Protein AF-A0A522F3C2-F1 (afdb_monomer_lite)

Foldseek 3Di:
DDDDDDDDDPDPDDPDPPPDPQEAAFAADEAEAADQGEAEHNHEYAAAANYEYAENEEYEYQEEYEYHYPHYYYPPDPYEYENQHAEYEYYYPDEEEAQEYEDDDEHEYEYPEAYEYNRAHYAYEFEHYEYEQPQHEYEQAHQDLRNYYYHQYAYEQEDPPDQGGYKYKYQNAQDFAWRWRFYDHPVGDTKIKIWGFPGGFHFPPRKIKMKTKYFFDQQDVVGLPDDRPLDDACADPQRHHDNLQWFRMKMFMDIPRTDFATWTKIKTADDPVRADCPPNGSHPADQQQKFKWFDPSPDTDDGQPWHGDPVRRMIIHGGDRDGGMITIGGDDDPHPPPWPDFDFAQEAELPPPPGRQFGAIDTPFFPWKWKWKADPVRHTQDTDGDRVHGDRQGRPVRHHDDWAKIKMWMWTQGNSRDTDTDIDIHTYDD

Radius of gyration: 36.21 Å; chains: 1; bounding box: 88×50×147 Å

Structure (mmCIF, N/CA/C/O backbone):
data_AF-A0A522F3C2-F1
#
_entry.id   AF-A0A522F3C2-F1
#
loop_
_atom_site.group_PDB
_atom_site.id
_atom_site.type_symbol
_atom_site.label_atom_id
_atom_site.label_alt_id
_atom_site.label_comp_id
_atom_site.label_asym_id
_atom_site.label_entity_id
_atom_site.label_seq_id
_atom_site.pdbx_PDB_ins_code
_atom_site.Cartn_x
_atom_site.Cartn_y
_atom_site.Cartn_z
_atom_site.occupancy
_atom_site.B_iso_or_equiv
_atom_site.auth_seq_id
_atom_site.auth_comp_id
_atom_site.auth_asym_id
_atom_site.auth_atom_id
_atom_site.pdbx_PDB_model_num
ATOM 1 N N . MET A 1 1 ? -43.706 -14.629 80.924 1.00 38.12 1 MET A N 1
ATOM 2 C CA . MET A 1 1 ? -42.901 -15.445 79.988 1.00 38.12 1 MET A CA 1
ATOM 3 C C . MET A 1 1 ? -43.795 -15.903 78.839 1.00 38.12 1 MET A C 1
ATOM 5 O O . MET A 1 1 ? -44.577 -16.822 79.026 1.00 38.12 1 MET A O 1
ATOM 9 N N . LYS A 1 2 ? -43.760 -15.214 77.690 1.00 32.19 2 LYS A N 1
ATOM 10 C CA . LYS A 1 2 ? -44.472 -15.615 76.462 1.00 32.19 2 LYS A CA 1
ATOM 11 C C . LYS A 1 2 ? -43.459 -16.309 75.543 1.00 32.19 2 LYS A C 1
ATOM 13 O O . LYS A 1 2 ? -42.445 -15.702 75.218 1.00 32.19 2 LYS A O 1
ATOM 18 N N . LYS A 1 3 ? -43.701 -17.573 75.182 1.00 32.28 3 LYS A N 1
ATOM 19 C CA . LYS A 1 3 ? -42.916 -18.313 74.180 1.00 32.28 3 LYS A CA 1
ATOM 20 C C . LYS A 1 3 ? -43.407 -17.909 72.787 1.00 32.28 3 LYS A C 1
ATOM 22 O O . LYS A 1 3 ? -44.597 -18.033 72.513 1.00 32.28 3 LYS A O 1
ATOM 27 N N . ALA A 1 4 ? -42.506 -17.414 71.943 1.00 32.44 4 ALA A N 1
ATOM 28 C CA . ALA A 1 4 ? -42.750 -17.187 70.524 1.00 32.44 4 ALA A CA 1
ATOM 29 C C . ALA A 1 4 ? -42.390 -18.464 69.747 1.00 32.44 4 ALA A C 1
ATOM 31 O O . ALA A 1 4 ? -41.278 -18.972 69.885 1.00 32.44 4 ALA A O 1
ATOM 32 N N . SER A 1 5 ? -43.334 -18.986 68.962 1.00 32.12 5 SER A N 1
ATOM 33 C CA . SER A 1 5 ? -43.083 -20.038 67.971 1.00 32.12 5 SER A CA 1
ATOM 34 C C . SER A 1 5 ? -42.619 -19.389 66.671 1.00 32.12 5 SER A C 1
ATOM 36 O O . SER A 1 5 ? -43.334 -18.559 66.114 1.00 32.12 5 SER A O 1
ATOM 38 N N . TYR A 1 6 ? -41.443 -19.775 66.179 1.00 32.22 6 TYR A N 1
ATOM 39 C CA . TYR A 1 6 ? -40.980 -19.430 64.837 1.00 32.22 6 TYR A CA 1
ATOM 40 C C . TYR A 1 6 ? -41.479 -20.490 63.850 1.00 32.22 6 TYR A C 1
ATOM 42 O O . TYR A 1 6 ? -41.171 -21.672 63.994 1.00 32.22 6 TYR A O 1
ATOM 50 N N . ILE A 1 7 ? -42.258 -20.064 62.856 1.00 33.56 7 ILE A N 1
ATOM 51 C CA . ILE A 1 7 ? -42.571 -20.860 61.667 1.00 33.56 7 ILE A CA 1
ATOM 52 C C . ILE A 1 7 ? -41.387 -20.696 60.711 1.00 33.56 7 ILE A C 1
ATOM 54 O O . ILE A 1 7 ? -41.111 -19.591 60.248 1.00 33.56 7 ILE A O 1
ATOM 58 N N . ALA A 1 8 ? -40.667 -21.784 60.444 1.00 30.67 8 ALA A N 1
ATOM 59 C CA . ALA A 1 8 ? -39.653 -21.829 59.401 1.00 30.67 8 ALA A CA 1
ATOM 60 C C . ALA A 1 8 ? -40.347 -22.031 58.046 1.00 30.67 8 ALA A C 1
ATOM 62 O O . ALA A 1 8 ? -40.818 -23.125 57.739 1.00 30.67 8 ALA A O 1
ATOM 63 N N . SER A 1 9 ? -40.426 -20.973 57.240 1.00 32.72 9 SER A N 1
ATOM 64 C CA . SER A 1 9 ? -40.806 -21.081 55.832 1.00 32.72 9 SER A CA 1
ATOM 65 C C . SER A 1 9 ? -39.632 -21.662 55.047 1.00 32.72 9 SER A C 1
ATOM 67 O O . SER A 1 9 ? -38.606 -21.006 54.871 1.00 32.72 9 SER A O 1
ATOM 69 N N . VAL A 1 10 ? -39.776 -22.901 54.581 1.00 33.97 10 VAL A N 1
ATOM 70 C CA . VAL A 1 10 ? -38.862 -23.514 53.613 1.00 33.97 10 VAL A CA 1
ATOM 71 C C . VAL A 1 10 ? -39.095 -22.835 52.263 1.00 33.97 10 VAL A C 1
ATOM 73 O O . VAL A 1 10 ? -40.090 -23.097 51.591 1.00 33.97 10 VAL A O 1
ATOM 76 N N . ILE A 1 11 ? -38.196 -21.931 51.874 1.00 37.88 11 ILE A N 1
ATOM 77 C CA . ILE A 1 11 ? -38.130 -21.412 50.505 1.00 37.88 11 ILE A CA 1
ATOM 78 C C . ILE A 1 11 ? -37.446 -22.492 49.666 1.00 37.88 11 ILE A C 1
ATOM 80 O O . ILE A 1 11 ? -36.233 -22.676 49.738 1.00 37.88 11 ILE A O 1
ATOM 84 N N . ALA A 1 12 ? -38.233 -23.231 48.889 1.00 34.69 12 ALA A N 1
ATOM 85 C CA . ALA A 1 12 ? -37.710 -24.085 47.835 1.00 34.69 12 ALA A CA 1
ATOM 86 C C . ALA A 1 12 ? -37.170 -23.184 46.714 1.00 34.69 12 ALA A C 1
ATOM 88 O O . ALA A 1 12 ? -37.930 -22.667 45.898 1.00 34.69 12 ALA A O 1
ATOM 89 N N . THR A 1 13 ? -35.859 -22.953 46.682 1.00 39.84 13 THR A N 1
ATOM 90 C CA . THR A 1 13 ? -35.213 -22.306 45.538 1.00 39.84 13 THR A CA 1
ATOM 91 C C . THR A 1 13 ? -35.164 -23.304 44.388 1.00 39.84 13 THR A C 1
ATOM 93 O O . THR A 1 13 ? -34.326 -24.205 44.370 1.00 39.84 13 THR A O 1
ATOM 96 N N . MET A 1 14 ? -36.070 -23.154 43.424 1.00 40.38 14 MET A N 1
ATOM 97 C CA . MET A 1 14 ? -35.836 -23.677 42.081 1.00 40.38 14 MET A CA 1
ATOM 98 C C . MET A 1 14 ? -34.546 -23.041 41.536 1.00 40.38 14 MET A C 1
ATOM 100 O O . MET A 1 14 ? -34.367 -21.832 41.711 1.00 40.38 14 MET A O 1
ATOM 104 N N . PRO A 1 15 ? -33.645 -23.793 40.883 1.00 42.97 15 PRO A N 1
ATOM 105 C CA . PRO A 1 15 ? -32.519 -23.195 40.188 1.00 42.97 15 PRO A CA 1
ATOM 106 C C . PRO A 1 15 ? -33.074 -22.449 38.972 1.00 42.97 15 PRO A C 1
ATOM 108 O O . PRO A 1 15 ? -33.281 -23.022 37.906 1.00 42.97 15 PRO A O 1
ATOM 111 N N . ALA A 1 16 ? -33.367 -21.161 39.135 1.00 46.41 16 ALA A N 1
ATOM 112 C CA . ALA A 1 16 ? -33.488 -20.278 37.993 1.00 46.41 16 ALA A CA 1
ATOM 113 C C . ALA A 1 16 ? -32.096 -20.208 37.357 1.00 46.41 16 ALA A C 1
ATOM 115 O O . ALA A 1 16 ? -31.153 -19.712 37.977 1.00 46.41 16 ALA A O 1
ATOM 116 N N . CYS A 1 17 ? -31.947 -20.732 36.140 1.00 44.75 17 CYS A N 1
ATOM 117 C CA . CYS A 1 17 ? -30.808 -20.384 35.303 1.00 44.75 17 CYS A CA 1
ATOM 118 C C . CYS A 1 17 ? -30.843 -18.865 35.093 1.00 44.75 17 CYS A C 1
ATOM 120 O O . CYS A 1 17 ? -31.608 -18.360 34.274 1.00 44.75 17 CYS A O 1
ATOM 122 N N . LEU A 1 18 ? -30.042 -18.128 35.862 1.00 35.53 18 LEU A N 1
ATOM 123 C CA . LEU A 1 18 ? -29.697 -16.750 35.550 1.00 35.53 18 LEU A CA 1
ATOM 124 C C . LEU A 1 18 ? -28.833 -16.788 34.289 1.00 35.53 18 LEU A C 1
ATOM 126 O O . LEU A 1 18 ? -27.650 -17.115 34.347 1.00 35.53 18 LEU A O 1
ATOM 130 N N . PHE A 1 19 ? -29.425 -16.475 33.139 1.00 46.16 19 PHE A N 1
ATOM 131 C CA . PHE A 1 19 ? -28.637 -16.083 31.980 1.00 46.16 19 PHE A CA 1
ATOM 132 C C . PHE A 1 19 ? -28.030 -14.716 32.304 1.00 46.16 19 PHE A C 1
ATOM 134 O O . PHE A 1 19 ? -28.735 -13.708 32.318 1.00 46.16 19 PHE A O 1
ATOM 141 N N . ALA A 1 20 ? -26.736 -14.676 32.624 1.00 53.75 20 ALA A N 1
ATOM 142 C CA . ALA A 1 20 ? -26.006 -13.417 32.649 1.00 53.75 20 ALA A CA 1
ATOM 143 C C . ALA A 1 20 ? -26.052 -12.833 31.229 1.00 53.75 20 ALA A C 1
ATOM 145 O O . ALA A 1 20 ? -25.690 -13.508 30.264 1.00 53.75 20 ALA A O 1
ATOM 146 N N . GLN A 1 21 ? -26.565 -11.612 31.083 1.00 59.75 21 GLN A N 1
ATOM 147 C CA . GLN A 1 21 ? -26.636 -10.958 29.784 1.00 59.75 21 GLN A CA 1
ATOM 148 C C . GLN A 1 21 ? -25.209 -10.716 29.275 1.00 59.75 21 GLN A C 1
ATOM 150 O O . GLN A 1 21 ? -24.465 -9.929 29.848 1.00 59.75 21 GLN A O 1
ATOM 155 N N . THR A 1 22 ? -24.826 -11.381 28.185 1.00 81.38 22 THR A N 1
ATOM 156 C CA . THR A 1 22 ? -23.501 -11.248 27.552 1.00 81.38 22 THR A CA 1
ATOM 157 C C . THR A 1 22 ? -23.432 -10.029 26.623 1.00 81.38 22 THR A C 1
ATOM 159 O O . THR A 1 22 ? -22.875 -10.103 25.528 1.00 81.38 22 THR A O 1
ATOM 162 N N . VAL A 1 23 ? -24.143 -8.950 26.953 1.00 88.19 23 VAL A N 1
ATOM 163 C CA . VAL A 1 23 ? -24.259 -7.747 26.117 1.00 88.19 23 VAL A CA 1
ATOM 164 C C . VAL A 1 23 ? -24.427 -6.534 27.019 1.00 88.19 23 VAL A C 1
ATOM 166 O O . VAL A 1 23 ? -25.322 -6.515 27.863 1.00 88.19 23 VAL A O 1
ATOM 169 N N . LEU A 1 24 ? -23.624 -5.498 26.792 1.00 91.19 24 LEU A N 1
ATOM 170 C CA . LEU A 1 24 ? -23.896 -4.157 27.293 1.00 91.19 24 LEU A CA 1
ATOM 171 C C . LEU A 1 24 ? -24.686 -3.397 26.226 1.00 91.19 24 LEU A C 1
ATOM 173 O O . LEU A 1 24 ? -24.185 -3.152 25.131 1.00 91.19 24 LEU A O 1
ATOM 177 N N . TYR A 1 25 ? -25.936 -3.059 26.536 1.00 91.81 25 TYR A N 1
ATOM 178 C CA . TYR A 1 25 ? -26.851 -2.396 25.609 1.00 91.81 25 TYR A CA 1
ATOM 179 C C . TYR A 1 25 ? -27.131 -0.961 26.059 1.00 91.81 25 TYR A C 1
ATOM 181 O O . TYR A 1 25 ? -27.711 -0.748 27.124 1.00 91.81 25 TYR A O 1
ATOM 189 N N . ASN A 1 26 ? -26.761 0.019 25.236 1.00 90.25 26 ASN A N 1
ATOM 190 C CA . ASN A 1 26 ? -27.102 1.422 25.436 1.00 90.25 26 ASN A CA 1
ATOM 191 C C . ASN A 1 26 ? -28.197 1.847 24.450 1.00 90.25 26 ASN A C 1
ATOM 193 O O . ASN A 1 26 ? -27.943 2.022 23.263 1.00 90.25 26 ASN A O 1
ATOM 197 N N . GLY A 1 27 ? -29.424 2.010 24.947 1.00 86.44 27 GLY A N 1
ATOM 198 C CA . GLY A 1 27 ? -30.604 2.296 24.126 1.00 86.44 27 GLY A CA 1
ATOM 199 C C . GLY A 1 27 ? -30.932 3.775 23.914 1.00 86.44 27 GLY A C 1
ATOM 200 O O . GLY A 1 27 ? -32.002 4.058 23.377 1.00 86.44 27 GLY A O 1
ATOM 201 N N . GLY A 1 28 ? -30.086 4.710 24.361 1.00 84.56 28 GLY A N 1
ATOM 202 C CA . GLY A 1 28 ? -30.354 6.145 24.191 1.00 84.56 28 GLY A CA 1
ATOM 203 C C . GLY A 1 28 ? -29.886 7.073 25.314 1.00 84.56 28 GLY A C 1
ATOM 204 O O . GLY A 1 28 ? -30.307 8.227 25.332 1.00 84.56 28 GLY A O 1
ATOM 205 N N . THR A 1 29 ? -29.064 6.604 26.260 1.00 85.44 29 THR A N 1
ATOM 206 C CA . THR A 1 29 ? -28.598 7.405 27.409 1.00 85.44 29 THR A CA 1
ATOM 207 C C . THR A 1 29 ? -27.072 7.519 27.454 1.00 85.44 29 THR A C 1
ATOM 209 O O . THR A 1 29 ? -26.365 6.969 26.608 1.00 85.44 29 THR A O 1
ATOM 212 N N . PHE A 1 30 ? -26.553 8.219 28.467 1.00 87.88 30 PHE A N 1
ATOM 213 C CA . PHE A 1 30 ? -25.118 8.285 28.737 1.00 87.88 30 PHE A CA 1
ATOM 214 C C . PHE A 1 30 ? -24.664 7.148 29.653 1.00 87.88 30 PHE A C 1
ATOM 216 O O . PHE A 1 30 ? -25.267 6.904 30.698 1.00 87.88 30 PHE A O 1
ATOM 223 N N . ILE A 1 31 ? -23.568 6.494 29.278 1.00 90.06 31 ILE A N 1
ATOM 224 C CA . ILE A 1 31 ? -22.770 5.636 30.157 1.00 90.06 31 ILE A CA 1
ATOM 225 C C . ILE A 1 31 ? -21.454 6.365 30.407 1.00 90.06 31 ILE A C 1
ATOM 227 O O . ILE A 1 31 ? -20.798 6.778 29.457 1.00 90.06 31 ILE A O 1
ATOM 231 N N . THR A 1 32 ? -21.045 6.515 31.664 1.00 90.75 32 THR A N 1
ATOM 232 C CA . THR A 1 32 ? -19.797 7.211 32.006 1.00 90.75 32 THR A CA 1
ATOM 233 C C . THR A 1 32 ? -18.801 6.240 32.619 1.00 90.75 32 THR A C 1
ATOM 235 O O . THR A 1 32 ? -19.123 5.543 33.579 1.00 90.75 32 THR A O 1
ATOM 238 N N . ALA A 1 33 ? -17.584 6.233 32.080 1.00 91.56 33 ALA A N 1
ATOM 239 C CA . ALA A 1 33 ? -16.417 5.593 32.668 1.00 91.56 33 ALA A CA 1
ATOM 240 C C . ALA A 1 33 ? -15.406 6.686 33.027 1.00 91.56 33 ALA A C 1
ATOM 242 O O . ALA A 1 33 ? -14.768 7.258 32.144 1.00 91.56 33 ALA A O 1
ATOM 243 N N . ASP A 1 34 ? -15.267 7.003 34.312 1.00 92.50 34 ASP A N 1
ATOM 244 C CA . ASP A 1 34 ? -14.289 7.987 34.778 1.00 92.50 34 ASP A CA 1
ATOM 245 C C . ASP A 1 34 ? -12.851 7.455 34.715 1.00 92.50 34 ASP A C 1
ATOM 247 O O . ASP A 1 34 ? -12.602 6.258 34.549 1.00 92.50 34 ASP A O 1
ATOM 251 N N . ALA A 1 35 ? -11.880 8.358 34.852 1.00 91.69 35 ALA A N 1
ATOM 252 C CA . ALA A 1 35 ? -10.470 7.987 34.886 1.00 91.69 35 ALA A CA 1
ATOM 253 C C . ALA A 1 35 ? -10.196 6.965 36.003 1.00 91.69 35 ALA A C 1
ATOM 255 O O . ALA A 1 35 ? -10.599 7.159 37.149 1.00 91.69 35 ALA A O 1
ATOM 256 N N . GLY A 1 36 ? -9.517 5.870 35.654 1.00 90.69 36 GLY A N 1
ATOM 257 C CA . GLY A 1 36 ? -9.241 4.751 36.563 1.00 90.69 36 GLY A CA 1
ATOM 258 C C . GLY A 1 36 ? -10.394 3.755 36.738 1.00 90.69 36 GLY A C 1
ATOM 259 O O . GLY A 1 36 ? -10.219 2.760 37.438 1.00 90.69 36 GLY A O 1
ATOM 260 N N . SER A 1 37 ? -11.553 3.984 36.111 1.00 94.75 37 SER A N 1
ATOM 261 C CA . SER A 1 37 ? -12.638 2.999 36.082 1.00 94.75 37 SER A CA 1
ATOM 262 C C . SER A 1 37 ? -12.413 1.935 35.007 1.00 94.75 37 SER A C 1
ATOM 264 O O . SER A 1 37 ? -11.765 2.183 33.988 1.00 94.75 37 SER A O 1
ATOM 266 N N . ILE A 1 38 ? -12.979 0.751 35.243 1.00 95.50 38 ILE A N 1
ATOM 267 C CA . ILE A 1 38 ? -12.983 -0.361 34.296 1.00 95.50 38 ILE A CA 1
ATOM 268 C C . ILE A 1 38 ? -14.433 -0.763 34.036 1.00 95.50 38 ILE A C 1
ATOM 270 O O . ILE A 1 38 ? -15.163 -1.099 34.969 1.00 95.50 38 ILE A O 1
ATOM 274 N N . ILE A 1 39 ? -14.829 -0.780 32.765 1.00 94.38 39 ILE A N 1
ATOM 275 C CA . ILE A 1 39 ? -16.028 -1.471 32.291 1.00 94.38 39 ILE A CA 1
ATOM 276 C C . ILE A 1 39 ? -15.560 -2.759 31.619 1.00 94.38 39 ILE A C 1
ATOM 278 O O . ILE A 1 39 ? -14.846 -2.717 30.622 1.00 94.38 39 ILE A O 1
ATOM 282 N N . TYR A 1 40 ? -15.963 -3.908 32.154 1.00 95.56 40 TYR A N 1
ATOM 283 C CA . TYR A 1 40 ? -15.674 -5.209 31.557 1.00 95.56 40 TYR A CA 1
ATOM 284 C C . TYR A 1 40 ? -16.968 -5.844 31.054 1.00 95.56 40 TYR A C 1
ATOM 286 O O . TYR A 1 40 ? -17.907 -6.041 31.825 1.00 95.56 40 TYR A O 1
ATOM 294 N N . VAL A 1 41 ? -17.012 -6.169 29.765 1.00 94.81 41 VAL A N 1
ATOM 295 C CA . VAL A 1 41 ? -18.169 -6.765 29.099 1.00 94.81 41 VAL A CA 1
ATOM 296 C C . VAL A 1 41 ? -17.768 -8.121 28.536 1.00 94.81 41 VAL A C 1
ATOM 298 O O . VAL A 1 41 ? -17.043 -8.207 27.543 1.00 94.81 41 VAL A O 1
ATOM 301 N N . ASP A 1 42 ? -18.277 -9.195 29.140 1.00 94.12 42 ASP A N 1
ATOM 302 C CA . ASP A 1 42 ? -18.180 -10.529 28.543 1.00 94.12 42 ASP A CA 1
ATOM 303 C C . ASP A 1 42 ? -19.226 -10.698 27.430 1.00 94.12 42 ASP A C 1
ATOM 305 O O . ASP A 1 42 ? -20.239 -11.388 27.563 1.00 94.12 42 ASP A O 1
ATOM 309 N N . GLY A 1 43 ? -19.003 -9.970 26.341 1.00 94.62 43 GLY A N 1
ATOM 310 C CA . GLY A 1 43 ? -19.720 -10.098 25.089 1.00 94.62 43 GLY A CA 1
ATOM 311 C C . GLY A 1 43 ? -19.773 -8.791 24.307 1.00 94.62 43 GLY A C 1
ATOM 312 O O . GLY A 1 43 ? -18.754 -8.107 24.208 1.00 94.62 43 GLY A O 1
ATOM 313 N N . ASN A 1 44 ? -20.913 -8.497 23.678 1.00 95.50 44 ASN A N 1
ATOM 314 C CA . ASN A 1 44 ? -21.020 -7.360 22.758 1.00 95.50 44 ASN A CA 1
ATOM 315 C C . ASN A 1 44 ? -21.242 -6.047 23.510 1.00 95.50 44 ASN A C 1
ATOM 317 O O . ASN A 1 44 ? -21.899 -6.020 24.554 1.00 95.50 44 ASN A O 1
ATOM 321 N N . ILE A 1 45 ? -20.786 -4.949 22.917 1.00 96.12 45 ILE A N 1
ATOM 322 C CA . ILE A 1 45 ? -21.253 -3.605 23.257 1.00 96.12 45 ILE A CA 1
ATOM 323 C C . ILE A 1 45 ? -22.131 -3.119 22.108 1.00 96.12 45 ILE A C 1
ATOM 325 O O . ILE A 1 45 ? -21.652 -2.990 20.984 1.00 96.12 45 ILE A O 1
ATOM 329 N N . ASN A 1 46 ? -23.399 -2.837 22.404 1.00 95.44 46 ASN A N 1
ATOM 330 C CA . ASN A 1 46 ? -24.379 -2.337 21.445 1.00 95.44 46 ASN A CA 1
ATOM 331 C C . ASN A 1 46 ? -24.779 -0.917 21.840 1.00 95.44 46 ASN A C 1
ATOM 333 O O . ASN A 1 46 ? -25.466 -0.725 22.847 1.00 95.44 46 ASN A O 1
ATOM 337 N N . ASN A 1 47 ? -24.369 0.069 21.052 1.00 94.56 47 ASN A N 1
ATOM 338 C CA . ASN A 1 47 ? -24.740 1.461 21.246 1.00 94.56 47 ASN A CA 1
ATOM 339 C C . ASN A 1 47 ? -25.756 1.888 20.185 1.00 94.56 47 ASN A C 1
ATOM 341 O O . ASN A 1 47 ? -25.416 1.952 19.012 1.00 94.56 47 ASN A O 1
ATOM 345 N N . ASN A 1 48 ? -26.990 2.184 20.593 1.00 93.50 48 ASN A N 1
ATOM 346 C CA . ASN A 1 48 ? -28.130 2.400 19.703 1.00 93.50 48 ASN A CA 1
ATOM 347 C C . ASN A 1 48 ? -28.810 3.750 19.967 1.00 93.50 48 ASN A C 1
ATOM 349 O O . ASN A 1 48 ? -28.627 4.365 21.019 1.00 93.50 48 ASN A O 1
ATOM 353 N N . SER A 1 49 ? -29.683 4.176 19.047 1.00 91.19 49 SER A N 1
ATOM 354 C CA . SER A 1 49 ? -30.519 5.378 19.205 1.00 91.19 49 SER A CA 1
ATOM 355 C C . SER A 1 49 ? -29.668 6.633 19.463 1.00 91.19 49 SER A C 1
ATOM 357 O O . SER A 1 49 ? -28.872 7.008 18.613 1.00 91.19 49 SER A O 1
ATOM 359 N N . THR A 1 50 ? -29.794 7.286 20.615 1.00 90.12 50 THR A N 1
ATOM 360 C CA . THR A 1 50 ? -28.977 8.440 21.031 1.00 90.12 50 THR A CA 1
ATOM 361 C C . THR A 1 50 ? -27.927 8.070 22.082 1.00 90.12 50 THR A C 1
ATOM 363 O O . THR A 1 50 ? -27.487 8.925 22.846 1.00 90.12 50 THR A O 1
ATOM 366 N N . GLY A 1 51 ? -27.571 6.786 22.185 1.00 90.94 51 GLY A N 1
ATOM 367 C CA . GLY A 1 51 ? -26.623 6.293 23.173 1.00 90.94 51 GLY A CA 1
ATOM 368 C C . GLY A 1 51 ? -25.235 6.909 22.998 1.00 90.94 51 GLY A C 1
ATOM 369 O O . GLY A 1 51 ? -24.721 7.013 21.882 1.00 90.94 51 GLY A O 1
ATOM 370 N N . ALA A 1 52 ? -24.619 7.304 24.110 1.00 91.44 52 ALA A N 1
ATOM 371 C CA . ALA A 1 52 ? -23.233 7.751 24.143 1.00 91.44 52 ALA A CA 1
ATOM 372 C C . ALA A 1 52 ? -22.499 7.220 25.381 1.00 91.44 52 ALA A C 1
ATOM 374 O O . ALA A 1 52 ? -23.078 7.040 26.454 1.00 91.44 52 ALA A O 1
ATOM 375 N N . ILE A 1 53 ? -21.206 6.959 25.216 1.00 92.62 53 ILE A N 1
ATOM 376 C CA . ILE A 1 53 ? -20.308 6.429 26.234 1.00 92.62 53 ILE A CA 1
ATOM 377 C C . ILE A 1 53 ? -19.187 7.451 26.458 1.00 92.62 53 ILE A C 1
ATOM 379 O O . ILE A 1 53 ? -18.308 7.646 25.618 1.00 92.62 53 ILE A O 1
ATOM 383 N N . HIS A 1 54 ? -19.208 8.105 27.614 1.00 91.94 54 HIS A N 1
ATOM 384 C CA . HIS A 1 54 ? -18.197 9.066 28.040 1.00 91.94 54 HIS A CA 1
ATOM 385 C C . HIS A 1 54 ? -17.020 8.302 28.646 1.00 91.94 54 HIS A C 1
ATOM 387 O O . HIS A 1 54 ? -17.004 8.011 29.845 1.00 91.94 54 HIS A O 1
ATOM 393 N N . ASN A 1 55 ? -16.054 7.922 27.808 1.00 93.06 55 ASN A N 1
ATOM 394 C CA . ASN A 1 55 ? -14.953 7.060 28.226 1.00 93.06 55 ASN A CA 1
ATOM 395 C C . ASN A 1 55 ? -13.669 7.835 28.571 1.00 93.06 55 ASN A C 1
ATOM 397 O O . ASN A 1 55 ? -12.950 8.304 27.684 1.00 93.06 55 ASN A O 1
ATOM 401 N N . LYS A 1 56 ? -13.334 7.884 29.861 1.00 93.44 56 LYS A N 1
ATOM 402 C CA . LYS A 1 56 ? -12.037 8.319 30.408 1.00 93.44 56 LYS A CA 1
ATOM 403 C C . LYS A 1 56 ? -11.263 7.181 31.094 1.00 93.44 56 LYS A C 1
ATOM 405 O O . LYS A 1 56 ? -10.134 7.416 31.518 1.00 93.44 56 LYS A O 1
ATOM 410 N N . GLY A 1 57 ? -11.857 5.992 31.211 1.00 93.81 57 GLY A N 1
ATOM 411 C CA . GLY A 1 57 ? -11.275 4.790 31.817 1.00 93.81 57 GLY A CA 1
ATOM 412 C C . GLY A 1 57 ? -10.925 3.719 30.781 1.00 93.81 57 GLY A C 1
ATOM 413 O O . GLY A 1 57 ? -10.580 4.033 29.640 1.00 93.81 57 GLY A O 1
ATOM 414 N N . ASP A 1 58 ? -11.028 2.451 31.174 1.00 96.00 58 ASP A N 1
ATOM 415 C CA . ASP A 1 58 ? -10.808 1.300 30.297 1.00 96.00 58 ASP A CA 1
ATOM 416 C C . ASP A 1 58 ? -12.106 0.523 30.056 1.00 96.00 58 ASP A C 1
ATOM 418 O O . ASP A 1 58 ? -12.808 0.143 30.993 1.00 96.00 58 ASP A O 1
ATOM 422 N N . ILE A 1 59 ? -12.408 0.235 28.790 1.00 96.94 59 ILE A N 1
ATOM 423 C CA . ILE A 1 59 ? -13.532 -0.613 28.385 1.00 96.94 59 ILE A CA 1
ATOM 424 C C . ILE A 1 59 ? -12.981 -1.879 27.739 1.00 96.94 59 ILE A C 1
ATOM 426 O O . ILE A 1 59 ? -12.364 -1.808 26.681 1.00 96.94 59 ILE A O 1
ATOM 430 N N . TYR A 1 60 ? -13.240 -3.033 28.340 1.00 97.31 60 TYR A N 1
ATOM 431 C CA . TYR A 1 60 ? -12.903 -4.344 27.795 1.00 97.31 60 TYR A CA 1
ATOM 432 C C . TYR A 1 60 ? -14.159 -5.010 27.249 1.00 97.31 60 TYR A C 1
ATOM 434 O O . TYR A 1 60 ? -15.170 -5.077 27.948 1.00 97.31 60 TYR A O 1
ATOM 442 N N . LEU A 1 61 ? -14.082 -5.545 26.030 1.00 97.12 61 LEU A N 1
ATOM 443 C CA . LEU A 1 61 ? -15.124 -6.404 25.470 1.00 97.12 61 LEU A CA 1
ATOM 444 C C . LEU A 1 61 ? -14.544 -7.680 24.857 1.00 97.12 61 LEU A C 1
ATOM 446 O O . LEU A 1 61 ? -13.473 -7.647 24.243 1.00 97.12 61 LEU A O 1
ATOM 450 N N . THR A 1 62 ? -15.259 -8.797 25.020 1.00 96.62 62 THR A N 1
ATOM 451 C CA . THR A 1 62 ? -14.854 -10.127 24.519 1.00 96.62 62 THR A CA 1
ATOM 452 C C . THR A 1 62 ? -15.508 -10.515 23.189 1.00 96.62 62 THR A C 1
ATOM 454 O O . THR A 1 62 ? -15.085 -11.493 22.571 1.00 96.62 62 THR A O 1
ATOM 457 N N . ARG A 1 63 ? -16.510 -9.759 22.716 1.00 96.19 63 ARG A N 1
ATOM 458 C CA . ARG A 1 63 ? -17.139 -9.936 21.393 1.00 96.19 63 ARG A CA 1
ATOM 459 C C . ARG A 1 63 ? -17.237 -8.601 20.641 1.00 96.19 63 ARG A C 1
ATOM 461 O O . ARG A 1 63 ? -16.287 -7.829 20.687 1.00 96.19 63 ARG A O 1
ATOM 468 N N . ASP A 1 64 ? -18.307 -8.326 19.909 1.00 97.75 64 ASP A N 1
ATOM 469 C CA . ASP A 1 64 ? -18.312 -7.263 18.903 1.00 97.75 64 ASP A CA 1
ATOM 470 C C . ASP A 1 64 ? -18.615 -5.875 19.478 1.00 97.75 64 ASP A C 1
ATOM 472 O O . ASP A 1 64 ? -19.360 -5.721 20.451 1.00 97.75 64 ASP A O 1
ATOM 476 N N . TRP A 1 65 ? -18.045 -4.857 18.833 1.00 97.94 65 TRP A N 1
ATOM 477 C CA . TRP A 1 65 ? -18.414 -3.460 19.025 1.00 97.94 65 TRP A CA 1
ATOM 478 C C . TRP A 1 65 ? -19.411 -3.056 17.940 1.00 97.94 65 TRP A C 1
ATOM 480 O O . TRP A 1 65 ? -19.079 -3.077 16.752 1.00 97.94 65 TRP A O 1
ATOM 490 N N . ILE A 1 66 ? -20.621 -2.675 18.343 1.00 97.50 66 ILE A N 1
ATOM 491 C CA . ILE A 1 66 ? -21.723 -2.344 17.438 1.00 97.50 66 ILE A CA 1
ATOM 492 C C . ILE A 1 66 ? -22.205 -0.926 17.745 1.00 97.50 66 ILE A C 1
ATOM 494 O O . ILE A 1 66 ? -22.690 -0.659 18.848 1.00 97.50 66 ILE A O 1
ATOM 498 N N . ASN A 1 67 ? -22.085 -0.023 16.770 1.00 96.44 67 ASN A N 1
ATOM 499 C CA . ASN A 1 67 ? -22.573 1.349 16.883 1.00 96.44 67 ASN A CA 1
ATOM 500 C C . ASN A 1 67 ? -23.673 1.664 15.859 1.00 96.44 67 ASN A C 1
ATOM 502 O O . ASN A 1 67 ? -23.401 1.985 14.703 1.00 96.44 67 ASN A O 1
ATOM 506 N N . ASP A 1 68 ? -24.916 1.637 16.329 1.00 95.88 68 ASP A N 1
ATOM 507 C CA . ASP A 1 68 ? -26.122 2.038 15.602 1.00 95.88 68 ASP A CA 1
ATOM 508 C C . ASP A 1 68 ? -26.768 3.309 16.181 1.00 95.88 68 ASP A C 1
ATOM 510 O O . ASP A 1 68 ? -27.963 3.565 15.996 1.00 95.88 68 ASP A O 1
ATOM 514 N N . ALA A 1 69 ? -26.013 4.110 16.936 1.00 93.56 69 ALA A N 1
ATOM 515 C CA . ALA A 1 69 ? -26.515 5.362 17.483 1.00 93.56 69 ALA A CA 1
ATOM 516 C C . ALA A 1 69 ? -26.404 6.506 16.470 1.00 93.56 69 ALA A C 1
ATOM 518 O O . ALA A 1 69 ? -25.328 6.807 15.967 1.00 93.56 69 ALA A O 1
ATOM 519 N N . ALA A 1 70 ? -27.518 7.193 16.225 1.00 86.81 70 ALA A N 1
ATOM 520 C CA . ALA A 1 70 ? -27.689 8.205 15.186 1.00 86.81 70 ALA A CA 1
ATOM 521 C C . ALA A 1 70 ? -26.839 9.475 15.372 1.00 86.81 70 ALA A C 1
ATOM 523 O O . ALA A 1 70 ? -26.621 10.202 14.406 1.00 86.81 70 ALA A O 1
ATOM 524 N N . SER A 1 71 ? -26.404 9.788 16.596 1.00 74.44 71 SER A N 1
ATOM 525 C CA . SER A 1 71 ? -25.708 11.049 16.895 1.00 74.44 71 SER A CA 1
ATOM 526 C C . SER A 1 71 ? -24.634 10.934 17.983 1.00 74.44 71 SER A C 1
ATOM 528 O O . SER A 1 71 ? -24.342 11.920 18.656 1.00 74.44 71 SER A O 1
ATOM 530 N N . GLY A 1 72 ? -24.056 9.749 18.195 1.00 67.38 72 GLY A N 1
ATOM 531 C CA . GLY A 1 72 ? -23.041 9.545 19.229 1.00 67.38 72 GLY A CA 1
ATOM 532 C C . GLY A 1 72 ? -22.416 8.156 19.196 1.00 67.38 72 GLY A C 1
ATOM 533 O O . GLY A 1 72 ? -22.864 7.275 18.475 1.00 67.38 72 GLY A O 1
ATOM 534 N N . CYS A 1 73 ? -21.356 7.973 19.979 1.00 81.75 73 CYS A N 1
ATOM 535 C CA . CYS A 1 73 ? -20.882 6.661 20.417 1.00 81.75 73 CYS A CA 1
ATOM 536 C C . CYS A 1 73 ? -19.916 6.841 21.577 1.00 81.75 73 CYS A C 1
ATOM 538 O O . CYS A 1 73 ? -20.195 6.456 22.705 1.00 81.75 73 CYS A O 1
ATOM 540 N N . LEU A 1 74 ? -18.813 7.520 21.291 1.00 89.12 74 LEU A N 1
ATOM 541 C CA . LEU A 1 74 ? -17.712 7.778 22.196 1.00 89.12 74 LEU A CA 1
ATOM 542 C C . LEU A 1 74 ? -17.427 9.283 22.174 1.00 89.12 74 LEU A C 1
ATOM 544 O O . LEU A 1 74 ? -16.917 9.788 21.179 1.00 89.12 74 LEU A O 1
ATOM 548 N N . ASP A 1 75 ? -17.756 9.994 23.253 1.00 75.50 75 ASP A N 1
ATOM 549 C CA . ASP A 1 75 ? -17.549 11.447 23.392 1.00 75.50 75 ASP A CA 1
ATOM 550 C C . ASP A 1 75 ? -17.627 11.860 24.874 1.00 75.50 75 ASP A C 1
ATOM 552 O O . ASP A 1 75 ? -18.472 11.313 25.568 1.00 75.50 75 ASP A O 1
ATOM 556 N N . PRO A 1 76 ? -16.809 12.784 25.413 1.00 60.47 76 PRO A N 1
ATOM 557 C CA . PRO A 1 76 ? -15.430 13.059 25.027 1.00 60.47 76 PRO A CA 1
ATOM 558 C C . PRO A 1 76 ? -14.544 11.892 25.476 1.00 60.47 76 PRO A C 1
ATOM 560 O O . PRO A 1 76 ? -14.657 11.421 26.612 1.00 60.47 76 PRO A O 1
ATOM 563 N N . THR A 1 77 ? -13.648 11.412 24.611 1.00 70.12 77 THR A N 1
ATOM 564 C CA . THR A 1 77 ? -12.834 10.232 24.926 1.00 70.12 77 THR A CA 1
ATOM 565 C C . THR A 1 77 ? -11.375 10.554 25.202 1.00 70.12 77 THR A C 1
ATOM 567 O O . THR A 1 77 ? -10.653 11.072 24.359 1.00 70.12 77 THR A O 1
ATOM 570 N N . THR A 1 78 ? -10.923 10.191 26.402 1.00 88.00 78 THR A N 1
ATOM 571 C CA . THR A 1 78 ? -9.492 10.049 26.730 1.00 88.00 78 THR A CA 1
ATOM 572 C C . THR A 1 78 ? -9.138 8.617 27.130 1.00 88.00 78 THR A C 1
ATOM 574 O O . THR A 1 78 ? -7.962 8.290 27.261 1.00 88.00 78 THR A O 1
ATOM 577 N N . GLY A 1 79 ? -10.148 7.767 27.328 1.00 93.81 79 GLY A N 1
ATOM 578 C CA . GLY A 1 79 ? -10.004 6.378 27.741 1.00 93.81 79 GLY A CA 1
ATOM 579 C C . GLY A 1 79 ? -9.601 5.434 26.611 1.00 93.81 79 GLY A C 1
ATOM 580 O O . GLY A 1 79 ? -9.328 5.847 25.476 1.00 93.81 79 GLY A O 1
ATOM 581 N N . THR A 1 80 ? -9.579 4.149 26.941 1.00 96.50 80 THR A N 1
ATOM 582 C CA . THR A 1 80 ? -9.163 3.069 26.043 1.00 96.50 80 THR A CA 1
ATOM 583 C C . THR A 1 80 ? -10.286 2.070 25.850 1.00 96.50 80 THR A C 1
ATOM 585 O O . THR A 1 80 ? -10.986 1.714 26.798 1.00 96.50 80 THR A O 1
ATOM 588 N N . VAL A 1 81 ? -10.452 1.607 24.615 1.00 97.81 81 VAL A N 1
ATOM 589 C CA . VAL A 1 81 ? -11.262 0.430 24.303 1.00 97.81 81 VAL A CA 1
ATOM 590 C C . VAL A 1 81 ? -10.329 -0.726 23.962 1.00 97.81 81 VAL A C 1
ATOM 592 O O . VAL A 1 81 ? -9.415 -0.588 23.151 1.00 97.81 81 VAL A O 1
ATOM 595 N N . TRP A 1 82 ? -10.566 -1.868 24.593 1.00 98.06 82 TRP A N 1
ATOM 596 C CA . TRP A 1 82 ? -9.775 -3.082 24.485 1.00 98.06 82 TRP A CA 1
ATOM 597 C C . TRP A 1 82 ? -10.600 -4.164 23.802 1.00 98.06 82 TRP A C 1
ATOM 599 O O . TRP A 1 82 ? -11.449 -4.801 24.430 1.00 98.06 82 TRP A O 1
ATOM 609 N N . LEU A 1 83 ? -10.316 -4.403 22.523 1.00 98.50 83 LEU A N 1
ATOM 610 C CA . LEU A 1 83 ? -10.784 -5.591 21.819 1.00 98.50 83 LEU A CA 1
ATOM 611 C C . LEU A 1 83 ? -10.015 -6.796 22.376 1.00 98.50 83 LEU A C 1
ATOM 613 O O . LEU A 1 83 ? -8.928 -7.125 21.898 1.00 98.50 83 LEU A O 1
ATOM 617 N N . TYR A 1 84 ? -10.568 -7.395 23.434 1.00 97.00 84 TYR A N 1
ATOM 618 C CA . TYR A 1 84 ? -9.934 -8.415 24.275 1.00 97.00 84 TYR A CA 1
ATOM 619 C C . TYR A 1 84 ? -10.483 -9.835 24.039 1.00 97.00 84 TYR A C 1
ATOM 621 O O . TYR A 1 84 ? -10.072 -10.796 24.683 1.00 97.00 84 TYR A O 1
ATOM 629 N N . GLY A 1 85 ? -11.433 -9.997 23.124 1.00 95.00 85 GLY A N 1
ATOM 630 C CA . GLY A 1 85 ? -11.926 -11.296 22.663 1.00 95.00 85 GLY A CA 1
ATOM 631 C C . GLY A 1 85 ? -10.935 -12.028 21.763 1.00 95.00 85 GLY A C 1
ATOM 632 O O . GLY A 1 85 ? -9.861 -11.518 21.474 1.00 95.00 85 GLY A O 1
ATOM 633 N N . ASN A 1 86 ? -11.314 -13.204 21.261 1.00 93.75 86 ASN A N 1
ATOM 634 C CA . ASN A 1 86 ? -10.550 -13.890 20.213 1.00 93.75 86 ASN A CA 1
ATOM 635 C C . ASN A 1 86 ? -10.794 -13.190 18.857 1.00 93.75 86 ASN A C 1
ATOM 637 O O . ASN A 1 86 ? -10.091 -12.241 18.508 1.00 93.75 86 ASN A O 1
ATOM 641 N N . ALA A 1 87 ? -11.845 -13.577 18.127 1.00 95.88 87 ALA A N 1
ATOM 642 C CA . ALA A 1 87 ? -12.295 -12.860 16.933 1.00 95.88 87 ALA A CA 1
ATOM 643 C C . ALA A 1 87 ? -13.342 -11.798 17.300 1.00 95.88 87 ALA A C 1
ATOM 645 O O . ALA A 1 87 ? -14.254 -12.094 18.072 1.00 95.88 87 ALA A O 1
ATOM 646 N N . GLN A 1 88 ? -13.203 -10.579 16.775 1.00 97.88 88 GLN A N 1
ATOM 647 C CA . GLN A 1 88 ? -14.121 -9.467 17.055 1.00 97.88 88 GLN A CA 1
ATOM 648 C C . GLN A 1 88 ? -14.283 -8.561 15.845 1.00 97.88 88 GLN A C 1
ATOM 650 O O . GLN A 1 88 ? -13.352 -8.366 15.063 1.00 97.88 88 GLN A O 1
ATOM 655 N N . THR A 1 89 ? -15.446 -7.939 15.754 1.00 98.19 89 THR A N 1
ATOM 656 C CA . THR A 1 89 ? -15.795 -7.012 14.687 1.00 98.19 89 THR A CA 1
ATOM 657 C C . THR A 1 89 ? -16.121 -5.636 15.258 1.00 98.19 89 THR A C 1
ATOM 659 O O . THR A 1 89 ? -16.762 -5.526 16.303 1.00 98.19 89 THR A O 1
ATOM 662 N N . ILE A 1 90 ? -15.706 -4.584 14.553 1.00 98.56 90 ILE A N 1
ATOM 663 C CA . ILE A 1 90 ? -16.250 -3.230 14.702 1.00 98.56 90 ILE A CA 1
ATOM 664 C C . ILE A 1 90 ? -17.249 -3.017 13.566 1.00 98.56 90 ILE A C 1
ATOM 666 O O . ILE A 1 90 ? -16.888 -3.085 12.389 1.00 98.56 90 ILE A O 1
ATOM 670 N N . THR A 1 91 ? -18.514 -2.804 13.913 1.00 98.12 91 THR A N 1
ATOM 671 C CA . THR A 1 91 ? -19.616 -2.691 12.951 1.00 98.12 91 THR A CA 1
ATOM 672 C C . THR A 1 91 ? -20.712 -1.744 13.451 1.00 98.12 91 THR A C 1
ATOM 674 O O . THR A 1 91 ? -20.551 -1.064 14.466 1.00 98.12 91 THR A O 1
ATOM 677 N N . GLY A 1 92 ? -21.823 -1.699 12.722 1.00 96.38 92 GLY A N 1
ATOM 678 C CA . GLY A 1 92 ? -22.963 -0.827 12.955 1.00 96.38 92 GLY A CA 1
ATOM 679 C C . GLY A 1 92 ? -23.242 0.078 11.759 1.00 96.38 92 GLY A C 1
ATOM 680 O O . GLY A 1 92 ? -22.586 0.001 10.721 1.00 96.38 92 GLY A O 1
ATOM 681 N N . THR A 1 93 ? -24.244 0.929 11.911 1.00 95.62 93 THR A N 1
ATOM 682 C CA . THR A 1 93 ? -24.702 1.893 10.904 1.00 95.62 93 THR A CA 1
ATOM 683 C C . THR A 1 93 ? -23.980 3.236 10.986 1.00 95.62 93 THR A C 1
ATOM 685 O O . THR A 1 93 ? -24.145 4.057 10.085 1.00 95.62 93 THR A O 1
ATOM 688 N N . GLN A 1 94 ? -23.187 3.478 12.036 1.00 94.94 94 GLN A N 1
ATOM 689 C CA . GLN A 1 94 ? -22.424 4.711 12.237 1.00 94.94 94 GLN A CA 1
ATOM 690 C C . GLN A 1 94 ? -20.976 4.418 12.645 1.00 94.94 94 GLN A C 1
ATOM 692 O O . GLN A 1 94 ? -20.711 3.614 13.542 1.00 94.94 94 GLN A O 1
ATOM 697 N N . SER A 1 95 ? -20.024 5.121 12.030 1.00 94.31 95 SER A N 1
ATOM 698 C CA . SER A 1 95 ? -18.604 5.032 12.384 1.00 94.31 95 SER A CA 1
ATOM 699 C C . SER A 1 95 ? -18.360 5.387 13.851 1.00 94.31 95 SER A C 1
ATOM 701 O O . SER A 1 95 ? -19.027 6.248 14.424 1.00 94.31 95 SER A O 1
ATOM 703 N N . THR A 1 96 ? -17.367 4.741 14.462 1.00 95.12 96 THR A N 1
ATOM 704 C CA . THR A 1 96 ? -16.919 5.065 15.823 1.00 95.12 96 THR A CA 1
ATOM 705 C C . THR A 1 96 ? -15.573 5.784 15.782 1.00 95.12 96 THR A C 1
ATOM 707 O O . THR A 1 96 ? -14.679 5.392 15.029 1.00 95.12 96 THR A O 1
ATOM 710 N N . THR A 1 97 ? -15.420 6.802 16.632 1.00 94.56 97 THR A N 1
ATOM 711 C CA . THR A 1 97 ? -14.134 7.450 16.913 1.00 94.56 97 THR A CA 1
ATOM 712 C C . THR A 1 97 ? -13.605 6.989 18.262 1.00 94.56 97 THR A C 1
ATOM 714 O O . THR A 1 97 ? -14.096 7.397 19.313 1.00 94.56 97 THR A O 1
ATOM 717 N N . PHE A 1 98 ? -12.586 6.137 18.238 1.00 96.19 98 PHE A N 1
ATOM 718 C CA . PHE A 1 98 ? -11.873 5.701 19.431 1.00 96.19 98 PHE A CA 1
ATOM 719 C C . PHE A 1 98 ? -10.743 6.682 19.754 1.00 96.19 98 PHE A C 1
ATOM 721 O O . PHE A 1 98 ? -9.990 7.076 18.864 1.00 96.19 98 PHE A O 1
ATOM 728 N N . ASN A 1 99 ? -10.562 7.044 21.027 1.00 95.75 99 ASN A N 1
ATOM 729 C CA . ASN A 1 99 ? -9.340 7.742 21.430 1.00 95.75 99 ASN A CA 1
ATOM 730 C C . ASN A 1 99 ? -8.154 6.771 21.416 1.00 95.75 99 ASN A C 1
ATOM 732 O O . ASN A 1 99 ? -7.303 6.869 20.537 1.00 95.75 99 ASN A O 1
ATOM 736 N N . ASN A 1 100 ? -8.139 5.790 22.325 1.00 96.94 100 ASN A N 1
ATOM 737 C CA . ASN A 1 100 ? -7.210 4.661 22.268 1.00 96.94 100 ASN A CA 1
ATOM 738 C C . ASN A 1 100 ? -7.960 3.375 21.908 1.00 96.94 100 ASN A C 1
ATOM 740 O O . ASN A 1 100 ? -9.022 3.097 22.476 1.00 96.94 100 ASN A O 1
ATOM 744 N N . LEU A 1 101 ? -7.385 2.581 21.006 1.00 98.00 101 LEU A N 1
ATOM 745 C CA . LEU A 1 101 ? -7.917 1.277 20.612 1.00 98.00 101 LEU A CA 1
ATOM 746 C C . LEU A 1 101 ? -6.822 0.217 20.711 1.00 98.00 101 LEU A C 1
ATOM 748 O O . LEU A 1 101 ? -5.822 0.275 19.996 1.00 98.00 101 LEU A O 1
ATOM 752 N N . ASN A 1 102 ? -7.043 -0.780 21.563 1.00 98.31 102 ASN A N 1
ATOM 753 C CA . ASN A 1 102 ? -6.114 -1.878 21.786 1.00 98.31 102 ASN A CA 1
ATOM 754 C C . ASN A 1 102 ? -6.665 -3.168 21.178 1.00 98.31 102 ASN A C 1
ATOM 756 O O . ASN A 1 102 ? -7.757 -3.610 21.530 1.00 98.31 102 ASN A O 1
ATOM 760 N N . CYS A 1 103 ? -5.888 -3.781 20.286 1.00 98.00 103 CYS A N 1
ATOM 761 C CA . CYS A 1 103 ? -6.203 -5.062 19.654 1.00 98.00 103 CYS A CA 1
ATOM 762 C C . CYS A 1 103 ? -5.356 -6.166 20.299 1.00 98.00 103 CYS A C 1
ATOM 764 O O . CYS A 1 103 ? -4.151 -6.252 20.040 1.00 98.00 103 CYS A O 1
ATOM 766 N N . GLU A 1 104 ? -5.965 -6.983 21.160 1.00 95.12 104 GLU A N 1
ATOM 767 C CA . GLU A 1 104 ? -5.264 -7.972 21.985 1.00 95.12 104 GLU A CA 1
ATOM 768 C C . GLU A 1 104 ? -6.006 -9.317 22.047 1.00 95.12 104 GLU A C 1
ATOM 770 O O . GLU A 1 104 ? -7.105 -9.489 21.519 1.00 95.12 104 GLU A O 1
ATOM 775 N N . ASN A 1 105 ? -5.366 -10.268 22.727 1.00 94.00 105 ASN A N 1
ATOM 776 C CA . ASN A 1 105 ? -5.827 -11.622 23.006 1.00 94.00 105 ASN A CA 1
ATOM 777 C C . ASN A 1 105 ? -5.905 -12.525 21.766 1.00 94.00 105 ASN A C 1
ATOM 779 O O . ASN A 1 105 ? -6.693 -13.466 21.699 1.00 94.00 105 ASN A O 1
ATOM 783 N N . GLY A 1 106 ? -5.036 -12.255 20.787 1.00 87.94 106 GLY A N 1
ATOM 784 C CA . GLY A 1 106 ? -4.985 -13.017 19.548 1.00 87.94 106 GLY A CA 1
ATOM 785 C C . GLY A 1 106 ? -6.265 -12.859 18.733 1.00 87.94 106 GLY A C 1
ATOM 786 O O . GLY A 1 106 ? -6.983 -11.865 18.873 1.00 87.94 106 GLY A O 1
ATOM 787 N N . GLY A 1 107 ? -6.503 -13.823 17.844 1.00 93.00 107 GLY A N 1
ATOM 788 C CA . GLY A 1 107 ? -7.628 -13.804 16.915 1.00 93.00 107 GLY A CA 1
ATOM 789 C C . GLY A 1 107 ? -7.663 -12.579 16.007 1.00 93.00 107 GLY A C 1
ATOM 790 O O . GLY A 1 107 ? -6.848 -11.661 16.094 1.00 93.00 107 GLY A O 1
ATOM 791 N N . THR A 1 108 ? -8.614 -12.583 15.087 1.00 94.94 108 THR A N 1
ATOM 792 C CA . THR A 1 108 ? -8.735 -11.529 14.086 1.00 94.94 108 THR A CA 1
ATOM 793 C C . THR A 1 108 ? -9.660 -10.427 14.578 1.00 94.94 108 THR A C 1
ATOM 795 O O . THR A 1 108 ? -10.780 -10.702 15.009 1.00 94.94 108 THR A O 1
ATOM 798 N N . LYS A 1 109 ? -9.221 -9.172 14.476 1.00 97.75 109 LYS A N 1
ATOM 799 C CA . LYS A 1 109 ? -10.106 -8.008 14.592 1.00 97.75 109 LYS A CA 1
ATOM 800 C C . LYS A 1 109 ? -10.500 -7.578 13.187 1.00 97.75 109 LYS A C 1
ATOM 802 O O . LYS A 1 109 ? -9.633 -7.561 12.319 1.00 97.75 109 LYS A O 1
ATOM 807 N N . THR A 1 110 ? -11.758 -7.231 12.958 1.00 97.56 110 THR A N 1
ATOM 808 C CA . THR A 1 110 ? -12.249 -6.902 11.613 1.00 97.56 110 THR A CA 1
ATOM 809 C C . THR A 1 110 ? -13.045 -5.606 11.627 1.00 97.56 110 THR A C 1
ATOM 811 O O . THR A 1 110 ? -13.906 -5.413 12.483 1.00 97.56 110 THR A O 1
ATOM 814 N N . LEU A 1 111 ? -12.781 -4.718 10.672 1.00 97.75 111 LEU A N 1
ATOM 815 C CA . LEU A 1 111 ? -13.651 -3.579 10.387 1.00 97.75 111 LEU A CA 1
ATOM 816 C C . LEU A 1 111 ? -14.757 -3.999 9.421 1.00 97.75 111 LEU A C 1
ATOM 818 O O . LEU A 1 111 ? -14.470 -4.569 8.381 1.00 97.75 111 LEU A O 1
ATOM 822 N N . ASN A 1 112 ? -16.008 -3.669 9.719 1.00 96.81 112 ASN A N 1
ATOM 823 C CA . ASN A 1 112 ? -17.114 -3.739 8.754 1.00 96.81 112 ASN A CA 1
ATOM 824 C C . ASN A 1 112 ? -17.686 -2.351 8.430 1.00 96.81 112 ASN A C 1
ATOM 826 O O . ASN A 1 112 ? -18.718 -2.246 7.773 1.00 96.81 112 ASN A O 1
ATOM 830 N N . ILE A 1 113 ? -17.036 -1.305 8.935 1.00 96.88 113 ILE A N 1
ATOM 831 C CA . ILE A 1 113 ? -17.355 0.096 8.704 1.00 96.88 113 ILE A CA 1
ATOM 832 C C . ILE A 1 113 ? -16.079 0.924 8.880 1.00 96.88 113 ILE A C 1
ATOM 834 O O . ILE A 1 113 ? -15.208 0.584 9.691 1.00 96.88 113 ILE A O 1
ATOM 838 N N . ASP A 1 114 ? -15.985 2.029 8.149 1.00 97.50 114 ASP A N 1
ATOM 839 C CA . ASP A 1 114 ? -14.958 3.047 8.352 1.00 97.50 114 ASP A CA 1
ATOM 840 C C . ASP A 1 114 ? -14.875 3.462 9.825 1.00 97.50 114 ASP A C 1
ATOM 842 O O . ASP A 1 114 ? -15.888 3.685 10.494 1.00 97.50 114 ASP A O 1
ATOM 846 N N . THR A 1 115 ? -13.655 3.547 10.350 1.00 97.25 115 THR A N 1
ATOM 847 C CA . THR A 1 115 ? -13.409 3.720 11.787 1.00 97.25 115 THR A CA 1
ATOM 848 C C . THR A 1 115 ? -12.293 4.723 12.026 1.00 97.25 115 THR A C 1
ATOM 850 O O . THR A 1 115 ? -11.294 4.733 11.309 1.00 97.25 115 THR A O 1
ATOM 853 N N . TYR A 1 116 ? -12.441 5.548 13.062 1.00 96.88 116 TYR A N 1
ATOM 854 C CA . TYR A 1 116 ? -11.463 6.562 13.441 1.00 96.88 116 TYR A CA 1
ATOM 855 C C . TYR A 1 116 ? -10.762 6.165 14.738 1.00 96.88 116 TYR A C 1
ATOM 857 O O . TYR A 1 116 ? -11.403 5.719 15.690 1.00 96.88 116 TYR A O 1
ATOM 865 N N . VAL A 1 117 ? -9.446 6.359 14.796 1.00 97.12 117 VAL A N 1
ATOM 866 C CA . VAL A 1 117 ? -8.640 6.154 16.001 1.00 97.12 117 VAL A CA 1
ATOM 867 C C . VAL A 1 117 ? -7.695 7.331 16.207 1.00 97.12 117 VAL A C 1
ATOM 869 O O . VAL A 1 117 ? -7.039 7.805 15.279 1.00 97.12 117 VAL A O 1
ATOM 872 N N . GLY A 1 118 ? -7.588 7.778 17.451 1.00 93.00 118 GLY A N 1
ATOM 873 C CA . GLY A 1 118 ? -6.549 8.689 17.908 1.00 93.00 118 GLY A CA 1
ATOM 874 C C . GLY A 1 118 ? -7.065 9.980 18.526 1.00 93.00 118 GLY A C 1
ATOM 875 O O . GLY A 1 118 ? -6.310 10.618 19.248 1.00 93.00 118 GLY A O 1
ATOM 876 N N . GLY A 1 119 ? -8.318 10.382 18.284 1.00 83.25 119 GLY A N 1
ATOM 877 C CA . GLY A 1 119 ? -8.841 11.668 18.761 1.00 83.25 119 GLY A CA 1
ATOM 878 C C . GLY A 1 119 ? -7.817 12.801 18.574 1.00 83.25 119 GLY A C 1
ATOM 879 O O . GLY A 1 119 ? -7.349 13.030 17.456 1.00 83.25 119 GLY A O 1
ATOM 880 N N . THR A 1 120 ? -7.422 13.438 19.683 1.00 79.56 120 THR A N 1
ATOM 881 C CA . THR A 1 120 ? -6.338 14.439 19.736 1.00 79.56 120 THR A CA 1
ATOM 882 C C . THR A 1 120 ? -4.946 13.826 19.948 1.00 79.56 120 THR A C 1
ATOM 884 O O . THR A 1 120 ? -3.968 14.334 19.404 1.00 79.56 120 THR A O 1
ATOM 887 N N . SER A 1 121 ? -4.824 12.774 20.765 1.00 91.69 121 SER A N 1
ATOM 888 C CA . SER A 1 121 ? -3.525 12.224 21.203 1.00 91.69 121 SER A CA 1
ATOM 889 C C . SER A 1 121 ? -3.510 10.718 21.474 1.00 91.69 121 SER A C 1
ATOM 891 O O . SER A 1 121 ? -2.467 10.175 21.842 1.00 91.69 121 SER A O 1
ATOM 893 N N . GLY A 1 122 ? -4.642 10.040 21.318 1.00 95.56 122 GLY A N 1
ATOM 894 C CA . GLY A 1 122 ? -4.758 8.608 21.520 1.00 95.56 122 GLY A CA 1
ATOM 895 C C . GLY A 1 122 ? -4.084 7.780 20.426 1.00 95.56 122 GLY A C 1
ATOM 896 O O . GLY A 1 122 ? -3.621 8.295 19.403 1.00 95.56 122 GLY A O 1
ATOM 897 N N . VAL A 1 123 ? -3.979 6.479 20.675 1.00 97.31 123 VAL A N 1
ATOM 898 C CA . VAL A 1 123 ? -3.123 5.567 19.910 1.00 97.31 123 VAL A CA 1
ATOM 899 C C . VAL A 1 123 ? -3.877 4.290 19.537 1.00 97.31 123 VAL A C 1
ATOM 901 O O . VAL A 1 123 ? -4.642 3.744 20.333 1.00 97.31 123 VAL A O 1
ATOM 904 N N . LEU A 1 124 ? -3.614 3.777 18.335 1.00 98.62 124 LEU A N 1
ATOM 905 C CA . LEU A 1 124 ? -3.925 2.396 17.968 1.00 98.62 124 LEU A CA 1
ATOM 906 C C . LEU A 1 124 ? -2.780 1.481 18.416 1.00 98.62 124 LEU A C 1
ATOM 908 O O . LEU A 1 124 ? -1.647 1.642 17.956 1.00 98.62 124 LEU A O 1
ATOM 912 N N . GLN A 1 125 ? -3.061 0.498 19.269 1.00 98.38 125 GLN A N 1
ATOM 913 C CA . GLN A 1 125 ? -2.081 -0.509 19.681 1.00 98.38 125 GLN A CA 1
ATOM 914 C C . GLN A 1 125 ? -2.435 -1.882 19.100 1.00 98.38 125 GLN A C 1
ATOM 916 O O . GLN A 1 125 ? -3.362 -2.558 19.552 1.00 98.38 125 GLN A O 1
ATOM 921 N N . LEU A 1 126 ? -1.657 -2.324 18.115 1.00 98.38 126 LEU A N 1
ATOM 922 C CA . LEU A 1 126 ? -1.751 -3.652 17.510 1.00 98.38 126 LEU A CA 1
ATOM 923 C C . LEU A 1 126 ? -0.897 -4.639 18.312 1.00 98.38 126 LEU A C 1
ATOM 925 O O . LEU A 1 126 ? 0.266 -4.894 17.986 1.00 98.38 126 LEU A O 1
ATOM 929 N N . LYS A 1 127 ? -1.443 -5.167 19.409 1.00 97.31 127 LYS A N 1
ATOM 930 C CA . LYS A 1 127 ? -0.676 -6.007 20.333 1.00 97.31 127 LYS A CA 1
ATOM 931 C C . LYS A 1 127 ? -0.465 -7.401 19.776 1.00 97.31 127 LYS A C 1
ATOM 933 O O . LYS A 1 127 ? 0.598 -7.635 19.227 1.00 97.31 127 LYS A O 1
ATOM 938 N N . SER A 1 128 ? -1.434 -8.304 19.884 1.00 95.44 128 SER A N 1
ATOM 939 C CA . SER A 1 128 ? -1.276 -9.711 19.470 1.00 95.44 128 SER A CA 1
ATOM 940 C C . SER A 1 128 ? -2.219 -10.151 18.353 1.00 95.44 128 SER A C 1
ATOM 942 O O . SER A 1 128 ? -2.157 -11.302 17.925 1.00 95.44 128 SER A O 1
ATOM 944 N N . SER A 1 129 ? -3.063 -9.247 17.860 1.00 96.06 129 SER A N 1
ATOM 945 C CA . SER A 1 129 ? -4.133 -9.569 16.915 1.00 96.06 129 SER A CA 1
ATOM 946 C C . SER A 1 129 ? -3.892 -8.936 15.542 1.00 96.06 129 SER A C 1
ATOM 948 O O . SER A 1 129 ? -3.605 -7.735 15.474 1.00 96.06 129 SER A O 1
ATOM 950 N N . PRO A 1 130 ? -4.032 -9.696 14.441 1.00 96.31 130 PRO A N 1
ATOM 951 C CA . PRO A 1 130 ? -4.216 -9.122 13.114 1.00 96.31 130 PRO A CA 1
ATOM 952 C C . PRO A 1 130 ? -5.496 -8.280 13.065 1.00 96.31 130 PRO A C 1
ATOM 954 O O . PRO A 1 130 ? -6.525 -8.680 13.613 1.00 96.31 130 PRO A O 1
ATOM 957 N N . PHE A 1 131 ? -5.435 -7.132 12.395 1.00 97.69 131 PHE A N 1
ATOM 958 C CA . PHE A 1 131 ? -6.561 -6.217 12.231 1.00 97.69 131 PHE A CA 1
ATOM 959 C C . PHE A 1 131 ? -6.933 -6.090 10.750 1.00 97.69 131 PHE A C 1
ATOM 961 O O . PHE A 1 131 ? -6.318 -5.326 10.007 1.00 97.69 131 PHE A O 1
ATOM 968 N N . ILE A 1 132 ? -7.916 -6.872 10.310 1.00 96.94 132 ILE A N 1
ATOM 969 C CA . ILE A 1 132 ? -8.425 -6.880 8.940 1.00 96.94 132 ILE A CA 1
ATOM 970 C C . ILE A 1 132 ? -9.275 -5.637 8.694 1.00 96.94 132 ILE A C 1
ATOM 972 O O . ILE A 1 132 ? -10.263 -5.383 9.380 1.00 96.94 132 ILE A O 1
ATOM 976 N N . LEU A 1 133 ? -8.900 -4.884 7.666 1.00 97.38 133 LEU A N 1
ATOM 977 C CA . LEU A 1 133 ? -9.580 -3.651 7.283 1.00 97.38 133 LEU A CA 1
ATOM 978 C C . LEU A 1 133 ? -10.802 -3.905 6.388 1.00 97.38 133 LEU A C 1
ATOM 980 O O . LEU A 1 133 ? -11.711 -3.083 6.359 1.00 97.38 133 LEU A O 1
ATOM 984 N N . ASN A 1 134 ? -10.847 -5.048 5.690 1.00 94.38 134 ASN A N 1
ATOM 985 C CA . ASN A 1 134 ? -12.022 -5.539 4.958 1.00 94.38 134 ASN A CA 1
ATOM 986 C C . ASN A 1 134 ? -12.648 -4.471 4.037 1.00 94.38 134 ASN A C 1
ATOM 988 O O . ASN A 1 134 ? -13.819 -4.131 4.169 1.00 94.38 134 ASN A O 1
ATOM 992 N N . THR A 1 135 ? -11.845 -3.888 3.142 1.00 93.81 135 THR A N 1
ATOM 993 C CA . THR A 1 135 ? -12.222 -2.776 2.236 1.00 93.81 135 THR A CA 1
ATOM 994 C C . THR A 1 135 ? -12.569 -1.431 2.889 1.00 93.81 135 THR A C 1
ATOM 996 O O . THR A 1 135 ? -12.754 -0.455 2.169 1.00 93.81 135 THR A O 1
ATOM 999 N N . ASN A 1 136 ? -12.598 -1.337 4.221 1.00 96.50 136 ASN A N 1
ATOM 1000 C CA . ASN A 1 136 ? -12.851 -0.087 4.936 1.00 96.50 136 ASN A CA 1
ATOM 1001 C C . ASN A 1 136 ? -11.568 0.727 5.139 1.00 96.50 136 ASN A C 1
ATOM 1003 O O . ASN A 1 136 ? -10.442 0.220 5.044 1.00 96.50 136 ASN A O 1
ATOM 1007 N N . THR A 1 137 ? -11.751 1.997 5.479 1.00 98.00 137 THR A N 1
ATOM 1008 C CA . THR A 1 137 ? -10.681 2.911 5.862 1.00 98.00 137 THR A CA 1
ATOM 1009 C C . THR A 1 137 ? -10.575 3.021 7.381 1.00 98.00 137 THR A C 1
ATOM 1011 O O . THR A 1 137 ? -11.534 3.330 8.091 1.00 98.00 137 THR A O 1
ATOM 1014 N N . LEU A 1 138 ? -9.362 2.807 7.881 1.00 98.50 138 LEU A N 1
ATOM 1015 C CA . LEU A 1 138 ? -8.954 3.133 9.237 1.00 98.50 138 LEU A CA 1
ATOM 1016 C C . LEU A 1 138 ? -8.304 4.517 9.242 1.00 98.50 138 LEU A C 1
ATOM 1018 O O . LEU A 1 138 ? -7.204 4.710 8.716 1.00 98.50 138 LEU A O 1
ATOM 1022 N N . TYR A 1 139 ? -8.993 5.480 9.840 1.00 98.00 139 TYR A N 1
ATOM 1023 C CA . TYR A 1 139 ? -8.563 6.867 9.928 1.00 98.00 139 TYR A CA 1
ATOM 1024 C C . TYR A 1 139 ? -7.790 7.113 11.221 1.00 98.00 139 TYR A C 1
ATOM 1026 O O . TYR A 1 139 ? -8.361 7.132 12.309 1.00 98.00 139 TYR A O 1
ATOM 1034 N N . MET A 1 140 ? -6.494 7.377 11.106 1.00 97.88 140 MET A N 1
ATOM 1035 C CA . MET A 1 140 ? -5.660 7.817 12.217 1.00 97.88 140 MET A CA 1
ATOM 1036 C C . MET A 1 140 ? -5.679 9.340 12.316 1.00 97.88 140 MET A C 1
ATOM 1038 O O . MET A 1 140 ? -5.123 10.038 11.463 1.00 97.88 140 MET A O 1
ATOM 1042 N N . THR A 1 141 ? -6.312 9.867 13.365 1.00 95.50 141 THR A N 1
ATOM 1043 C CA . THR A 1 141 ? -6.444 11.317 13.578 1.00 95.50 141 THR A CA 1
ATOM 1044 C C . THR A 1 141 ? -5.285 11.918 14.368 1.00 95.50 141 THR A C 1
ATOM 1046 O O . THR A 1 141 ? -5.032 13.112 14.229 1.00 95.50 141 THR A O 1
ATOM 1049 N N . ASN A 1 142 ? -4.558 11.110 15.148 1.00 94.94 142 ASN A N 1
ATOM 1050 C CA . ASN A 1 142 ? -3.353 11.536 15.860 1.00 94.94 142 ASN A CA 1
ATOM 1051 C C . ASN A 1 142 ? -2.174 11.700 14.874 1.00 94.94 142 ASN A C 1
ATOM 1053 O O . ASN A 1 142 ? -1.733 10.694 14.314 1.00 94.94 142 ASN A O 1
ATOM 1057 N N . PRO A 1 143 ? -1.617 12.914 14.683 1.00 94.31 143 PRO A N 1
ATOM 1058 C CA . PRO A 1 143 ? -0.559 13.174 13.701 1.00 94.31 143 PRO A CA 1
ATOM 1059 C C . PRO A 1 143 ? 0.835 12.699 14.122 1.00 94.31 143 PRO A C 1
ATOM 1061 O O . PRO A 1 143 ? 1.773 12.736 13.319 1.00 94.31 143 PRO A O 1
ATOM 1064 N N . SER A 1 144 ? 0.998 12.274 15.377 1.00 95.19 144 SER A N 1
ATOM 1065 C CA . SER A 1 144 ? 2.263 11.750 15.884 1.00 95.19 144 SER A CA 1
ATOM 1066 C C . SER A 1 144 ? 2.674 10.486 15.131 1.00 95.19 144 SER A C 1
ATOM 1068 O O . SER A 1 144 ? 1.844 9.624 14.853 1.00 95.19 144 SER A O 1
ATOM 1070 N N . ASN A 1 145 ? 3.973 10.318 14.886 1.00 95.19 145 ASN A N 1
ATOM 1071 C CA . ASN A 1 145 ? 4.532 9.080 14.336 1.00 95.19 145 ASN A CA 1
ATOM 1072 C C . ASN A 1 145 ? 4.406 7.863 15.280 1.00 95.19 145 ASN A C 1
ATOM 1074 O O . ASN A 1 145 ? 4.624 6.734 14.851 1.00 95.19 145 ASN A O 1
ATOM 1078 N N . GLY A 1 146 ? 4.003 8.085 16.537 1.00 96.19 146 GLY A N 1
ATOM 1079 C CA . GLY A 1 146 ? 3.599 7.053 17.497 1.00 96.19 146 GLY A CA 1
ATOM 1080 C C . GLY A 1 146 ? 2.085 6.825 17.587 1.00 96.19 146 GLY A C 1
ATOM 1081 O O . GLY A 1 146 ? 1.638 6.127 18.491 1.00 96.19 146 GLY A O 1
ATOM 1082 N N . GLY A 1 147 ? 1.282 7.419 16.696 1.00 97.06 147 GLY A N 1
ATOM 1083 C CA . GLY A 1 147 ? -0.178 7.247 16.670 1.00 97.06 147 GLY A CA 1
ATOM 1084 C C . GLY A 1 147 ? -0.633 5.810 16.379 1.00 97.06 147 GLY A C 1
ATOM 1085 O O . GLY A 1 147 ? -1.724 5.419 16.793 1.00 97.06 147 GLY A O 1
ATOM 1086 N N . ILE A 1 148 ? 0.219 5.004 15.735 1.00 98.50 148 ILE A N 1
ATOM 1087 C CA . ILE A 1 148 ? 0.070 3.550 15.648 1.00 98.50 148 ILE A CA 1
ATOM 1088 C C . ILE A 1 148 ? 1.303 2.892 16.268 1.00 98.50 148 ILE A C 1
ATOM 1090 O O . ILE A 1 148 ? 2.437 3.223 15.928 1.00 98.50 148 ILE A O 1
ATOM 1094 N N . THR A 1 149 ? 1.085 1.924 17.152 1.00 98.06 149 THR A N 1
ATOM 1095 C CA . THR A 1 149 ? 2.141 1.101 17.755 1.00 98.06 149 THR A CA 1
ATOM 1096 C C . THR A 1 149 ? 1.788 -0.376 17.632 1.00 98.06 149 THR A C 1
ATOM 1098 O O . THR A 1 149 ? 0.619 -0.733 17.478 1.00 98.06 149 THR A O 1
ATOM 1101 N N . ARG A 1 150 ? 2.791 -1.260 17.693 1.00 97.56 150 ARG A N 1
ATOM 1102 C CA . ARG A 1 150 ? 2.566 -2.710 17.649 1.00 97.56 150 ARG A CA 1
ATOM 1103 C C . ARG A 1 150 ? 3.492 -3.471 18.591 1.00 97.56 150 ARG A C 1
ATOM 1105 O O . ARG A 1 150 ? 4.597 -3.011 18.867 1.00 97.56 150 ARG A O 1
ATOM 1112 N N . THR A 1 151 ? 3.066 -4.667 18.995 1.00 96.88 151 THR A N 1
ATOM 1113 C CA . THR A 1 151 ? 3.934 -5.682 19.621 1.00 96.88 151 THR A CA 1
ATOM 1114 C C . THR A 1 151 ? 4.212 -6.812 18.630 1.00 96.88 151 THR A C 1
ATOM 1116 O O . THR A 1 151 ? 5.345 -6.989 18.195 1.00 96.88 151 THR A O 1
ATOM 1119 N N . SER A 1 152 ? 3.172 -7.528 18.203 1.00 96.19 152 SER A N 1
ATOM 1120 C CA . SER A 1 152 ? 3.228 -8.581 17.179 1.00 96.19 152 SER A CA 1
ATOM 1121 C C . SER A 1 152 ? 2.073 -8.523 16.170 1.00 96.19 152 SER A C 1
ATOM 1123 O O . SER A 1 152 ? 2.227 -9.047 15.068 1.00 96.19 152 SER A O 1
ATOM 1125 N N . GLY A 1 153 ? 0.973 -7.834 16.492 1.00 97.56 153 GLY A N 1
ATOM 1126 C CA . GLY A 1 153 ? -0.145 -7.558 15.593 1.00 97.56 153 GLY A CA 1
ATOM 1127 C C . GLY A 1 153 ? 0.236 -6.638 14.431 1.00 97.56 153 GLY A C 1
ATOM 1128 O O . GLY A 1 153 ? 1.324 -6.051 14.398 1.00 97.56 153 GLY A O 1
ATOM 1129 N N . TYR A 1 154 ? -0.660 -6.549 13.453 1.00 98.25 154 TYR A N 1
ATOM 1130 C CA . TYR A 1 154 ? -0.487 -5.803 12.204 1.00 98.25 154 TYR A CA 1
ATOM 1131 C C . TYR A 1 154 ? -1.850 -5.561 11.543 1.00 98.25 154 TYR A C 1
ATOM 1133 O O . TYR A 1 154 ? -2.813 -6.275 11.821 1.00 98.25 154 TYR A O 1
ATOM 1141 N N . ALA A 1 155 ? -1.936 -4.553 10.680 1.00 98.25 155 ALA A N 1
ATOM 1142 C CA . ALA A 1 155 ? -3.116 -4.287 9.870 1.00 98.25 155 ALA A CA 1
ATOM 1143 C C . ALA A 1 155 ? -3.081 -5.139 8.596 1.00 98.25 155 ALA A C 1
ATOM 1145 O O . ALA A 1 155 ? -2.042 -5.250 7.950 1.00 98.25 155 ALA A O 1
ATOM 1146 N N . VAL A 1 156 ? -4.210 -5.714 8.202 1.00 97.06 156 VAL A N 1
ATOM 1147 C CA . VAL A 1 156 ? -4.346 -6.463 6.949 1.00 97.06 156 VAL A CA 1
ATOM 1148 C C . VAL A 1 156 ? -5.230 -5.642 6.020 1.00 97.06 156 VAL A C 1
ATOM 1150 O O . VAL A 1 156 ? -6.445 -5.558 6.193 1.00 97.06 156 VAL A O 1
ATOM 1153 N N . SER A 1 157 ? -4.577 -4.980 5.066 1.00 95.62 157 SER A N 1
ATOM 1154 C CA . SER A 1 157 ? -5.210 -4.206 3.988 1.00 95.62 157 SER A CA 1
ATOM 1155 C C . SER A 1 157 ? -5.750 -5.109 2.877 1.00 95.62 157 SER A C 1
ATOM 1157 O O . SER A 1 157 ? -6.689 -4.748 2.169 1.00 95.62 157 SER A O 1
ATOM 1159 N N . GLU A 1 158 ? -5.180 -6.304 2.777 1.00 88.25 158 GLU A N 1
ATOM 1160 C CA . GLU A 1 158 ? -5.454 -7.281 1.738 1.00 88.25 158 GLU A CA 1
ATOM 1161 C C . GLU A 1 158 ? -6.901 -7.779 1.806 1.00 88.25 158 GLU A C 1
ATOM 1163 O O . GLU A 1 158 ? -7.399 -8.145 2.873 1.00 88.25 158 GLU A O 1
ATOM 1168 N N . THR A 1 159 ? -7.559 -7.838 0.652 1.00 75.06 159 THR A N 1
ATOM 1169 C CA . THR A 1 159 ? -8.813 -8.571 0.470 1.00 75.06 159 THR A CA 1
ATOM 1170 C C . THR A 1 159 ? -8.621 -9.569 -0.657 1.00 75.06 159 THR A C 1
ATOM 1172 O O . THR A 1 159 ? -8.253 -9.185 -1.764 1.00 75.06 159 THR A O 1
ATOM 1175 N N . ASP A 1 160 ? -8.833 -10.846 -0.368 1.00 56.03 160 ASP A N 1
ATOM 1176 C CA . ASP A 1 160 ? -8.625 -11.951 -1.304 1.00 56.03 160 ASP A CA 1
ATOM 1177 C C . ASP A 1 160 ? -9.962 -12.389 -1.935 1.00 56.03 160 ASP A C 1
ATOM 1179 O O . ASP A 1 160 ? -10.939 -12.567 -1.206 1.00 56.03 160 ASP A O 1
ATOM 1183 N N . PRO A 1 161 ? -10.069 -12.631 -3.252 1.00 53.00 161 PRO A N 1
ATOM 1184 C CA . PRO A 1 161 ? -9.576 -11.856 -4.389 1.00 53.00 161 PRO A CA 1
ATOM 1185 C C . PRO A 1 161 ? -10.722 -11.029 -5.022 1.00 53.00 161 PRO A C 1
ATOM 1187 O O . PRO A 1 161 ? -10.889 -10.975 -6.244 1.00 53.00 161 PRO A O 1
ATOM 1190 N N . THR A 1 162 ? -11.574 -10.410 -4.200 1.00 56.47 162 THR A N 1
ATOM 1191 C CA . THR A 1 162 ? -12.617 -9.470 -4.652 1.00 56.47 162 THR A CA 1
ATOM 1192 C C . THR A 1 162 ? -12.053 -8.072 -4.928 1.00 56.47 162 THR A C 1
ATOM 1194 O O . THR A 1 162 ? -11.003 -7.700 -4.412 1.00 56.47 162 THR A O 1
ATOM 1197 N N . SER A 1 163 ? -12.765 -7.258 -5.717 1.00 58.28 163 SER A N 1
ATOM 1198 C CA . SER A 1 163 ? -12.382 -5.860 -5.961 1.00 58.28 163 SER A CA 1
ATOM 1199 C C . SER A 1 163 ? -12.408 -5.055 -4.658 1.00 58.28 163 SER A C 1
ATOM 1201 O O . SER A 1 163 ? -13.481 -4.760 -4.138 1.00 58.28 163 SER A O 1
ATOM 1203 N N . GLY A 1 164 ? -11.235 -4.678 -4.155 1.00 78.44 164 GLY A N 1
ATOM 1204 C CA . GLY A 1 164 ? -11.086 -3.808 -2.995 1.00 78.44 164 GLY A CA 1
ATOM 1205 C C . GLY A 1 164 ? -9.715 -3.930 -2.338 1.00 78.44 164 GLY A C 1
ATOM 1206 O O . GLY A 1 164 ? -8.879 -4.738 -2.735 1.00 78.44 164 GLY A O 1
ATOM 1207 N N . TYR A 1 165 ? -9.487 -3.069 -1.356 1.00 92.19 165 TYR A N 1
ATOM 1208 C CA . TYR A 1 165 ? -8.419 -3.143 -0.364 1.00 92.19 165 TYR A CA 1
ATOM 1209 C C . TYR A 1 165 ? -8.808 -2.200 0.772 1.00 92.19 165 TYR A C 1
ATOM 1211 O O . TYR A 1 165 ? -9.443 -1.172 0.540 1.00 92.19 165 TYR A O 1
ATOM 1219 N N . GLY A 1 166 ? -8.471 -2.552 2.008 1.00 96.00 166 GLY A N 1
ATOM 1220 C CA . GLY A 1 166 ? -8.664 -1.649 3.137 1.00 96.00 166 GLY A CA 1
ATOM 1221 C C . GLY A 1 166 ? -7.536 -0.629 3.230 1.00 96.00 166 GLY A C 1
ATOM 1222 O O . GLY A 1 166 ? -6.407 -0.908 2.836 1.00 96.00 166 GLY A O 1
ATOM 1223 N N . ILE A 1 167 ? -7.817 0.558 3.746 1.00 98.00 167 ILE A N 1
ATOM 1224 C CA . ILE A 1 167 ? -6.878 1.685 3.717 1.00 98.00 167 ILE A CA 1
ATOM 1225 C C . ILE A 1 167 ? -6.520 2.082 5.144 1.00 98.00 167 ILE A C 1
ATOM 1227 O O . ILE A 1 167 ? -7.390 2.182 6.002 1.00 98.00 167 ILE A O 1
ATOM 1231 N N . VAL A 1 168 ? -5.245 2.369 5.399 1.00 98.75 168 VAL A N 1
ATOM 1232 C CA . VAL A 1 168 ? -4.847 3.155 6.572 1.00 98.75 168 VAL A CA 1
ATOM 1233 C C . VAL A 1 168 ? -4.593 4.578 6.098 1.00 98.75 168 VAL A C 1
ATOM 1235 O O . VAL A 1 168 ? -3.666 4.820 5.324 1.00 98.75 168 VAL A O 1
ATOM 1238 N N . GLN A 1 169 ? -5.422 5.518 6.547 1.00 98.50 169 GLN A N 1
ATOM 1239 C CA . GLN A 1 169 ? -5.243 6.943 6.288 1.00 98.50 169 GLN A CA 1
ATOM 1240 C C . GLN A 1 169 ? -4.718 7.623 7.545 1.00 98.50 169 GLN A C 1
ATOM 1242 O O . GLN A 1 169 ? -5.376 7.599 8.580 1.00 98.50 169 GLN A O 1
ATOM 1247 N N . TRP A 1 170 ? -3.572 8.288 7.447 1.00 98.06 170 TRP A N 1
ATOM 1248 C CA . TRP A 1 170 ? -2.959 8.978 8.573 1.00 98.06 170 TRP A CA 1
ATOM 1249 C C . TRP A 1 170 ? -2.942 10.487 8.358 1.00 98.06 170 TRP A C 1
ATOM 1251 O O . TRP A 1 170 ? -2.375 10.981 7.383 1.00 98.06 170 TRP A O 1
ATOM 1261 N N . ASN A 1 171 ? -3.571 11.232 9.267 1.00 96.00 171 ASN A N 1
ATOM 1262 C CA . ASN A 1 171 ? -3.597 12.692 9.249 1.00 96.00 171 ASN A CA 1
ATOM 1263 C C . ASN A 1 171 ? -2.257 13.242 9.741 1.00 96.00 171 ASN A C 1
ATOM 1265 O O . ASN A 1 171 ? -2.039 13.340 10.940 1.00 96.00 171 ASN A O 1
ATOM 1269 N N . LEU A 1 172 ? -1.354 13.593 8.826 1.00 93.81 172 LEU A N 1
ATOM 1270 C CA . LEU A 1 172 ? 0.017 13.993 9.169 1.00 93.81 172 LEU A CA 1
ATOM 1271 C C . LEU A 1 172 ? 0.174 15.509 9.342 1.00 93.81 172 LEU A C 1
ATOM 1273 O O . LEU A 1 172 ? 1.080 15.969 10.041 1.00 93.81 172 LEU A O 1
ATOM 1277 N N . GLY A 1 173 ? -0.698 16.300 8.706 1.00 91.19 173 GLY A N 1
ATOM 1278 C CA . GLY A 1 173 ? -0.569 17.755 8.674 1.00 91.19 173 GLY A CA 1
ATOM 1279 C C . GLY A 1 173 ? 0.781 18.181 8.087 1.00 91.19 173 GLY A C 1
ATOM 1280 O O . GLY A 1 173 ? 1.154 17.752 7.002 1.00 91.19 173 GLY A O 1
ATOM 1281 N N . ASN A 1 174 ? 1.522 19.021 8.805 1.00 92.00 174 ASN A N 1
ATOM 1282 C CA . ASN A 1 174 ? 2.861 19.498 8.434 1.00 92.00 174 ASN A CA 1
ATOM 1283 C C . ASN A 1 174 ? 4.001 18.750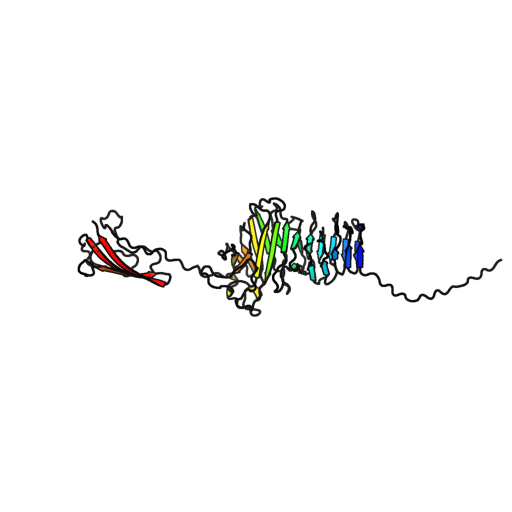 9.158 1.00 92.00 174 ASN A C 1
ATOM 1285 O O . ASN A 1 174 ? 5.130 19.242 9.208 1.00 92.00 174 ASN A O 1
ATOM 1289 N N . SER A 1 175 ? 3.715 17.585 9.740 1.00 92.38 175 SER A N 1
ATOM 1290 C CA . SER A 1 175 ? 4.689 16.829 10.528 1.00 92.38 175 SER A CA 1
ATOM 1291 C C . SER A 1 175 ? 5.751 16.157 9.651 1.00 92.38 175 SER A C 1
ATOM 1293 O O . SER A 1 175 ? 5.517 15.829 8.487 1.00 92.38 175 SER A O 1
ATOM 1295 N N . THR A 1 176 ? 6.932 15.937 10.232 1.00 96.56 176 THR A N 1
ATOM 1296 C CA . THR A 1 176 ? 8.041 15.194 9.613 1.00 96.56 176 THR A CA 1
ATOM 1297 C C . THR A 1 176 ? 8.431 13.986 10.466 1.00 96.56 176 THR A C 1
ATOM 1299 O O . THR A 1 176 ? 8.017 13.878 11.622 1.00 96.56 176 THR A O 1
ATOM 1302 N N . GLY A 1 177 ? 9.229 13.073 9.907 1.00 97.25 177 GLY A N 1
ATOM 1303 C CA . GLY A 1 177 ? 9.723 11.884 10.601 1.00 97.25 177 GLY A CA 1
ATOM 1304 C C . GLY A 1 177 ? 9.177 10.564 10.058 1.00 97.25 177 GLY A C 1
ATOM 1305 O O . GLY A 1 177 ? 8.607 10.500 8.970 1.00 97.25 177 GLY A O 1
ATOM 1306 N N . ASN A 1 178 ? 9.401 9.494 10.823 1.00 97.69 178 ASN A N 1
ATOM 1307 C CA . ASN A 1 178 ? 9.215 8.112 10.377 1.00 97.69 178 ASN A CA 1
ATOM 1308 C C . ASN A 1 178 ? 7.823 7.578 10.710 1.00 97.69 178 ASN A C 1
ATOM 1310 O O . ASN A 1 178 ? 7.570 7.223 11.856 1.00 97.69 178 ASN A O 1
ATOM 1314 N N . TYR A 1 179 ? 6.960 7.441 9.711 1.00 98.50 179 TYR A N 1
ATOM 1315 C CA . TYR A 1 179 ? 5.641 6.835 9.868 1.00 98.50 179 TYR A CA 1
ATOM 1316 C C . TYR A 1 179 ? 5.671 5.383 9.397 1.00 98.50 179 TYR A C 1
ATOM 1318 O O . TYR A 1 179 ? 5.933 5.108 8.226 1.00 98.50 179 TYR A O 1
ATOM 1326 N N . ALA A 1 180 ? 5.412 4.451 10.312 1.00 98.44 180 ALA A N 1
ATOM 1327 C CA . ALA A 1 180 ? 5.335 3.029 10.005 1.00 98.44 180 ALA A CA 1
ATOM 1328 C C . ALA A 1 180 ? 3.872 2.607 9.872 1.00 98.44 180 ALA A C 1
ATOM 1330 O O . ALA A 1 180 ? 3.137 2.587 10.857 1.00 98.44 180 ALA A O 1
ATOM 1331 N N . TYR A 1 181 ? 3.461 2.239 8.662 1.00 98.69 181 TYR A N 1
ATOM 1332 C CA . TYR A 1 181 ? 2.170 1.611 8.411 1.00 98.69 181 TYR A CA 1
ATOM 1333 C C . TYR A 1 181 ? 2.349 0.106 8.624 1.00 98.69 181 TYR A C 1
ATOM 1335 O O . TYR A 1 181 ? 3.052 -0.537 7.835 1.00 98.69 181 TYR A O 1
ATOM 1343 N N . PRO A 1 182 ? 1.791 -0.470 9.704 1.00 98.19 182 PRO A N 1
ATOM 1344 C CA . PRO A 1 182 ? 2.172 -1.796 10.171 1.00 98.19 182 PRO A CA 1
ATOM 1345 C C . PRO A 1 182 ? 1.397 -2.879 9.421 1.00 98.19 182 PRO A C 1
ATOM 1347 O O . PRO A 1 182 ? 0.647 -3.636 10.033 1.00 98.19 182 PRO A O 1
ATOM 1350 N N . PHE A 1 183 ? 1.533 -2.929 8.098 1.00 98.50 183 PHE A N 1
ATOM 1351 C CA . PHE A 1 183 ? 0.844 -3.924 7.294 1.00 98.50 183 PHE A CA 1
ATOM 1352 C C . PHE A 1 183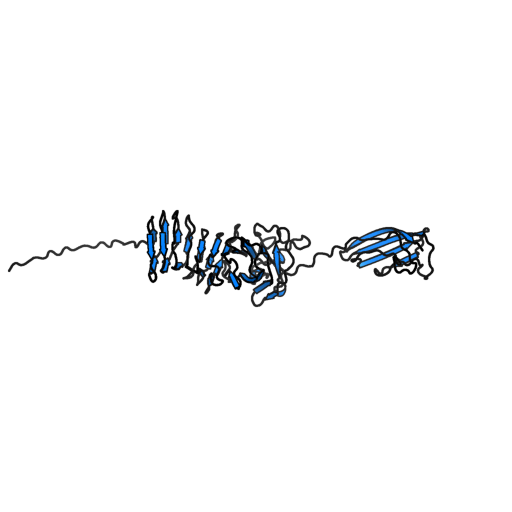 ? 1.394 -5.330 7.524 1.00 98.50 183 PHE A C 1
ATOM 1354 O O . PHE A 1 183 ? 2.572 -5.538 7.823 1.00 98.50 183 PHE A O 1
ATOM 1361 N N . GLY A 1 184 ? 0.514 -6.305 7.365 1.00 96.94 184 GLY A N 1
ATOM 1362 C CA . GLY A 1 184 ? 0.856 -7.706 7.240 1.00 96.94 184 GLY A CA 1
ATOM 1363 C C . GLY A 1 184 ? -0.086 -8.416 6.278 1.00 96.94 184 GLY A C 1
ATOM 1364 O O . GLY A 1 184 ? -1.041 -7.822 5.775 1.00 96.94 184 GLY A O 1
ATOM 1365 N N . THR A 1 185 ? 0.205 -9.687 6.024 1.00 93.69 185 THR A N 1
ATOM 1366 C CA . THR A 1 185 ? -0.559 -10.510 5.078 1.00 93.69 185 THR A CA 1
ATOM 1367 C C . THR A 1 185 ? -1.638 -11.339 5.757 1.00 93.69 185 THR A C 1
ATOM 1369 O O . THR A 1 185 ? -1.527 -11.659 6.944 1.00 93.69 185 THR A O 1
ATOM 1372 N N . ILE A 1 186 ? -2.654 -11.752 4.997 1.00 88.25 186 ILE A N 1
ATOM 1373 C CA . ILE A 1 186 ? -3.730 -12.612 5.515 1.00 88.25 186 ILE A CA 1
ATOM 1374 C C . ILE A 1 186 ? -3.237 -14.002 5.951 1.00 88.25 186 ILE A C 1
ATOM 1376 O O . ILE A 1 186 ? -3.762 -14.583 6.898 1.00 88.25 186 ILE A O 1
ATOM 1380 N N . SER A 1 187 ? -2.185 -14.514 5.305 1.00 86.44 187 SER A N 1
ATOM 1381 C CA . SER A 1 187 ? -1.527 -15.784 5.653 1.00 86.44 187 SER A CA 1
ATOM 1382 C C . SER A 1 187 ? -0.556 -15.664 6.834 1.00 86.44 187 SER A C 1
ATOM 1384 O O . SER A 1 187 ? 0.046 -16.650 7.254 1.00 86.44 187 SER A O 1
ATOM 1386 N N . GLY A 1 188 ? -0.409 -14.457 7.382 1.00 87.50 188 GLY A N 1
ATOM 1387 C CA . GLY A 1 188 ? 0.513 -14.139 8.456 1.00 87.50 188 GLY A CA 1
ATOM 1388 C C . GLY A 1 188 ? 1.906 -13.820 7.940 1.00 87.50 188 GLY A C 1
ATOM 1389 O O . GLY A 1 188 ? 2.571 -14.663 7.356 1.00 87.50 188 GLY A O 1
ATOM 1390 N N . GLY A 1 189 ? 2.362 -12.591 8.178 1.00 91.81 189 GLY A N 1
ATOM 1391 C CA . GLY A 1 189 ? 3.690 -12.092 7.815 1.00 91.81 189 GLY A CA 1
ATOM 1392 C C . GLY A 1 189 ? 3.699 -10.572 7.880 1.00 91.81 189 GLY A C 1
ATOM 1393 O O . GLY A 1 189 ? 2.761 -9.953 7.390 1.00 91.81 189 GLY A O 1
ATOM 1394 N N . TYR A 1 190 ? 4.705 -9.975 8.518 1.00 96.75 190 TYR A N 1
ATOM 1395 C CA . TYR A 1 190 ? 4.787 -8.525 8.703 1.00 96.75 190 TYR A CA 1
ATOM 1396 C C . TYR A 1 190 ? 5.529 -7.877 7.531 1.00 96.75 190 TYR A C 1
ATOM 1398 O O . TYR A 1 190 ? 6.686 -8.203 7.291 1.00 96.75 190 TYR A O 1
ATOM 1406 N N . ILE A 1 191 ? 4.860 -6.965 6.830 1.00 97.25 191 ILE A N 1
ATOM 1407 C CA . ILE A 1 191 ? 5.335 -6.296 5.609 1.00 97.25 191 ILE A CA 1
ATOM 1408 C C . ILE A 1 191 ? 5.050 -4.790 5.706 1.00 97.25 191 ILE A C 1
ATOM 1410 O O . ILE A 1 191 ? 4.163 -4.264 5.029 1.00 97.25 191 ILE A O 1
ATOM 1414 N N . PRO A 1 192 ? 5.742 -4.071 6.603 1.00 98.19 192 PRO A N 1
ATOM 1415 C CA . PRO A 1 192 ? 5.447 -2.671 6.837 1.00 98.19 192 PRO A CA 1
ATOM 1416 C C . PRO A 1 192 ? 5.692 -1.825 5.591 1.00 98.19 192 PRO A C 1
ATOM 1418 O O . PRO A 1 192 ? 6.613 -2.058 4.814 1.00 98.19 192 PRO A O 1
ATOM 1421 N N . PHE A 1 193 ? 4.902 -0.768 5.454 1.00 98.62 193 PHE A N 1
ATOM 1422 C CA . PHE A 1 193 ? 5.235 0.334 4.564 1.00 98.62 193 PHE A CA 1
ATOM 1423 C C . PHE A 1 193 ? 5.790 1.476 5.414 1.00 98.62 193 PHE A C 1
ATOM 1425 O O . PHE A 1 193 ? 5.126 1.938 6.347 1.00 98.62 193 PHE A O 1
ATOM 1432 N N . LEU A 1 194 ? 7.015 1.918 5.128 1.00 98.50 194 LEU A N 1
ATOM 1433 C CA . LEU A 1 194 ? 7.653 3.000 5.879 1.00 98.50 194 LEU A CA 1
ATOM 1434 C C . LEU A 1 194 ? 7.642 4.282 5.053 1.00 98.50 194 LEU A C 1
ATOM 1436 O O . LEU A 1 194 ? 8.101 4.302 3.912 1.00 98.50 194 LEU A O 1
ATOM 1440 N N . TYR A 1 195 ? 7.151 5.358 5.659 1.00 98.25 195 TYR A N 1
ATOM 1441 C CA . TYR A 1 195 ? 7.081 6.689 5.072 1.00 98.25 195 TYR A CA 1
ATOM 1442 C C . TYR A 1 195 ? 7.860 7.670 5.949 1.00 98.25 195 TYR A C 1
ATOM 1444 O O . TYR A 1 195 ? 7.348 8.186 6.942 1.00 98.25 195 TYR A O 1
ATOM 1452 N N . ASN A 1 196 ? 9.132 7.889 5.620 1.00 98.19 196 ASN A N 1
ATOM 1453 C CA . ASN A 1 196 ? 10.007 8.809 6.342 1.00 98.19 196 ASN A CA 1
ATOM 1454 C C . ASN A 1 196 ? 9.978 10.184 5.677 1.00 98.19 196 ASN A C 1
ATOM 1456 O O . ASN A 1 196 ? 10.664 10.405 4.681 1.00 98.19 196 ASN A O 1
ATOM 1460 N N . ILE A 1 197 ? 9.197 11.105 6.231 1.00 98.19 197 ILE A N 1
ATOM 1461 C CA . ILE A 1 197 ? 9.070 12.470 5.725 1.00 98.19 197 ILE A CA 1
ATOM 1462 C C . ILE A 1 197 ? 10.330 13.262 6.067 1.00 98.19 197 ILE A C 1
ATOM 1464 O O . ILE A 1 197 ? 10.586 13.564 7.234 1.00 98.19 197 ILE A O 1
ATOM 1468 N N . THR A 1 198 ? 11.069 13.654 5.032 1.00 97.81 198 THR A N 1
ATOM 1469 C CA . THR A 1 198 ? 12.300 14.446 5.123 1.00 97.81 198 THR A CA 1
ATOM 1470 C C . THR A 1 198 ? 12.056 15.937 4.903 1.00 97.81 198 THR A C 1
ATOM 1472 O O . THR A 1 198 ? 12.832 16.758 5.389 1.00 97.81 198 THR A O 1
ATOM 1475 N N . ALA A 1 199 ? 10.968 16.305 4.220 1.00 97.50 199 ALA A N 1
ATOM 1476 C CA . ALA A 1 199 ? 10.490 17.681 4.139 1.00 97.50 199 ALA A CA 1
ATOM 1477 C C . ALA A 1 199 ? 8.960 17.721 4.208 1.00 97.50 199 ALA A C 1
ATOM 1479 O O . ALA A 1 199 ? 8.277 16.992 3.486 1.00 97.50 199 ALA A O 1
ATOM 1480 N N . ALA A 1 200 ? 8.427 18.585 5.072 1.00 96.50 200 ALA A N 1
ATOM 1481 C CA . ALA A 1 200 ? 6.989 18.758 5.230 1.00 96.50 200 ALA A CA 1
ATOM 1482 C C . ALA A 1 200 ? 6.336 19.252 3.928 1.00 96.50 200 ALA A C 1
ATOM 1484 O O . ALA A 1 200 ? 6.898 20.079 3.209 1.00 96.50 200 ALA A O 1
ATOM 1485 N N . GLY A 1 201 ? 5.130 18.758 3.647 1.00 95.62 201 GLY A N 1
ATOM 1486 C CA . GLY A 1 201 ? 4.258 19.331 2.621 1.00 95.62 201 GLY A CA 1
ATOM 1487 C C . GLY A 1 201 ? 3.516 20.562 3.144 1.00 95.62 201 GLY A C 1
ATOM 1488 O O . GLY A 1 201 ? 3.609 20.899 4.326 1.00 95.62 201 GLY A O 1
ATOM 1489 N N . ALA A 1 202 ? 2.729 21.206 2.283 1.00 95.75 202 ALA A N 1
ATOM 1490 C CA . ALA A 1 202 ? 1.833 22.290 2.686 1.00 95.75 202 ALA A CA 1
ATOM 1491 C C . ALA A 1 202 ? 0.371 21.831 2.570 1.00 95.75 202 ALA A C 1
ATOM 1493 O O . ALA A 1 202 ? -0.153 21.726 1.457 1.00 95.75 202 ALA A O 1
ATOM 1494 N N . PRO A 1 203 ? -0.287 21.492 3.690 1.00 94.94 203 PRO A N 1
ATOM 1495 C CA . PRO A 1 203 ? -1.649 20.999 3.646 1.00 94.94 203 PRO A CA 1
ATOM 1496 C C . PRO A 1 203 ? -2.682 22.123 3.464 1.00 94.94 203 PRO A C 1
ATOM 1498 O O . PRO A 1 203 ? -2.545 23.204 4.033 1.00 94.94 203 PRO A O 1
ATOM 1501 N N . SER A 1 204 ? -3.754 21.849 2.720 1.00 89.06 204 SER A N 1
ATOM 1502 C CA . SER A 1 204 ? -4.974 22.667 2.675 1.00 89.06 204 SER A CA 1
ATOM 1503 C C . SER A 1 204 ? -6.051 21.982 3.521 1.00 89.06 204 SER A C 1
ATOM 1505 O O . SER A 1 204 ? -6.756 21.093 3.053 1.00 89.06 204 SER A O 1
ATOM 1507 N N . GLY A 1 205 ? -6.126 22.325 4.809 1.00 88.94 205 GLY A N 1
ATOM 1508 C CA . GLY A 1 205 ? -6.936 21.592 5.790 1.00 88.94 205 GLY A CA 1
ATOM 1509 C C . GLY A 1 205 ? -6.172 20.412 6.401 1.00 88.94 205 GLY A C 1
ATOM 1510 O O . GLY A 1 205 ? -4.991 20.536 6.728 1.00 88.94 205 GLY A O 1
ATOM 1511 N N . THR A 1 206 ? -6.830 19.263 6.577 1.00 89.44 206 THR A N 1
ATOM 1512 C CA . THR A 1 206 ? -6.204 18.070 7.172 1.00 89.44 206 THR A CA 1
ATOM 1513 C C . THR A 1 206 ? -5.462 17.257 6.111 1.00 89.44 206 THR A C 1
ATOM 1515 O O . THR A 1 206 ? -6.025 16.353 5.484 1.00 89.44 206 THR A O 1
ATOM 1518 N N . GLY A 1 207 ? -4.186 17.596 5.910 1.00 95.75 207 GLY A N 1
ATOM 1519 C CA . GLY A 1 207 ? -3.265 16.836 5.064 1.00 95.75 207 GLY A CA 1
ATOM 1520 C C . GLY A 1 207 ? -3.070 15.420 5.590 1.00 95.75 207 GLY A C 1
ATOM 1521 O O . GLY A 1 207 ? -2.718 15.230 6.758 1.00 95.75 207 GLY A O 1
ATOM 1522 N N . ASN A 1 208 ? -3.301 14.425 4.738 1.00 97.00 208 ASN A N 1
ATOM 1523 C CA . ASN A 1 208 ? -3.196 13.021 5.114 1.00 97.00 208 ASN A CA 1
ATOM 1524 C C . ASN A 1 208 ? -2.542 12.175 4.026 1.00 97.00 208 ASN A C 1
ATOM 1526 O O . ASN A 1 208 ? -2.580 12.516 2.842 1.00 97.00 208 ASN A O 1
ATOM 1530 N N . ILE A 1 209 ? -1.938 11.074 4.461 1.00 98.38 209 ILE A N 1
ATOM 1531 C CA . ILE A 1 209 ? -1.354 10.057 3.594 1.00 98.38 209 ILE A CA 1
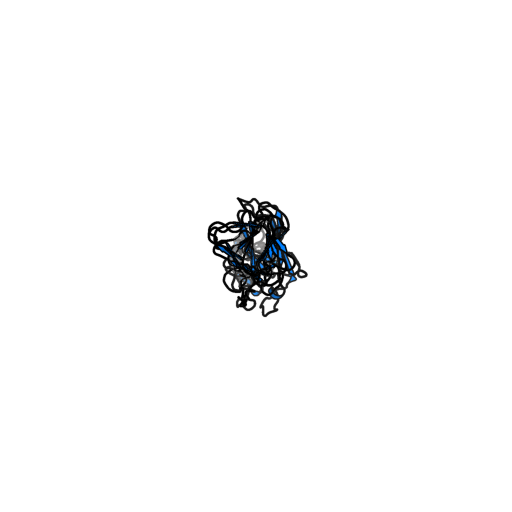ATOM 1532 C C . ILE A 1 209 ? -2.168 8.779 3.774 1.00 98.38 209 ILE A C 1
ATOM 1534 O O . ILE A 1 209 ? -2.334 8.293 4.890 1.00 98.38 209 ILE A O 1
ATOM 1538 N N . ALA A 1 210 ? -2.706 8.264 2.676 1.00 98.31 210 ALA A N 1
ATOM 1539 C CA . ALA A 1 210 ? -3.459 7.021 2.632 1.00 98.31 210 ALA A CA 1
ATOM 1540 C C . ALA A 1 210 ? -2.604 5.934 1.987 1.00 98.31 210 ALA A C 1
ATOM 1542 O O . ALA A 1 210 ? -2.020 6.155 0.922 1.00 98.31 210 ALA A O 1
ATOM 1543 N N . VAL A 1 211 ? -2.528 4.773 2.635 1.00 98.56 211 VAL A N 1
ATOM 1544 C CA . VAL A 1 211 ? -1.752 3.627 2.158 1.00 98.56 211 VAL A CA 1
ATOM 1545 C C . VAL A 1 211 ? -2.595 2.360 2.233 1.00 98.56 211 VAL A C 1
ATOM 1547 O O . VAL A 1 211 ? -3.317 2.138 3.205 1.00 98.56 211 VAL A O 1
ATOM 1550 N N . ALA A 1 212 ? -2.469 1.520 1.215 1.00 97.38 212 ALA A N 1
ATOM 1551 C CA . ALA A 1 212 ? -2.971 0.156 1.185 1.00 97.38 212 ALA A CA 1
ATOM 1552 C C . ALA A 1 212 ? -1.944 -0.777 0.529 1.00 97.38 212 ALA A C 1
ATOM 1554 O O . ALA A 1 212 ? -1.104 -0.334 -0.263 1.00 97.38 212 ALA A O 1
ATOM 1555 N N . THR A 1 213 ? -2.032 -2.067 0.843 1.00 95.62 213 THR A N 1
ATOM 1556 C CA . THR A 1 213 ? -1.297 -3.138 0.166 1.00 95.62 213 THR A CA 1
ATOM 1557 C C . THR A 1 213 ? -2.280 -4.060 -0.541 1.00 95.62 213 THR A C 1
ATOM 1559 O O . THR A 1 213 ? -3.390 -4.294 -0.069 1.00 95.62 213 THR A O 1
ATOM 1562 N N . TYR A 1 214 ? -1.880 -4.572 -1.699 1.00 94.00 214 TYR A N 1
ATOM 1563 C CA . TYR A 1 214 ? -2.751 -5.371 -2.550 1.00 94.00 214 TYR A CA 1
ATOM 1564 C C . TYR A 1 214 ? -1.960 -6.540 -3.142 1.00 94.00 214 TYR A C 1
ATOM 1566 O O . TYR A 1 214 ? -1.123 -6.304 -4.019 1.00 94.00 214 TYR A O 1
ATOM 1574 N N . PRO A 1 215 ? -2.149 -7.772 -2.637 1.00 92.12 215 PRO A N 1
ATOM 1575 C CA . PRO A 1 215 ? -1.515 -8.952 -3.201 1.00 92.12 215 PRO A CA 1
ATOM 1576 C C . PRO A 1 215 ? -2.229 -9.365 -4.490 1.00 92.12 215 PRO A C 1
ATOM 1578 O O . PRO A 1 215 ? -3.388 -9.016 -4.720 1.00 92.12 215 PRO A O 1
ATOM 1581 N N . THR A 1 216 ? -1.551 -10.148 -5.317 1.00 90.06 216 THR A N 1
ATOM 1582 C CA . THR A 1 216 ? -2.139 -10.741 -6.523 1.00 90.06 216 THR A CA 1
ATOM 1583 C C . THR A 1 216 ? -1.971 -12.249 -6.545 1.00 90.06 216 THR A C 1
ATOM 1585 O O . THR A 1 216 ? -1.170 -12.811 -5.801 1.00 90.06 216 THR A O 1
ATOM 1588 N N . ASN A 1 217 ? -2.770 -12.925 -7.371 1.00 84.62 217 ASN A N 1
ATOM 1589 C CA . ASN A 1 217 ? -2.691 -14.372 -7.501 1.00 84.62 217 ASN A CA 1
ATOM 1590 C C . ASN A 1 217 ? -1.435 -14.764 -8.291 1.00 84.62 217 ASN A C 1
ATOM 1592 O O . ASN A 1 217 ? -1.303 -14.390 -9.456 1.00 84.62 217 ASN A O 1
ATOM 1596 N N . VAL A 1 218 ? -0.588 -15.579 -7.661 1.00 80.00 218 VAL A N 1
ATOM 1597 C CA . VAL A 1 218 ? 0.695 -16.072 -8.191 1.00 80.00 218 VAL A CA 1
ATOM 1598 C C . VAL A 1 218 ? 0.550 -17.022 -9.392 1.00 80.00 218 VAL A C 1
ATOM 1600 O O . VAL A 1 218 ? 1.488 -17.243 -10.145 1.00 80.00 218 VAL A O 1
ATOM 1603 N N . THR A 1 219 ? -0.634 -17.604 -9.592 1.00 81.62 219 THR A N 1
ATOM 1604 C CA . THR A 1 219 ? -0.919 -18.577 -10.668 1.00 81.62 219 THR A CA 1
ATOM 1605 C C . THR A 1 219 ? -1.789 -18.011 -11.787 1.00 81.62 219 THR A C 1
ATOM 1607 O O . THR A 1 219 ? -2.184 -18.739 -12.703 1.00 81.62 219 THR A O 1
ATOM 1610 N N . ALA A 1 220 ? -2.139 -16.725 -11.721 1.00 82.81 220 ALA A N 1
ATOM 1611 C CA . ALA A 1 220 ? -2.957 -16.113 -12.754 1.00 82.81 220 ALA A CA 1
ATOM 1612 C C . ALA A 1 220 ? -2.224 -16.083 -14.107 1.00 82.81 220 ALA A C 1
ATOM 1614 O O . ALA A 1 220 ? -0.999 -16.027 -14.181 1.00 82.81 220 ALA A O 1
ATOM 1615 N N . SER A 1 221 ? -2.990 -16.096 -15.199 1.00 84.69 221 SER A N 1
ATOM 1616 C CA . SER A 1 221 ? -2.458 -15.932 -16.552 1.00 84.69 221 SER A CA 1
ATOM 1617 C C . SER A 1 221 ? -3.167 -14.765 -17.249 1.00 84.69 221 SER A C 1
ATOM 1619 O O . SER A 1 221 ? -4.372 -14.866 -17.501 1.00 84.69 221 SER A O 1
ATOM 1621 N N . PRO A 1 222 ? -2.465 -13.657 -17.565 1.00 87.25 222 PRO A N 1
ATOM 1622 C CA . PRO A 1 222 ? -1.090 -13.316 -17.159 1.00 87.25 222 PRO A CA 1
ATOM 1623 C C . PRO A 1 222 ? -0.915 -13.225 -15.631 1.00 87.25 222 PRO A C 1
ATOM 1625 O O . PRO A 1 222 ? -1.906 -13.004 -14.930 1.00 87.25 222 PRO A O 1
ATOM 1628 N N . ASN A 1 223 ? 0.323 -13.370 -15.130 1.00 87.19 223 ASN A N 1
ATOM 1629 C CA . ASN A 1 223 ? 0.613 -13.255 -13.691 1.00 87.19 223 ASN A CA 1
ATOM 1630 C C . ASN A 1 223 ? 0.208 -11.871 -13.149 1.00 87.19 223 ASN A C 1
ATOM 1632 O O . ASN A 1 223 ? -0.068 -10.944 -13.920 1.00 87.19 223 ASN A O 1
ATOM 1636 N N . ASN A 1 224 ? 0.198 -11.704 -11.827 1.00 89.69 224 ASN A N 1
ATOM 1637 C CA . ASN A 1 224 ? -0.123 -10.443 -11.173 1.00 89.69 224 ASN A CA 1
ATOM 1638 C C . ASN A 1 224 ? -1.548 -9.957 -11.493 1.00 89.69 224 ASN A C 1
ATOM 1640 O O . ASN A 1 224 ? -1.753 -8.843 -11.991 1.00 89.69 224 ASN A O 1
ATOM 1644 N N . ARG A 1 225 ? -2.554 -10.818 -11.279 1.00 89.81 225 ARG A N 1
ATOM 1645 C CA . ARG A 1 225 ? -3.977 -10.489 -11.483 1.00 89.81 225 ARG A CA 1
ATOM 1646 C C . ARG A 1 225 ? -4.857 -10.907 -10.292 1.00 89.81 225 ARG A C 1
ATOM 1648 O O . ARG A 1 225 ? -4.499 -11.850 -9.586 1.00 89.81 225 ARG A O 1
ATOM 1655 N N . PRO A 1 226 ? -6.033 -10.267 -10.108 1.00 90.12 226 PRO A N 1
ATOM 1656 C CA . PRO A 1 226 ? -6.492 -9.047 -10.795 1.00 90.12 226 PRO A CA 1
ATOM 1657 C C . PRO A 1 226 ? -5.599 -7.833 -10.489 1.00 90.12 226 PRO A C 1
ATOM 1659 O O . PRO A 1 226 ? -4.819 -7.867 -9.550 1.00 90.12 226 PRO A O 1
ATOM 1662 N N . LEU A 1 227 ? -5.641 -6.794 -11.329 1.00 90.94 227 LEU A N 1
ATOM 1663 C CA . LEU A 1 227 ? -4.899 -5.551 -11.077 1.00 90.94 227 LEU A CA 1
ATOM 1664 C C . LEU A 1 227 ? -5.710 -4.626 -10.159 1.00 90.94 227 LEU A C 1
ATOM 1666 O O . LEU A 1 227 ? -6.944 -4.644 -10.235 1.00 90.94 227 LEU A O 1
ATOM 1670 N N . PRO A 1 228 ? -5.057 -3.745 -9.373 1.00 91.19 228 PRO A N 1
ATOM 1671 C CA . PRO A 1 228 ? -5.756 -2.625 -8.752 1.00 91.19 228 PRO A CA 1
ATOM 1672 C C . PRO A 1 228 ? -6.531 -1.828 -9.811 1.00 91.19 228 PRO A C 1
ATOM 1674 O O . PRO A 1 228 ? -6.003 -1.571 -10.891 1.00 91.19 228 PRO A O 1
ATOM 1677 N N . ALA A 1 229 ? -7.756 -1.394 -9.500 1.00 87.31 229 ALA A N 1
ATOM 1678 C CA . ALA A 1 229 ? -8.710 -0.860 -10.484 1.00 87.31 229 ALA A CA 1
ATOM 1679 C C . ALA A 1 229 ? -8.190 0.302 -11.361 1.00 87.31 229 ALA A C 1
ATOM 1681 O O . ALA A 1 229 ? -8.673 0.495 -12.473 1.00 87.31 229 ALA A O 1
ATOM 1682 N N . ALA A 1 230 ? -7.213 1.079 -10.882 1.00 89.06 230 ALA A N 1
ATOM 1683 C CA . ALA A 1 230 ? -6.627 2.200 -11.623 1.00 89.06 230 ALA A CA 1
ATOM 1684 C C . ALA A 1 230 ? -5.428 1.818 -12.522 1.00 89.06 230 ALA A C 1
ATOM 1686 O O . ALA A 1 230 ? -4.865 2.689 -13.190 1.00 89.06 230 ALA A O 1
ATOM 1687 N N . ILE A 1 231 ? -5.016 0.547 -12.534 1.00 91.88 231 ILE A N 1
ATOM 1688 C CA . ILE A 1 231 ? -3.927 0.030 -13.369 1.00 91.88 231 ILE A CA 1
ATOM 1689 C C . ILE A 1 231 ? -4.516 -0.681 -14.586 1.00 91.88 231 ILE A C 1
ATOM 1691 O O . ILE A 1 231 ? -5.276 -1.637 -14.455 1.00 91.88 231 ILE A O 1
ATOM 1695 N N . GLY A 1 232 ? -4.124 -0.236 -15.782 1.00 90.75 232 GLY A N 1
ATOM 1696 C CA . GLY A 1 232 ? -4.601 -0.826 -17.035 1.00 90.75 232 GLY A CA 1
ATOM 1697 C C . GLY A 1 232 ? -3.778 -2.014 -17.543 1.00 90.75 232 GLY A C 1
ATOM 1698 O O . GLY A 1 232 ? -4.309 -2.845 -18.272 1.00 90.75 232 GLY A O 1
ATOM 1699 N N . ASN A 1 233 ? -2.484 -2.088 -17.212 1.00 92.31 233 ASN A N 1
ATOM 1700 C CA . ASN A 1 233 ? -1.561 -3.124 -17.690 1.00 92.31 233 ASN A CA 1
ATOM 1701 C C . ASN A 1 233 ? -0.266 -3.165 -16.851 1.00 92.31 233 ASN A C 1
ATOM 1703 O O . ASN A 1 233 ? -0.009 -2.266 -16.048 1.00 92.31 233 ASN A O 1
ATOM 1707 N N . LEU A 1 234 ? 0.561 -4.190 -17.073 1.00 92.25 234 LEU A N 1
ATOM 1708 C CA . LEU A 1 234 ? 1.923 -4.310 -16.530 1.00 92.25 234 LEU A CA 1
ATOM 1709 C C . LEU A 1 234 ? 2.979 -4.275 -17.635 1.00 92.25 234 LEU A C 1
ATOM 1711 O O . LEU A 1 234 ? 4.025 -4.911 -17.512 1.00 92.25 234 LEU A O 1
ATOM 1715 N N . ASN A 1 235 ? 2.703 -3.540 -18.711 1.00 91.06 235 ASN A N 1
ATOM 1716 C CA . ASN A 1 235 ? 3.575 -3.541 -19.869 1.00 91.06 235 ASN A CA 1
ATOM 1717 C C . ASN A 1 235 ? 4.931 -2.894 -19.562 1.00 91.06 235 ASN A C 1
ATOM 1719 O O . ASN A 1 235 ? 5.031 -1.995 -18.720 1.00 91.06 235 ASN A O 1
ATOM 1723 N N . ASP A 1 236 ? 5.953 -3.352 -20.279 1.00 86.06 236 ASP A N 1
ATOM 1724 C CA . ASP A 1 236 ? 7.266 -2.722 -20.328 1.00 86.06 236 ASP A CA 1
ATOM 1725 C C . ASP A 1 236 ? 7.231 -1.390 -21.102 1.00 86.06 236 ASP A C 1
ATOM 1727 O O . ASP A 1 236 ? 6.226 -1.008 -21.717 1.00 86.06 236 ASP A O 1
ATOM 1731 N N . ALA A 1 237 ? 8.360 -0.679 -21.117 1.00 80.25 237 ALA A N 1
ATOM 1732 C CA . ALA A 1 237 ? 8.515 0.570 -21.870 1.00 80.25 237 ALA A CA 1
ATOM 1733 C C . ALA A 1 237 ? 8.313 0.426 -23.398 1.00 80.25 237 ALA A C 1
ATOM 1735 O O . ALA A 1 237 ? 8.145 1.430 -24.091 1.00 80.25 237 ALA A O 1
ATOM 1736 N N . SER A 1 238 ? 8.333 -0.800 -23.929 1.00 80.69 238 SER A N 1
ATOM 1737 C CA . SER A 1 238 ? 8.079 -1.113 -25.342 1.00 80.69 238 SER A CA 1
ATOM 1738 C C . SER A 1 238 ? 6.618 -1.504 -25.613 1.00 80.69 238 SER A C 1
ATOM 1740 O O . SER A 1 238 ? 6.246 -1.707 -26.768 1.00 80.69 238 SER A O 1
ATOM 1742 N N . GLY A 1 239 ? 5.781 -1.589 -24.575 1.00 86.44 239 GLY A N 1
ATOM 1743 C CA . GLY A 1 239 ? 4.372 -1.961 -24.665 1.00 86.44 239 GLY A CA 1
ATOM 1744 C C . GLY A 1 239 ? 4.093 -3.466 -24.601 1.00 86.44 239 GLY A C 1
ATOM 1745 O O . GLY A 1 239 ? 2.945 -3.855 -24.820 1.00 86.44 239 GLY A O 1
ATOM 1746 N N . ASN A 1 240 ? 5.083 -4.308 -24.293 1.00 87.62 240 ASN A N 1
ATOM 1747 C CA . ASN A 1 240 ? 4.894 -5.754 -24.151 1.00 87.62 240 ASN A CA 1
ATOM 1748 C C . ASN A 1 240 ? 4.470 -6.114 -22.727 1.00 87.62 240 ASN A C 1
ATOM 1750 O O . ASN A 1 240 ? 4.958 -5.512 -21.778 1.00 87.62 240 ASN A O 1
ATOM 1754 N N . GLU A 1 241 ? 3.617 -7.127 -22.564 1.00 91.56 241 GLU A N 1
ATOM 1755 C CA . GLU A 1 241 ? 3.253 -7.652 -21.240 1.00 91.56 241 GLU A CA 1
ATOM 1756 C C . GLU A 1 241 ? 4.506 -8.128 -20.482 1.00 91.56 241 GLU A C 1
ATOM 1758 O O . GLU A 1 241 ? 5.288 -8.925 -21.000 1.00 91.56 241 GLU A O 1
ATOM 1763 N N . SER A 1 242 ? 4.684 -7.633 -19.255 1.00 90.69 242 SER A N 1
ATOM 1764 C CA . SER A 1 242 ? 5.893 -7.809 -18.438 1.00 90.69 242 SER A CA 1
ATOM 1765 C C . SER A 1 242 ? 5.557 -8.238 -16.999 1.00 90.69 242 SER A C 1
ATOM 1767 O O . SER A 1 242 ? 6.388 -8.145 -16.100 1.00 90.69 242 SER A O 1
ATOM 1769 N N . ALA A 1 243 ? 4.346 -8.755 -16.758 1.00 91.50 243 ALA A N 1
ATOM 1770 C CA . ALA A 1 243 ? 3.887 -9.201 -15.442 1.00 91.50 243 ALA A CA 1
ATOM 1771 C C . ALA A 1 243 ? 4.821 -10.193 -14.731 1.00 91.50 243 ALA A C 1
ATOM 1773 O O . ALA A 1 243 ? 4.890 -10.170 -13.511 1.00 91.50 243 ALA A O 1
ATOM 1774 N N . VAL A 1 244 ? 5.547 -11.046 -15.459 1.00 90.00 244 VAL A N 1
ATOM 1775 C CA . VAL A 1 244 ? 6.508 -12.002 -14.869 1.00 90.00 244 VAL A CA 1
ATOM 1776 C C . VAL A 1 244 ? 7.725 -11.323 -14.235 1.00 90.00 244 VAL A C 1
ATOM 1778 O O . VAL A 1 244 ? 8.487 -11.956 -13.514 1.00 90.00 244 VAL A O 1
ATOM 1781 N N . THR A 1 245 ? 7.938 -10.037 -14.507 1.00 90.19 245 THR A N 1
ATOM 1782 C CA . THR A 1 245 ? 9.006 -9.250 -13.885 1.00 90.19 245 THR A CA 1
ATOM 1783 C C . THR A 1 245 ? 8.514 -8.434 -12.694 1.00 90.19 245 THR A C 1
ATOM 1785 O O . THR A 1 245 ? 9.322 -7.729 -12.095 1.00 90.19 245 THR A O 1
ATOM 1788 N N . CYS A 1 246 ? 7.225 -8.511 -12.351 1.00 91.62 246 CYS A N 1
ATOM 1789 C CA . CYS A 1 246 ? 6.602 -7.778 -11.254 1.00 91.62 246 CYS A CA 1
ATOM 1790 C C . CYS A 1 246 ? 6.427 -8.681 -10.034 1.00 91.62 246 CYS A C 1
ATOM 1792 O O . CYS A 1 246 ? 5.942 -9.800 -10.163 1.00 91.62 246 CYS A O 1
ATOM 1794 N N . ALA A 1 247 ? 6.766 -8.174 -8.852 1.00 92.88 247 ALA A N 1
ATOM 1795 C CA . ALA A 1 247 ? 6.403 -8.832 -7.609 1.00 92.88 247 ALA A CA 1
ATOM 1796 C C . ALA A 1 247 ? 4.876 -8.883 -7.474 1.00 92.88 247 ALA A C 1
ATOM 1798 O O . ALA A 1 247 ? 4.202 -7.924 -7.857 1.00 92.88 247 ALA A O 1
ATOM 1799 N N . ASP A 1 248 ? 4.369 -9.942 -6.841 1.00 93.00 248 ASP A N 1
ATOM 1800 C CA . ASP A 1 248 ? 2.954 -10.296 -6.673 1.00 93.00 248 ASP A CA 1
ATOM 1801 C C . ASP A 1 248 ? 2.203 -9.368 -5.691 1.00 93.00 248 ASP A C 1
ATOM 1803 O O . ASP A 1 248 ? 1.301 -9.786 -4.957 1.00 93.00 248 ASP A O 1
ATOM 1807 N N . ARG A 1 249 ? 2.576 -8.082 -5.659 1.00 93.19 249 ARG A N 1
ATOM 1808 C CA . ARG A 1 249 ? 2.109 -7.065 -4.720 1.00 93.19 249 ARG A CA 1
ATOM 1809 C C . ARG A 1 249 ? 2.159 -5.651 -5.298 1.00 93.19 249 ARG A C 1
ATOM 1811 O O . ARG A 1 249 ? 3.104 -5.228 -5.969 1.00 93.19 249 ARG A O 1
ATOM 1818 N N . PHE A 1 250 ? 1.155 -4.874 -4.909 1.00 95.19 250 PHE A N 1
ATOM 1819 C CA . PHE A 1 250 ? 1.061 -3.441 -5.149 1.00 95.19 250 PHE A CA 1
ATOM 1820 C C . PHE A 1 250 ? 0.922 -2.673 -3.835 1.00 95.19 250 PHE A C 1
ATOM 1822 O O . PHE A 1 250 ? 0.334 -3.155 -2.863 1.00 95.19 250 PHE A O 1
ATOM 1829 N N . TRP A 1 251 ? 1.416 -1.438 -3.838 1.00 96.81 251 TRP A N 1
ATOM 1830 C CA . TRP A 1 251 ? 1.201 -0.458 -2.777 1.00 96.81 251 TRP A CA 1
ATOM 1831 C C . TRP A 1 251 ? 0.436 0.718 -3.358 1.00 96.81 251 TRP A C 1
ATOM 1833 O O . TRP A 1 251 ? 0.919 1.405 -4.259 1.00 96.81 251 TRP A O 1
ATOM 1843 N N . ILE A 1 252 ? -0.762 0.958 -2.843 1.00 96.44 252 ILE A N 1
ATOM 1844 C CA . ILE A 1 252 ? -1.596 2.077 -3.256 1.00 96.44 252 ILE A CA 1
ATOM 1845 C C . ILE A 1 252 ? -1.344 3.198 -2.264 1.00 96.44 252 ILE A C 1
ATOM 1847 O O . ILE A 1 252 ? -1.718 3.096 -1.101 1.00 96.44 252 ILE A O 1
ATOM 1851 N N . THR A 1 253 ? -0.684 4.257 -2.721 1.00 97.56 253 THR A N 1
ATOM 1852 C CA . THR A 1 253 ? -0.355 5.420 -1.895 1.00 97.56 253 THR A CA 1
ATOM 1853 C C . THR A 1 253 ? -1.032 6.657 -2.453 1.00 97.56 253 THR A C 1
ATOM 1855 O O . THR A 1 253 ? -1.084 6.860 -3.667 1.00 97.56 253 THR A O 1
ATOM 1858 N N . ASN A 1 254 ? -1.538 7.506 -1.570 1.00 96.88 254 ASN A N 1
ATOM 1859 C CA . ASN A 1 254 ? -2.150 8.762 -1.961 1.00 96.88 254 ASN A CA 1
ATOM 1860 C C . ASN A 1 254 ? -1.873 9.849 -0.921 1.00 96.88 254 ASN A C 1
ATOM 1862 O O . ASN A 1 254 ? -1.856 9.578 0.279 1.00 96.88 254 ASN A O 1
ATOM 1866 N N . ALA A 1 255 ? -1.660 11.076 -1.390 1.00 97.00 255 ALA A N 1
ATOM 1867 C CA . ALA A 1 255 ? -1.536 12.256 -0.547 1.00 97.00 255 ALA A CA 1
ATOM 1868 C C . ALA A 1 255 ? -2.751 13.146 -0.792 1.00 97.00 255 ALA A C 1
ATOM 1870 O O . ALA A 1 255 ? -2.922 13.677 -1.887 1.00 97.00 255 ALA A O 1
ATOM 1871 N N . ASN A 1 256 ? -3.585 13.323 0.226 1.00 96.25 256 ASN A N 1
ATOM 1872 C CA . ASN A 1 256 ? -4.774 14.160 0.134 1.00 96.25 256 ASN A CA 1
ATOM 1873 C C . ASN A 1 256 ? -4.530 15.504 0.808 1.00 96.25 256 ASN A C 1
ATOM 1875 O O . ASN A 1 256 ? -3.861 15.576 1.842 1.00 96.25 256 ASN A O 1
ATOM 1879 N N . ASN A 1 257 ? -5.151 16.551 0.263 1.00 96.12 257 ASN A N 1
ATOM 1880 C CA . ASN A 1 257 ? -5.140 17.894 0.837 1.00 96.12 257 ASN A CA 1
ATOM 1881 C C . ASN A 1 257 ? -3.729 18.471 1.012 1.00 96.12 257 ASN A C 1
ATOM 1883 O O . ASN A 1 257 ? -3.468 19.133 2.010 1.00 96.12 257 ASN A O 1
ATOM 1887 N N . PHE A 1 258 ? -2.826 18.236 0.057 1.00 95.94 258 PHE A N 1
ATOM 1888 C CA . PHE A 1 258 ? -1.465 18.774 0.052 1.00 95.94 258 PHE A CA 1
ATOM 1889 C C . PHE A 1 258 ? -1.138 19.495 -1.258 1.00 95.94 258 PHE A C 1
ATOM 1891 O O . PHE A 1 258 ? -1.384 18.963 -2.338 1.00 95.94 258 PHE A O 1
ATOM 1898 N N . ALA A 1 259 ? -0.515 20.669 -1.158 1.00 93.12 259 ALA A N 1
ATOM 1899 C CA . ALA A 1 259 ? 0.071 21.399 -2.277 1.00 93.12 259 ALA A CA 1
ATOM 1900 C C . ALA A 1 259 ? 1.186 22.351 -1.776 1.00 93.12 259 ALA A C 1
ATOM 1902 O O . ALA A 1 259 ? 0.875 23.475 -1.384 1.00 93.12 259 ALA A O 1
ATOM 1903 N N . PRO A 1 260 ? 2.479 21.952 -1.799 1.00 94.56 260 PRO A N 1
ATOM 1904 C CA . PRO A 1 260 ? 3.020 20.684 -2.308 1.00 94.56 260 PRO A CA 1
ATOM 1905 C C . PRO A 1 260 ? 2.837 19.486 -1.356 1.00 94.56 260 PRO A C 1
ATOM 1907 O O . PRO A 1 260 ? 2.632 19.647 -0.152 1.00 94.56 260 PRO A O 1
ATOM 1910 N N . VAL A 1 261 ? 2.952 18.276 -1.916 1.00 95.81 261 VAL A N 1
ATOM 1911 C CA . VAL A 1 261 ? 3.024 16.991 -1.191 1.00 95.81 261 VAL A CA 1
ATOM 1912 C C . VAL A 1 261 ? 4.342 16.896 -0.402 1.00 95.81 261 VAL A C 1
ATOM 1914 O O . VAL A 1 261 ? 5.354 17.413 -0.883 1.00 95.81 261 VAL A O 1
ATOM 1917 N N . PRO A 1 262 ? 4.367 16.262 0.791 1.00 97.06 262 PRO A N 1
ATOM 1918 C CA . PRO A 1 262 ? 5.605 16.060 1.543 1.00 97.06 262 PRO A CA 1
ATOM 1919 C C . PRO A 1 262 ? 6.650 15.273 0.748 1.00 97.06 262 PRO A C 1
ATOM 1921 O O . PRO A 1 262 ? 6.307 14.347 0.014 1.00 97.06 262 PRO A O 1
ATOM 1924 N N . THR A 1 263 ? 7.924 15.601 0.949 1.00 97.12 263 THR A N 1
ATOM 1925 C CA . THR A 1 263 ? 9.035 14.799 0.426 1.00 97.12 263 THR A CA 1
ATOM 1926 C C . THR A 1 263 ? 9.408 13.738 1.453 1.00 97.12 263 THR A C 1
ATOM 1928 O O . THR A 1 263 ? 9.614 14.060 2.626 1.00 97.12 263 THR A O 1
ATOM 1931 N N . ALA A 1 264 ? 9.524 12.483 1.025 1.00 97.00 264 ALA A N 1
ATOM 1932 C CA . ALA A 1 264 ? 9.804 11.356 1.901 1.00 97.00 264 ALA A CA 1
ATOM 1933 C C . ALA A 1 264 ? 10.739 10.315 1.277 1.00 97.00 264 ALA A C 1
ATOM 1935 O O . ALA A 1 264 ? 10.790 10.133 0.061 1.00 97.00 264 ALA A O 1
ATOM 1936 N N . ASN A 1 265 ? 11.447 9.583 2.131 1.00 96.31 265 ASN A N 1
ATOM 1937 C CA . ASN A 1 265 ? 12.010 8.289 1.777 1.00 96.31 265 ASN A CA 1
ATOM 1938 C C . ASN A 1 265 ? 10.940 7.220 2.031 1.00 96.31 265 ASN A C 1
ATOM 1940 O O . ASN A 1 265 ? 10.369 7.169 3.122 1.00 96.31 265 ASN A O 1
ATOM 1944 N N . ILE A 1 266 ? 10.668 6.385 1.032 1.00 97.12 266 ILE A N 1
ATOM 1945 C CA . ILE A 1 266 ? 9.646 5.339 1.095 1.00 97.12 266 ILE A CA 1
ATOM 1946 C C . ILE A 1 266 ? 10.327 3.979 1.067 1.00 97.12 266 ILE A C 1
ATOM 1948 O O . ILE A 1 266 ? 11.130 3.726 0.170 1.00 97.12 266 ILE A O 1
ATOM 1952 N N . THR A 1 267 ? 9.977 3.103 2.006 1.00 97.75 267 THR A N 1
ATOM 1953 C CA . THR A 1 267 ? 10.437 1.710 2.028 1.00 97.75 267 THR A CA 1
ATOM 1954 C C . THR A 1 267 ? 9.254 0.767 1.863 1.00 97.75 267 THR A C 1
ATOM 1956 O O . THR A 1 267 ? 8.304 0.803 2.648 1.00 97.75 267 THR A O 1
ATOM 1959 N N . PHE A 1 268 ? 9.342 -0.084 0.845 1.00 97.50 268 PHE A N 1
ATOM 1960 C CA . PHE A 1 268 ? 8.408 -1.168 0.565 1.00 97.50 268 PHE A CA 1
ATOM 1961 C C . PHE A 1 268 ? 8.986 -2.471 1.122 1.00 97.50 268 PHE A C 1
ATOM 1963 O O . PHE A 1 268 ? 10.136 -2.784 0.816 1.00 97.50 268 PHE A O 1
ATOM 1970 N N . SER A 1 269 ? 8.212 -3.219 1.909 1.00 97.25 269 SER A N 1
ATOM 1971 C CA . SER A 1 269 ? 8.582 -4.556 2.393 1.00 97.25 269 SER A CA 1
ATOM 1972 C C . SER A 1 269 ? 7.767 -5.638 1.695 1.00 97.25 269 SER A C 1
ATOM 1974 O O . SER A 1 269 ? 6.552 -5.491 1.570 1.00 97.25 269 SER A O 1
ATOM 1976 N N . TYR A 1 270 ? 8.419 -6.722 1.290 1.00 94.62 270 TYR A N 1
ATOM 1977 C CA . TYR A 1 270 ? 7.822 -7.842 0.557 1.00 94.62 270 TYR A CA 1
ATOM 1978 C C . TYR A 1 270 ? 8.157 -9.189 1.217 1.00 94.62 270 TYR A C 1
ATOM 1980 O O . TYR A 1 270 ? 8.884 -9.248 2.211 1.00 94.62 270 TYR A O 1
ATOM 1988 N N . ARG A 1 271 ? 7.596 -10.280 0.688 1.00 93.44 271 ARG A N 1
ATOM 1989 C CA . ARG A 1 271 ? 7.925 -11.662 1.085 1.00 93.44 271 ARG A CA 1
ATOM 1990 C C . ARG A 1 271 ? 8.636 -12.389 -0.051 1.00 93.44 271 ARG A C 1
ATOM 1992 O O . ARG A 1 271 ? 8.379 -12.078 -1.208 1.00 93.44 271 ARG A O 1
ATOM 1999 N N . ASP A 1 272 ? 9.443 -13.396 0.277 1.00 91.25 272 ASP A N 1
ATOM 2000 C CA . ASP A 1 272 ? 10.154 -14.203 -0.731 1.00 91.25 272 ASP A CA 1
ATOM 2001 C C . ASP A 1 272 ? 9.184 -14.789 -1.761 1.00 91.25 272 ASP A C 1
ATOM 2003 O O . ASP A 1 272 ? 9.364 -14.625 -2.964 1.00 91.25 272 ASP A O 1
ATOM 2007 N N . SER A 1 273 ? 8.055 -15.309 -1.267 1.00 90.12 273 SER A N 1
ATOM 2008 C CA . SER A 1 273 ? 6.975 -15.888 -2.071 1.00 90.12 273 SER A CA 1
ATOM 2009 C C . SER A 1 273 ? 6.254 -14.919 -3.012 1.00 90.12 273 SER A C 1
ATOM 2011 O O . SER A 1 273 ? 5.292 -15.321 -3.656 1.00 90.12 273 SER A O 1
ATOM 2013 N N . GLU A 1 274 ? 6.612 -13.635 -3.014 1.00 91.56 274 GLU A N 1
ATOM 2014 C CA . GLU A 1 274 ? 6.004 -12.612 -3.873 1.00 91.56 274 GLU A CA 1
ATOM 2015 C C . GLU A 1 274 ? 6.900 -12.226 -5.045 1.00 91.56 274 GLU A C 1
ATOM 2017 O O . GLU A 1 274 ? 6.429 -11.564 -5.962 1.00 91.56 274 GLU A O 1
ATOM 2022 N N . TRP A 1 275 ? 8.183 -12.585 -5.036 1.00 90.44 275 TRP A N 1
ATOM 2023 C CA . TRP A 1 275 ? 9.091 -12.280 -6.144 1.00 90.44 275 TRP A CA 1
ATOM 2024 C C . TRP A 1 275 ? 9.709 -13.534 -6.758 1.00 90.44 275 TRP A C 1
ATOM 2026 O O . TRP A 1 275 ? 10.062 -13.511 -7.939 1.00 90.44 275 TRP A O 1
ATOM 2036 N N . ASP A 1 276 ? 9.860 -14.605 -5.976 1.00 87.19 276 ASP A N 1
ATOM 2037 C CA . ASP A 1 276 ? 10.477 -15.844 -6.427 1.00 87.19 276 ASP A CA 1
ATOM 2038 C C . ASP A 1 276 ? 9.476 -16.747 -7.168 1.00 87.19 276 ASP A C 1
ATOM 2040 O O . ASP A 1 276 ? 8.330 -16.381 -7.425 1.00 87.19 276 ASP A O 1
ATOM 2044 N N . ASN A 1 277 ? 9.926 -17.939 -7.561 1.00 83.06 277 ASN A N 1
ATOM 2045 C CA . ASN A 1 277 ? 9.078 -18.946 -8.202 1.00 83.06 277 ASN A CA 1
ATOM 2046 C C . ASN A 1 277 ? 8.466 -19.941 -7.198 1.00 83.06 277 ASN A C 1
ATOM 2048 O O . ASN A 1 277 ? 7.964 -21.002 -7.591 1.00 83.06 277 ASN A O 1
ATOM 2052 N N . SER A 1 278 ? 8.526 -19.641 -5.897 1.00 82.38 278 SER A N 1
ATOM 2053 C CA . SER A 1 278 ? 7.903 -20.472 -4.875 1.00 82.38 278 SER A CA 1
ATOM 2054 C C . SER A 1 278 ? 6.378 -20.334 -4.929 1.00 82.38 278 SER A C 1
ATOM 2056 O O . SER A 1 278 ? 5.813 -19.456 -5.583 1.00 82.38 278 SER A O 1
ATOM 2058 N N . GLY A 1 279 ? 5.670 -21.290 -4.323 1.00 73.31 279 GLY A N 1
ATOM 2059 C CA . 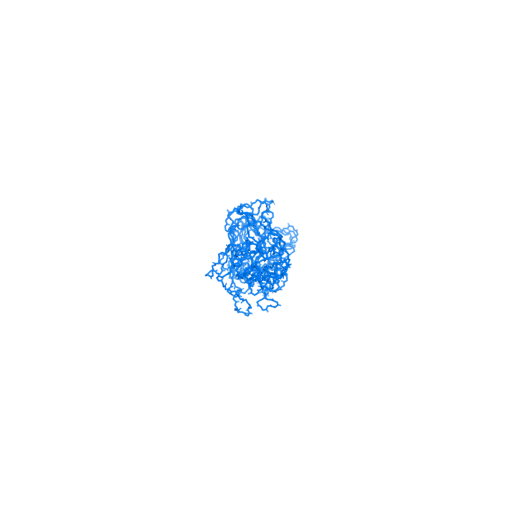GLY A 1 279 ? 4.203 -21.257 -4.266 1.00 73.31 279 GLY A CA 1
ATOM 2060 C C . GLY A 1 279 ? 3.480 -21.376 -5.619 1.00 73.31 279 GLY A C 1
ATOM 2061 O O . GLY A 1 279 ? 2.257 -21.285 -5.644 1.00 73.31 279 GLY A O 1
ATOM 2062 N N . GLY A 1 280 ? 4.202 -21.619 -6.721 1.00 77.62 280 GLY A N 1
ATOM 2063 C CA . GLY A 1 280 ? 3.644 -21.715 -8.073 1.00 77.62 280 GLY A CA 1
ATOM 2064 C C . GLY A 1 280 ? 3.672 -20.410 -8.873 1.00 77.62 280 GLY A C 1
ATOM 2065 O O . GLY A 1 280 ? 3.055 -20.372 -9.937 1.00 77.62 280 GLY A O 1
ATOM 2066 N N . SER A 1 281 ? 4.371 -19.375 -8.387 1.00 83.81 281 SER A N 1
ATOM 2067 C CA . SER A 1 281 ? 4.551 -18.119 -9.122 1.00 83.81 281 SER A CA 1
ATOM 2068 C C . SER A 1 281 ? 5.343 -18.314 -10.419 1.00 83.81 281 SER A C 1
ATOM 2070 O O . SER A 1 281 ? 6.263 -19.133 -10.493 1.00 83.81 281 SER A O 1
ATOM 2072 N N . THR A 1 282 ? 5.001 -17.548 -11.458 1.00 86.56 282 THR A N 1
ATOM 2073 C CA . THR A 1 282 ? 5.732 -17.535 -12.740 1.00 86.56 282 THR A CA 1
ATOM 2074 C C . THR A 1 282 ? 6.744 -16.392 -12.832 1.00 86.56 282 THR A C 1
ATOM 2076 O O . THR A 1 282 ? 7.153 -16.025 -13.936 1.00 86.56 282 THR A O 1
ATOM 2079 N N . ASN A 1 283 ? 7.103 -15.782 -11.703 1.00 89.31 283 ASN A N 1
ATOM 2080 C CA . ASN A 1 283 ? 8.025 -14.657 -11.679 1.00 89.31 283 ASN A CA 1
ATOM 2081 C C . ASN A 1 283 ? 9.442 -15.061 -12.109 1.00 89.31 283 ASN A C 1
ATOM 2083 O O . ASN A 1 283 ? 9.956 -16.129 -11.778 1.00 89.31 283 ASN A O 1
ATOM 2087 N N . THR A 1 284 ? 10.080 -14.181 -12.877 1.00 87.88 284 THR A N 1
ATOM 2088 C CA . THR A 1 284 ? 11.442 -14.329 -13.409 1.00 87.88 284 THR A CA 1
ATOM 2089 C C . THR A 1 284 ? 12.330 -13.196 -12.902 1.00 87.88 284 THR A C 1
ATOM 2091 O O . THR A 1 284 ? 13.037 -12.543 -13.672 1.00 87.88 284 THR A O 1
ATOM 2094 N N . ILE A 1 285 ? 12.226 -12.904 -11.608 1.00 88.94 285 ILE A N 1
ATOM 2095 C CA . ILE A 1 285 ? 12.876 -11.768 -10.959 1.00 88.94 285 ILE A CA 1
ATOM 2096 C C . ILE A 1 285 ? 14.149 -12.251 -10.262 1.00 88.94 285 ILE A C 1
ATOM 2098 O O . ILE A 1 285 ? 14.153 -13.295 -9.617 1.00 88.94 285 ILE A O 1
ATOM 2102 N N . ALA A 1 286 ? 15.227 -11.476 -10.369 1.00 88.75 286 ALA A N 1
ATOM 2103 C CA . ALA A 1 286 ? 16.355 -11.588 -9.451 1.00 88.75 286 ALA A CA 1
ATOM 2104 C C . ALA A 1 286 ? 16.130 -10.607 -8.294 1.00 88.75 286 ALA A C 1
ATOM 2106 O O . ALA A 1 286 ? 15.942 -9.415 -8.542 1.00 88.75 286 ALA A O 1
ATOM 2107 N N . GLU A 1 287 ? 16.104 -11.094 -7.057 1.00 90.06 287 GLU A N 1
ATOM 2108 C CA . GLU A 1 287 ? 15.763 -10.290 -5.874 1.00 90.06 287 GLU A CA 1
ATOM 2109 C C . GLU A 1 287 ? 16.629 -9.033 -5.734 1.00 90.06 287 GLU A C 1
ATOM 2111 O O . GLU A 1 287 ? 16.115 -7.924 -5.616 1.00 90.06 287 GLU A O 1
ATOM 2116 N N . ASP A 1 288 ? 17.945 -9.188 -5.883 1.00 87.50 288 ASP A N 1
ATOM 2117 C CA . ASP A 1 288 ? 18.931 -8.103 -5.824 1.00 87.50 288 ASP A CA 1
ATOM 2118 C C . ASP A 1 288 ? 18.767 -7.051 -6.942 1.00 87.50 288 ASP A C 1
ATOM 2120 O O . ASP A 1 288 ? 19.323 -5.945 -6.886 1.00 87.50 288 ASP A O 1
ATOM 2124 N N . SER A 1 289 ? 17.966 -7.369 -7.961 1.00 85.50 289 SER A N 1
ATOM 2125 C CA . SER A 1 289 ? 17.618 -6.480 -9.065 1.00 85.50 289 SER A CA 1
ATOM 2126 C C . SER A 1 289 ? 16.315 -5.710 -8.848 1.00 85.50 289 SER A C 1
ATOM 2128 O O . SER A 1 289 ? 16.015 -4.826 -9.656 1.00 85.50 289 SER A O 1
ATOM 2130 N N . LEU A 1 290 ? 15.554 -5.999 -7.785 1.00 90.50 290 LEU A N 1
ATOM 2131 C CA . LEU A 1 290 ? 14.271 -5.356 -7.521 1.00 90.50 290 LEU A CA 1
ATOM 2132 C C . LEU A 1 290 ? 14.411 -3.833 -7.439 1.00 90.50 290 LEU A C 1
ATOM 2134 O O . LEU A 1 290 ? 15.313 -3.263 -6.812 1.00 90.50 290 LEU A O 1
ATOM 2138 N N . LYS A 1 291 ? 13.474 -3.150 -8.095 1.00 89.94 291 LYS A N 1
ATOM 2139 C CA . LYS A 1 291 ? 13.331 -1.696 -8.063 1.00 89.94 291 LYS A CA 1
ATOM 2140 C C . LYS A 1 291 ? 11.878 -1.298 -7.880 1.00 89.94 291 LYS A C 1
ATOM 2142 O O . LYS A 1 291 ? 10.977 -2.032 -8.266 1.00 89.94 291 LYS A O 1
ATOM 2147 N N . SER A 1 292 ? 11.654 -0.103 -7.344 1.00 91.75 292 SER A N 1
ATOM 2148 C CA . SER A 1 292 ? 10.321 0.482 -7.215 1.00 91.75 292 SER A CA 1
ATOM 2149 C C . SER A 1 292 ? 9.880 1.150 -8.515 1.00 91.75 292 SER A C 1
ATOM 2151 O O . SER A 1 292 ? 10.557 2.036 -9.038 1.00 91.75 292 SER A O 1
ATOM 2153 N N . TRP A 1 293 ? 8.713 0.751 -9.012 1.00 92.50 293 TRP A N 1
ATOM 2154 C CA . TRP A 1 293 ? 8.087 1.308 -10.207 1.00 92.50 293 TRP A CA 1
ATOM 2155 C C . TRP A 1 293 ? 6.794 2.011 -9.835 1.00 92.50 293 TRP A C 1
ATOM 2157 O O . TRP A 1 293 ? 6.038 1.539 -8.985 1.00 92.50 293 TRP A O 1
ATOM 2167 N N . ARG A 1 294 ? 6.540 3.148 -10.482 1.00 92.44 294 ARG A N 1
ATOM 2168 C CA . ARG A 1 294 ? 5.415 4.026 -10.161 1.00 92.44 294 ARG A CA 1
ATOM 2169 C C . ARG A 1 294 ? 4.473 4.147 -11.347 1.00 92.44 294 ARG A C 1
ATOM 2171 O O . ARG A 1 294 ? 4.904 4.527 -12.432 1.00 92.44 294 ARG A O 1
ATOM 2178 N N . TRP A 1 295 ? 3.182 3.929 -11.136 1.00 93.69 295 TRP A N 1
ATOM 2179 C CA . TRP A 1 295 ? 2.176 4.212 -12.155 1.00 93.69 295 TRP A CA 1
ATOM 2180 C C . TRP A 1 295 ? 1.901 5.716 -12.262 1.00 93.69 295 TRP A C 1
ATOM 2182 O O . TRP A 1 295 ? 1.649 6.380 -11.253 1.00 93.69 295 TRP A O 1
ATOM 2192 N N . ASN A 1 296 ? 1.914 6.269 -13.477 1.00 91.50 296 ASN A N 1
ATOM 2193 C CA . ASN A 1 296 ? 1.587 7.684 -13.709 1.00 91.50 296 ASN A CA 1
ATOM 2194 C C . ASN A 1 296 ? 0.167 7.939 -14.242 1.00 91.50 296 ASN A C 1
ATOM 2196 O O . ASN A 1 296 ? -0.161 9.089 -14.520 1.00 91.50 296 ASN A O 1
ATOM 2200 N N . GLY A 1 297 ? -0.646 6.892 -14.399 1.00 91.19 297 GLY A N 1
ATOM 2201 C CA . GLY A 1 297 ? -1.965 6.952 -15.037 1.00 91.19 297 GLY A CA 1
ATOM 2202 C C . GLY A 1 297 ? -2.013 6.278 -16.411 1.00 91.19 297 GLY A C 1
ATOM 2203 O O . GLY A 1 297 ? -3.073 5.805 -16.809 1.00 91.19 297 GLY A O 1
ATOM 2204 N N . THR A 1 298 ? -0.873 6.174 -17.098 1.00 89.19 298 THR A N 1
ATOM 2205 C CA . THR A 1 298 ? -0.787 5.628 -18.464 1.00 89.19 298 THR A CA 1
ATOM 2206 C C . THR A 1 298 ? 0.272 4.538 -18.601 1.00 89.19 298 THR A C 1
ATOM 2208 O O . THR A 1 298 ? 0.074 3.583 -19.348 1.00 89.19 298 THR A O 1
ATOM 2211 N N . GLN A 1 299 ? 1.401 4.690 -17.911 1.00 89.44 299 GLN A N 1
ATOM 2212 C CA . GLN A 1 299 ? 2.547 3.791 -17.995 1.00 89.44 299 GLN A CA 1
ATOM 2213 C C . GLN A 1 299 ? 3.271 3.680 -16.650 1.00 89.44 299 GLN A C 1
ATOM 2215 O O . GLN A 1 299 ? 3.162 4.553 -15.778 1.00 89.44 299 GLN A O 1
ATOM 2220 N N . TRP A 1 300 ? 4.044 2.606 -16.509 1.00 90.75 300 TRP A N 1
ATOM 2221 C CA . TRP A 1 300 ? 4.982 2.433 -15.410 1.00 90.75 300 TRP A CA 1
ATOM 2222 C C . TRP A 1 300 ? 6.216 3.296 -15.656 1.00 90.75 300 TRP A C 1
ATOM 2224 O O . TRP A 1 300 ? 6.887 3.179 -16.677 1.00 90.75 300 TRP A O 1
ATOM 2234 N N . LEU A 1 301 ? 6.499 4.205 -14.728 1.00 86.56 301 LEU A N 1
ATOM 2235 C CA . LEU A 1 301 ? 7.686 5.043 -14.785 1.00 86.56 301 LEU A CA 1
ATOM 2236 C C . LEU A 1 301 ? 8.893 4.289 -14.243 1.00 86.56 301 LEU A C 1
ATOM 2238 O O . LEU A 1 301 ? 8.799 3.626 -13.207 1.00 86.56 301 LEU A O 1
ATOM 2242 N N . ASN A 1 302 ? 10.008 4.474 -14.956 1.00 70.31 302 ASN A N 1
ATOM 2243 C CA . ASN A 1 302 ? 11.319 3.902 -14.675 1.00 70.31 302 ASN A CA 1
ATOM 2244 C C . ASN A 1 302 ? 11.701 3.951 -13.189 1.00 70.31 302 ASN A C 1
ATOM 2246 O O . ASN A 1 302 ? 11.324 4.885 -12.468 1.00 70.31 302 ASN A O 1
ATOM 2250 N N . PRO A 1 303 ? 12.527 2.989 -12.748 1.00 67.69 303 PRO A N 1
ATOM 2251 C CA . PRO A 1 303 ? 12.835 2.797 -11.348 1.00 67.69 303 PRO A CA 1
ATOM 2252 C C . PRO A 1 303 ? 13.465 4.043 -10.727 1.00 67.69 303 PRO A C 1
ATOM 2254 O O . PRO A 1 303 ? 14.549 4.488 -11.113 1.00 67.69 303 PRO A O 1
ATOM 2257 N N . THR A 1 304 ? 12.784 4.625 -9.741 1.00 61.34 304 THR A N 1
ATOM 2258 C CA . THR A 1 304 ? 13.290 5.805 -9.031 1.00 61.34 304 THR A CA 1
ATOM 2259 C C . THR A 1 304 ? 14.342 5.333 -8.038 1.00 61.34 304 THR A C 1
ATOM 2261 O O . THR A 1 304 ? 13.956 4.783 -7.019 1.00 61.34 304 THR A O 1
ATOM 2264 N N . LYS A 1 305 ? 15.642 5.493 -8.353 1.00 57.66 305 LYS A N 1
ATOM 2265 C CA . LYS A 1 305 ? 16.832 5.264 -7.485 1.00 57.66 305 LYS A CA 1
ATOM 2266 C C . LYS A 1 305 ? 16.574 4.377 -6.249 1.00 57.66 305 LYS A C 1
ATOM 2268 O O . LYS A 1 305 ? 16.791 4.804 -5.118 1.00 57.66 305 LYS A O 1
ATOM 2273 N N . GLY A 1 306 ? 16.060 3.171 -6.480 1.00 63.91 306 GLY A N 1
ATOM 2274 C CA . GLY A 1 306 ? 15.683 2.250 -5.420 1.00 63.91 306 GLY A CA 1
ATOM 2275 C C . GLY A 1 306 ? 16.899 1.445 -4.989 1.00 63.91 306 GLY A C 1
ATOM 2276 O O . GLY A 1 306 ? 17.523 0.788 -5.833 1.00 63.91 306 GLY A O 1
ATOM 2277 N N . THR A 1 307 ? 17.232 1.489 -3.704 1.00 82.00 307 THR A N 1
ATOM 2278 C CA . THR A 1 307 ? 18.225 0.590 -3.108 1.00 82.00 307 THR A CA 1
ATOM 2279 C C . THR A 1 307 ? 17.482 -0.623 -2.568 1.00 82.00 307 THR A C 1
ATOM 2281 O O . THR A 1 307 ? 16.677 -0.485 -1.644 1.00 82.00 307 THR A O 1
ATOM 2284 N N . ASP A 1 308 ? 17.720 -1.779 -3.185 1.00 87.19 308 ASP A N 1
ATOM 2285 C CA . ASP A 1 308 ? 17.263 -3.061 -2.656 1.00 87.19 308 ASP A CA 1
ATOM 2286 C C . ASP A 1 308 ? 18.098 -3.449 -1.429 1.00 87.19 308 ASP A C 1
ATOM 2288 O O . ASP A 1 308 ? 19.281 -3.109 -1.317 1.00 87.19 308 ASP A O 1
ATOM 2292 N N . ASN A 1 309 ? 17.450 -4.133 -0.499 1.00 92.25 309 ASN A N 1
ATOM 2293 C CA . ASN A 1 309 ? 18.065 -4.812 0.619 1.00 92.25 309 ASN A CA 1
ATOM 2294 C C . ASN A 1 309 ? 17.377 -6.169 0.798 1.00 92.25 309 ASN A C 1
ATOM 2296 O O . ASN A 1 309 ? 16.481 -6.312 1.637 1.00 92.25 309 ASN A O 1
ATOM 2300 N N . SER A 1 310 ? 17.846 -7.149 0.028 1.00 91.81 310 SER A N 1
ATOM 2301 C CA . SER A 1 310 ? 17.377 -8.540 0.031 1.00 91.81 310 SER A CA 1
ATOM 2302 C C . SER A 1 310 ? 17.537 -9.221 1.397 1.00 91.81 310 SER A C 1
ATOM 2304 O O . SER A 1 310 ? 16.819 -10.148 1.717 1.00 91.81 310 SER A O 1
ATOM 2306 N N . SER A 1 311 ? 18.432 -8.751 2.280 1.00 92.62 311 SER A N 1
ATOM 2307 C CA . SER A 1 311 ? 18.540 -9.331 3.635 1.00 92.62 311 SER A CA 1
ATOM 2308 C C . SER A 1 311 ? 17.365 -8.976 4.552 1.00 92.62 311 SER A C 1
ATOM 2310 O O . SER A 1 311 ? 17.134 -9.649 5.556 1.00 92.62 311 SER A O 1
ATOM 2312 N N . LEU A 1 312 ? 16.652 -7.891 4.234 1.00 93.88 312 LEU A N 1
ATOM 2313 C CA . LEU A 1 312 ? 15.483 -7.414 4.972 1.00 93.88 312 LEU A CA 1
ATOM 2314 C C . LEU A 1 312 ? 14.199 -7.485 4.135 1.00 93.88 312 LEU A C 1
ATOM 2316 O O . LEU A 1 312 ? 13.158 -7.036 4.613 1.00 93.88 312 LEU A O 1
ATOM 2320 N N . ASN A 1 313 ? 14.276 -7.991 2.902 1.00 95.62 313 ASN A N 1
ATOM 2321 C CA . ASN A 1 313 ? 13.195 -8.005 1.919 1.00 95.62 313 ASN A CA 1
ATOM 2322 C C . ASN A 1 313 ? 12.557 -6.622 1.748 1.00 95.62 313 ASN A C 1
ATOM 2324 O O . ASN A 1 313 ? 11.344 -6.437 1.904 1.00 95.62 313 ASN A O 1
ATOM 2328 N N . THR A 1 314 ? 13.398 -5.611 1.499 1.00 96.44 314 THR A N 1
ATOM 2329 C CA . THR A 1 314 ? 12.936 -4.228 1.341 1.00 96.44 314 THR A CA 1
ATOM 2330 C C . THR A 1 314 ? 13.549 -3.515 0.147 1.00 96.44 314 THR A C 1
ATOM 2332 O O . THR A 1 314 ? 14.732 -3.666 -0.130 1.00 96.44 314 THR A O 1
ATOM 2335 N N . VAL A 1 315 ? 12.770 -2.640 -0.494 1.00 95.25 315 VAL A N 1
ATOM 2336 C CA . VAL A 1 315 ? 13.268 -1.662 -1.474 1.00 95.25 315 VAL A CA 1
ATOM 2337 C C . VAL A 1 315 ? 12.974 -0.259 -0.963 1.00 95.25 315 VAL A C 1
ATOM 2339 O O . VAL A 1 315 ? 11.828 0.064 -0.648 1.00 95.25 315 VAL A O 1
ATOM 2342 N N . THR A 1 316 ? 13.998 0.597 -0.900 1.00 94.94 316 THR A N 1
ATOM 2343 C CA . THR A 1 316 ? 13.851 1.995 -0.466 1.00 94.94 316 THR A CA 1
ATOM 2344 C C . THR A 1 316 ? 14.106 2.969 -1.605 1.00 94.94 316 THR A C 1
ATOM 2346 O O . THR A 1 316 ? 15.141 2.896 -2.261 1.00 94.94 316 THR A O 1
ATOM 2349 N N . VAL A 1 317 ? 13.198 3.926 -1.791 1.00 93.19 317 VAL A N 1
ATOM 2350 C CA . VAL A 1 317 ? 13.342 5.063 -2.706 1.00 93.19 317 VAL A CA 1
ATOM 2351 C C . VAL A 1 317 ? 13.439 6.364 -1.913 1.00 93.19 317 VAL A C 1
ATOM 2353 O O . VAL A 1 317 ? 12.663 6.604 -0.989 1.00 93.19 317 VAL A O 1
ATOM 2356 N N . SER A 1 318 ? 14.398 7.218 -2.265 1.00 93.06 318 SER A N 1
ATOM 2357 C CA . SER A 1 318 ? 14.618 8.494 -1.580 1.00 93.06 318 SER A CA 1
ATOM 2358 C C . SER A 1 318 ? 13.959 9.675 -2.285 1.00 93.06 318 SER A C 1
ATOM 2360 O O . SER A 1 318 ? 13.806 9.677 -3.506 1.00 93.06 318 SER A O 1
ATOM 2362 N N . SER A 1 319 ? 13.654 10.719 -1.511 1.00 92.56 319 SER A N 1
ATOM 2363 C CA . SER A 1 319 ? 13.191 12.020 -2.018 1.00 92.56 319 SER A CA 1
ATOM 2364 C C . SER A 1 319 ? 11.928 11.960 -2.891 1.00 92.56 319 SER A C 1
ATOM 2366 O O . SER A 1 319 ? 11.797 12.705 -3.862 1.00 92.56 319 SER A O 1
ATOM 2368 N N . VAL A 1 320 ? 10.985 11.083 -2.549 1.00 93.12 320 VAL A N 1
ATOM 2369 C CA . VAL A 1 320 ? 9.687 10.976 -3.220 1.00 93.12 320 VAL A CA 1
ATOM 2370 C C . VAL A 1 320 ? 8.783 12.112 -2.769 1.00 93.12 320 VAL A C 1
ATOM 2372 O O . VAL A 1 320 ? 8.516 12.250 -1.583 1.00 93.12 320 VAL A O 1
ATOM 2375 N N . ASN A 1 321 ? 8.261 12.883 -3.715 1.00 93.56 321 ASN A N 1
ATOM 2376 C CA . ASN A 1 321 ? 7.280 13.947 -3.479 1.00 93.56 321 ASN A CA 1
ATOM 2377 C C . ASN A 1 321 ? 5.993 13.755 -4.302 1.00 93.56 321 ASN A C 1
ATOM 2379 O O . ASN A 1 321 ? 5.210 14.687 -4.472 1.00 93.56 321 ASN A O 1
ATOM 2383 N N . ILE A 1 322 ? 5.774 12.548 -4.836 1.00 92.38 322 ILE A N 1
ATOM 2384 C CA . ILE A 1 322 ? 4.556 12.181 -5.559 1.00 92.38 322 ILE A CA 1
ATOM 2385 C C . ILE A 1 322 ? 4.136 10.774 -5.127 1.00 92.38 322 ILE A C 1
ATOM 2387 O O . ILE A 1 322 ? 4.886 9.814 -5.310 1.00 92.38 322 ILE A O 1
ATOM 2391 N N . LEU A 1 323 ? 2.913 10.636 -4.612 1.00 94.31 323 LEU A N 1
ATOM 2392 C CA . LEU A 1 323 ? 2.297 9.349 -4.264 1.00 94.31 323 LEU A CA 1
ATOM 2393 C C . LEU A 1 323 ? 1.345 8.864 -5.365 1.00 94.31 323 LEU A C 1
ATOM 2395 O O . LEU A 1 323 ? 0.835 9.668 -6.148 1.00 94.31 323 LEU A O 1
ATOM 2399 N N . SER A 1 324 ? 1.245 7.548 -5.527 1.00 94.94 324 SER A N 1
ATOM 2400 C CA . SER A 1 324 ? 0.394 6.850 -6.505 1.00 94.94 324 SER A CA 1
ATOM 2401 C C . SER A 1 324 ? 0.394 5.348 -6.207 1.00 94.94 324 SER A C 1
ATOM 2403 O O . SER A 1 324 ? 0.737 4.913 -5.110 1.00 94.94 324 SER A O 1
ATOM 2405 N N . ILE A 1 325 ? 0.063 4.526 -7.197 1.00 95.56 325 ILE A N 1
ATOM 2406 C CA . ILE A 1 325 ? 0.260 3.083 -7.125 1.00 95.56 325 ILE A CA 1
ATOM 2407 C C . ILE A 1 325 ? 1.712 2.743 -7.473 1.00 95.56 325 ILE A C 1
ATOM 2409 O O . ILE A 1 325 ? 2.280 3.306 -8.417 1.00 95.56 325 ILE A O 1
ATOM 2413 N N . TRP A 1 326 ? 2.281 1.825 -6.700 1.00 95.62 326 TRP A N 1
ATOM 2414 C CA . TRP A 1 326 ? 3.630 1.297 -6.843 1.00 95.62 326 TRP A CA 1
ATOM 2415 C C . TRP A 1 326 ? 3.606 -0.227 -6.918 1.00 95.62 326 TRP A C 1
ATOM 2417 O O . TRP A 1 326 ? 2.722 -0.869 -6.351 1.00 95.62 326 TRP A O 1
ATOM 2427 N N . THR A 1 327 ? 4.612 -0.794 -7.568 1.00 94.75 327 THR A N 1
ATOM 2428 C CA . THR A 1 327 ? 4.974 -2.213 -7.476 1.00 94.75 327 THR A CA 1
ATOM 2429 C C . THR A 1 327 ? 6.497 -2.328 -7.478 1.00 94.75 327 THR A C 1
ATOM 2431 O O . THR A 1 327 ? 7.199 -1.328 -7.685 1.00 94.75 327 THR A O 1
ATOM 2434 N N . LEU A 1 328 ? 7.014 -3.528 -7.236 1.00 93.75 328 LEU A N 1
ATOM 2435 C CA . LEU A 1 328 ? 8.427 -3.822 -7.413 1.00 93.75 328 LEU A CA 1
ATOM 2436 C C . LEU A 1 328 ? 8.600 -4.633 -8.692 1.00 93.75 328 LEU A C 1
ATOM 2438 O O . LEU A 1 328 ? 7.857 -5.583 -8.915 1.00 93.75 328 LEU A O 1
ATOM 2442 N N . LYS A 1 329 ? 9.562 -4.259 -9.535 1.00 89.88 329 LYS A N 1
ATOM 2443 C CA . LYS A 1 329 ? 9.908 -5.037 -10.728 1.00 89.88 329 LYS A CA 1
ATOM 2444 C C . LYS A 1 329 ? 11.408 -5.221 -10.840 1.00 89.88 329 LYS A C 1
ATOM 2446 O O . LYS A 1 329 ? 12.170 -4.358 -10.390 1.00 89.88 329 LYS A O 1
ATOM 2451 N N . GLY A 1 330 ? 11.813 -6.313 -11.479 1.00 85.75 330 GLY A N 1
ATOM 2452 C CA . GLY A 1 330 ? 13.180 -6.478 -11.962 1.00 85.75 330 GLY A CA 1
ATOM 2453 C C . GLY A 1 330 ? 13.560 -5.388 -12.972 1.00 85.75 330 GLY A C 1
ATOM 2454 O O . GLY A 1 330 ? 12.720 -4.620 -13.452 1.00 85.75 330 GLY A O 1
ATOM 2455 N N . VAL A 1 331 ? 14.849 -5.300 -13.290 1.00 71.88 331 VAL A N 1
ATOM 2456 C CA . VAL A 1 331 ? 15.338 -4.374 -14.319 1.00 71.88 331 VAL A CA 1
ATOM 2457 C C . VAL A 1 331 ? 14.792 -4.802 -15.681 1.00 71.88 331 VAL A C 1
ATOM 2459 O O . VAL A 1 331 ? 15.157 -5.857 -16.197 1.00 71.88 331 VAL A O 1
ATOM 2462 N N . GLU A 1 332 ? 13.937 -3.973 -16.278 1.00 69.31 332 GLU A N 1
ATOM 2463 C CA . GLU A 1 332 ? 13.507 -4.177 -17.660 1.00 69.31 332 GLU A CA 1
ATOM 2464 C C . GLU A 1 332 ? 14.642 -3.823 -18.630 1.00 69.31 332 GLU A C 1
ATOM 2466 O O . GLU A 1 332 ? 15.416 -2.893 -18.358 1.00 69.31 332 GLU A O 1
ATOM 2471 N N . PRO A 1 333 ? 14.765 -4.529 -19.770 1.00 60.44 333 PRO A N 1
ATOM 2472 C CA . PRO A 1 333 ? 15.663 -4.093 -20.827 1.00 60.44 333 PRO A CA 1
ATOM 2473 C C . PRO A 1 333 ? 15.315 -2.646 -21.213 1.00 60.44 333 PRO A C 1
ATOM 2475 O O . PRO A 1 333 ? 14.132 -2.300 -21.284 1.00 60.44 333 PRO A O 1
ATOM 2478 N N . PRO A 1 334 ? 16.319 -1.775 -21.437 1.00 57.94 334 PRO A N 1
ATOM 2479 C CA . PRO A 1 334 ? 16.046 -0.403 -21.834 1.00 57.94 334 PRO A CA 1
ATOM 2480 C C . PRO A 1 334 ? 15.173 -0.411 -23.096 1.00 57.94 334 PRO A C 1
ATOM 2482 O O . PRO A 1 334 ? 15.370 -1.285 -23.950 1.00 57.94 334 PRO A O 1
ATOM 2485 N N . PRO A 1 335 ? 14.228 0.541 -23.237 1.00 55.97 335 PRO A N 1
ATOM 2486 C CA . PRO A 1 335 ? 13.462 0.653 -24.468 1.00 55.97 335 PRO A CA 1
ATOM 2487 C C . PRO A 1 335 ? 14.439 0.712 -25.648 1.00 55.97 335 PRO A C 1
ATOM 2489 O O . PRO A 1 335 ? 15.504 1.331 -25.511 1.00 55.97 335 PRO A O 1
ATOM 2492 N N . PRO A 1 336 ? 14.123 0.076 -26.792 1.00 55.56 336 PRO A N 1
ATOM 2493 C CA . PRO A 1 336 ? 14.964 0.159 -27.972 1.00 55.56 336 PRO A CA 1
ATOM 2494 C C . PRO A 1 336 ? 15.270 1.628 -28.241 1.00 55.56 336 PRO A C 1
ATOM 2496 O O . PRO A 1 336 ? 14.350 2.444 -28.344 1.00 55.56 336 PRO A O 1
ATOM 2499 N N . THR A 1 337 ? 16.552 1.990 -28.310 1.00 56.56 337 THR A N 1
ATOM 2500 C CA . THR A 1 337 ? 16.939 3.344 -28.702 1.00 56.56 337 THR A CA 1
ATOM 2501 C C . THR A 1 337 ? 16.332 3.596 -30.075 1.00 56.56 337 THR A C 1
ATOM 2503 O O . THR A 1 337 ? 16.780 3.003 -31.054 1.00 56.56 337 THR A O 1
ATOM 2506 N N . LEU A 1 338 ? 15.297 4.439 -30.146 1.00 61.91 338 LEU A N 1
ATOM 2507 C CA . LEU A 1 338 ? 14.703 4.848 -31.412 1.00 61.91 338 LEU A CA 1
ATOM 2508 C C . LEU A 1 338 ? 15.817 5.465 -32.253 1.00 61.91 338 LEU A C 1
ATOM 2510 O O . LEU A 1 338 ? 16.353 6.527 -31.917 1.00 61.91 338 LEU A O 1
ATOM 2514 N N . CYS A 1 339 ? 16.193 4.780 -33.329 1.00 64.56 339 CYS A N 1
ATOM 2515 C CA . CYS A 1 339 ? 17.107 5.338 -34.300 1.00 64.56 339 CYS A CA 1
ATOM 2516 C C . CYS A 1 339 ? 16.379 6.529 -34.925 1.00 64.56 339 CYS A C 1
ATOM 2518 O O . CYS A 1 339 ? 15.416 6.333 -35.660 1.00 64.56 339 CYS A O 1
ATOM 2520 N N . GLY A 1 340 ? 16.768 7.757 -34.565 1.00 71.94 340 GLY A N 1
ATOM 2521 C CA . GLY A 1 340 ? 16.141 8.976 -35.086 1.00 71.94 340 GLY A CA 1
ATOM 2522 C C . GLY A 1 340 ? 16.232 9.085 -36.615 1.00 71.94 340 GLY A C 1
ATOM 2523 O O . GLY A 1 340 ? 16.625 8.145 -37.306 1.00 71.94 340 GLY A O 1
ATOM 2524 N N . ASP A 1 341 ? 15.917 10.251 -37.176 1.00 79.69 341 ASP A N 1
ATOM 2525 C CA . ASP A 1 341 ? 15.843 10.409 -38.632 1.00 79.69 341 ASP A CA 1
ATOM 2526 C C . ASP A 1 341 ? 17.147 10.028 -39.362 1.00 79.69 341 ASP A C 1
ATOM 2528 O O . ASP A 1 341 ? 18.258 10.413 -38.986 1.00 79.69 341 ASP A O 1
ATOM 2532 N N . PHE A 1 342 ? 17.021 9.251 -40.442 1.00 86.69 342 PHE A N 1
ATOM 2533 C CA . PHE A 1 342 ? 18.133 8.910 -41.332 1.00 86.69 342 PHE A CA 1
ATOM 2534 C C . PHE A 1 342 ? 18.280 9.989 -42.410 1.00 86.69 342 PHE A C 1
ATOM 2536 O O . PHE A 1 342 ? 17.633 9.932 -43.463 1.00 86.69 342 PHE A O 1
ATOM 2543 N N . PHE A 1 343 ? 19.120 10.988 -42.143 1.00 91.38 343 PHE A N 1
ATOM 2544 C CA . PHE A 1 343 ? 19.288 12.156 -43.006 1.00 91.38 343 PHE A CA 1
ATOM 2545 C C . PHE A 1 343 ? 20.429 11.976 -44.018 1.00 91.38 343 PHE A C 1
ATOM 2547 O O . PHE A 1 343 ? 21.504 11.475 -43.686 1.00 91.38 343 PHE A O 1
ATOM 2554 N N . ILE A 1 344 ? 20.220 12.427 -45.260 1.00 93.88 344 ILE A N 1
ATOM 2555 C CA . ILE A 1 344 ? 21.242 12.434 -46.316 1.00 93.88 344 ILE A CA 1
ATOM 2556 C C . ILE A 1 344 ? 21.323 13.848 -46.906 1.00 93.88 344 ILE A C 1
ATOM 2558 O O . ILE A 1 344 ? 20.320 14.316 -47.449 1.00 93.88 344 ILE A O 1
ATOM 2562 N N . PRO A 1 345 ? 22.485 14.523 -46.831 1.00 93.62 345 PRO A N 1
ATOM 2563 C CA . PRO A 1 345 ? 22.683 15.816 -47.483 1.00 93.62 345 PRO A CA 1
ATOM 2564 C C . PRO A 1 345 ? 22.436 15.748 -48.998 1.00 93.62 345 PRO A C 1
ATOM 2566 O O . PRO A 1 345 ?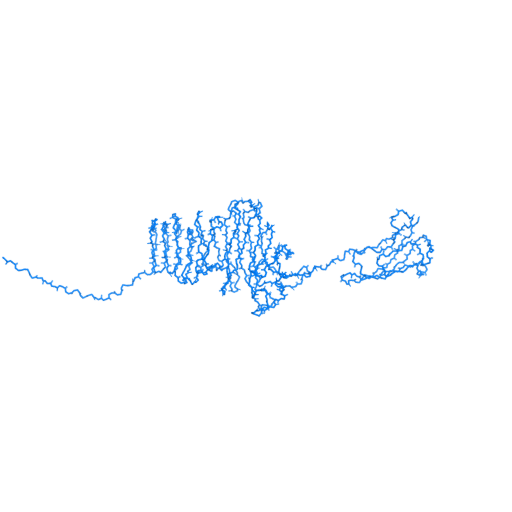 22.683 14.728 -49.637 1.00 93.62 345 PRO A O 1
ATOM 2569 N N . ASN A 1 346 ? 21.973 16.839 -49.600 1.00 95.19 346 ASN A N 1
ATOM 2570 C CA . ASN A 1 346 ? 21.777 16.941 -51.053 1.00 95.19 346 ASN A CA 1
ATOM 2571 C C . ASN A 1 346 ? 22.936 17.661 -51.771 1.00 95.19 346 ASN A C 1
ATOM 2573 O O . ASN A 1 346 ? 23.023 17.593 -52.999 1.00 95.19 346 ASN A O 1
ATOM 2577 N N . ALA A 1 347 ? 23.831 18.313 -51.026 1.00 95.00 347 ALA A N 1
ATOM 2578 C CA . ALA A 1 347 ? 25.035 18.959 -51.530 1.00 95.00 347 ALA A CA 1
ATOM 2579 C C . ALA A 1 347 ? 26.150 18.980 -50.472 1.00 95.00 347 ALA A C 1
ATOM 2581 O O . ALA A 1 347 ? 25.872 18.848 -49.276 1.00 95.00 347 ALA A O 1
ATOM 2582 N N . PHE A 1 348 ? 27.396 19.135 -50.918 1.00 96.25 348 PHE A N 1
ATOM 2583 C CA . PHE A 1 348 ? 28.573 19.326 -50.066 1.00 96.25 348 PHE A CA 1
ATOM 2584 C C . PHE A 1 348 ? 29.673 20.097 -50.821 1.00 96.25 348 PHE A C 1
ATOM 2586 O O . PHE A 1 348 ? 29.633 20.166 -52.054 1.00 96.25 348 PHE A O 1
ATOM 2593 N N . SER A 1 349 ? 30.612 20.689 -50.083 1.00 95.25 349 SER A N 1
ATOM 2594 C CA . SER A 1 349 ? 31.621 21.629 -50.589 1.00 95.25 349 SER A CA 1
ATOM 2595 C C . SER A 1 349 ? 32.992 21.361 -49.957 1.00 95.25 349 SER A C 1
ATOM 2597 O O . SER A 1 349 ? 33.318 21.978 -48.948 1.00 95.25 349 SER A O 1
ATOM 2599 N N . PRO A 1 350 ? 33.789 20.425 -50.501 1.00 91.75 350 PRO A N 1
ATOM 2600 C CA . PRO A 1 350 ? 35.123 20.122 -49.999 1.00 91.75 350 PRO A CA 1
ATOM 2601 C C . PRO A 1 350 ? 36.130 21.195 -50.444 1.00 91.75 350 PRO A C 1
ATOM 2603 O O . PRO A 1 350 ? 36.853 21.008 -51.425 1.00 91.75 350 PRO A O 1
ATOM 2606 N N . ASN A 1 351 ? 36.128 22.346 -49.768 1.00 90.88 351 ASN A N 1
ATOM 2607 C CA . ASN A 1 351 ? 36.953 23.522 -50.081 1.00 90.88 351 ASN A CA 1
ATOM 2608 C C . ASN A 1 351 ? 37.979 23.858 -48.974 1.00 90.88 351 ASN A C 1
ATOM 2610 O O . ASN A 1 351 ? 38.750 24.808 -49.122 1.00 90.88 351 ASN A O 1
ATOM 2614 N N . GLY A 1 352 ? 38.018 23.086 -47.883 1.00 89.12 352 GLY A N 1
ATOM 2615 C CA . GLY A 1 352 ? 38.949 23.278 -46.773 1.00 89.12 352 GLY A CA 1
ATOM 2616 C C . GLY A 1 352 ? 38.543 24.354 -45.759 1.00 89.12 352 GLY A C 1
ATOM 2617 O O . GLY A 1 352 ? 39.375 24.743 -44.937 1.00 89.12 352 GLY A O 1
ATOM 2618 N N . ASP A 1 353 ? 37.296 24.836 -45.779 1.00 88.94 353 ASP A N 1
ATOM 2619 C CA . ASP A 1 353 ? 36.757 25.779 -44.790 1.00 88.94 353 ASP A CA 1
ATOM 2620 C C . ASP A 1 353 ? 36.193 25.096 -43.521 1.00 88.94 353 ASP A C 1
ATOM 2622 O O . ASP A 1 353 ? 35.731 25.768 -42.591 1.00 88.94 353 ASP A O 1
ATOM 2626 N N . ASN A 1 354 ? 36.290 23.763 -43.453 1.00 87.56 354 ASN A N 1
ATOM 2627 C CA . ASN A 1 354 ? 35.782 22.869 -42.407 1.00 87.56 354 ASN A CA 1
ATOM 2628 C C . ASN A 1 354 ? 34.247 22.745 -42.346 1.00 87.56 354 ASN A C 1
ATOM 2630 O O . ASN A 1 354 ? 33.720 22.139 -41.407 1.00 87.56 354 ASN A O 1
ATOM 2634 N N . HIS A 1 355 ? 33.515 23.247 -43.342 1.00 88.50 355 HIS A N 1
ATOM 2635 C CA . HIS A 1 355 ? 32.062 23.153 -43.432 1.00 88.50 355 HIS A CA 1
ATOM 2636 C C . HIS A 1 355 ? 31.639 22.331 -44.655 1.00 88.50 355 HIS A C 1
ATOM 2638 O O . HIS A 1 355 ? 31.884 22.672 -45.802 1.00 88.50 355 HIS A O 1
ATOM 2644 N N . ASN A 1 356 ? 30.903 21.240 -44.413 1.00 90.69 356 ASN A N 1
ATOM 2645 C CA . ASN A 1 356 ? 30.417 20.332 -45.465 1.00 90.69 356 ASN A CA 1
ATOM 2646 C C . ASN A 1 356 ? 31.529 19.713 -46.340 1.00 90.69 356 ASN A C 1
ATOM 2648 O O . ASN A 1 356 ? 31.305 19.431 -47.513 1.00 90.69 356 ASN A O 1
ATOM 2652 N N . GLU A 1 357 ? 32.682 19.411 -45.741 1.00 93.44 357 GLU A N 1
ATOM 2653 C CA . GLU A 1 357 ? 33.824 18.771 -46.417 1.00 93.44 357 GLU A CA 1
ATOM 2654 C C . GLU A 1 357 ? 33.555 17.322 -46.844 1.00 93.44 357 GLU A C 1
ATOM 2656 O O . GLU A 1 357 ? 34.133 16.814 -47.799 1.00 93.44 357 GLU A O 1
ATOM 2661 N N . LEU A 1 358 ? 32.678 16.626 -46.113 1.00 94.75 358 LEU A N 1
ATOM 2662 C CA . LEU A 1 358 ? 32.397 15.211 -46.328 1.00 94.75 358 LEU A CA 1
ATOM 2663 C C . LEU A 1 358 ? 30.912 14.975 -46.566 1.00 94.75 358 LEU A C 1
ATOM 2665 O O . LEU A 1 358 ? 30.064 15.266 -45.716 1.00 94.75 358 LEU A O 1
ATOM 2669 N N . PHE A 1 359 ? 30.604 14.325 -47.681 1.00 96.31 359 PHE A N 1
ATOM 2670 C CA . PHE A 1 359 ? 29.293 13.758 -47.923 1.00 96.31 359 PHE A CA 1
ATOM 2671 C C . PHE A 1 359 ? 29.172 12.378 -47.266 1.00 96.31 359 PHE A C 1
ATOM 2673 O O . PHE A 1 359 ? 29.802 11.407 -47.690 1.00 96.31 359 PHE A O 1
ATOM 2680 N N . LYS A 1 360 ? 28.336 12.284 -46.226 1.00 94.56 360 LYS A N 1
ATOM 2681 C CA . LYS A 1 360 ? 27.956 11.024 -45.573 1.00 94.56 360 LYS A CA 1
ATOM 2682 C C . LYS A 1 360 ? 26.540 11.082 -44.990 1.00 94.56 360 LYS A C 1
ATOM 2684 O O . LYS A 1 360 ? 26.070 12.176 -44.658 1.00 94.56 360 LYS A O 1
ATOM 2689 N N . PRO A 1 361 ? 25.860 9.933 -44.836 1.00 93.06 361 PRO A N 1
ATOM 2690 C CA . PRO A 1 361 ? 24.605 9.860 -44.092 1.00 93.06 361 PRO A CA 1
ATOM 2691 C C . PRO A 1 361 ? 24.792 10.311 -42.642 1.00 93.06 361 PRO A C 1
ATOM 2693 O O . PRO A 1 361 ? 25.829 10.047 -42.034 1.00 93.06 361 PRO A O 1
ATOM 2696 N N . ARG A 1 362 ? 23.784 10.983 -42.083 1.00 90.38 362 ARG A N 1
ATOM 2697 C CA . ARG A 1 362 ? 23.767 11.434 -40.688 1.00 90.38 362 ARG A CA 1
ATOM 2698 C C . ARG A 1 362 ? 22.685 10.676 -39.932 1.00 90.38 362 ARG A C 1
ATOM 2700 O O . ARG A 1 362 ? 21.499 10.877 -40.185 1.00 90.38 362 ARG A O 1
ATOM 2707 N N . ASN A 1 363 ? 23.113 9.792 -39.036 1.00 86.94 363 ASN A N 1
ATOM 2708 C CA . ASN A 1 363 ? 22.260 9.078 -38.095 1.00 86.94 363 ASN A CA 1
ATOM 2709 C C . ASN A 1 363 ? 23.133 8.489 -36.973 1.00 86.94 363 ASN A C 1
ATOM 2711 O O . ASN A 1 363 ? 24.223 7.989 -37.247 1.00 86.94 363 ASN A O 1
ATOM 2715 N N . ASN A 1 364 ? 22.663 8.536 -35.725 1.00 80.31 364 ASN A N 1
ATOM 2716 C CA . ASN A 1 364 ? 23.451 8.108 -34.559 1.00 80.31 364 ASN A CA 1
ATOM 2717 C C . ASN A 1 364 ? 23.438 6.588 -34.332 1.00 80.31 364 ASN A C 1
ATOM 2719 O O . ASN A 1 364 ? 24.035 6.102 -33.375 1.00 80.31 364 ASN A O 1
ATOM 2723 N N . CYS A 1 365 ? 22.744 5.837 -35.186 1.00 88.06 365 CYS A N 1
ATOM 2724 C CA . CYS A 1 365 ? 22.459 4.429 -34.964 1.00 88.06 365 CYS A CA 1
ATOM 2725 C C . CYS A 1 365 ? 22.837 3.542 -36.151 1.00 88.06 365 CYS A C 1
ATOM 2727 O O . CYS A 1 365 ? 22.370 2.412 -36.224 1.00 88.06 365 CYS A O 1
ATOM 2729 N N . ILE A 1 366 ? 23.661 4.023 -37.086 1.00 90.19 366 ILE A N 1
ATOM 2730 C CA . ILE A 1 366 ? 24.152 3.194 -38.193 1.00 90.19 366 ILE A CA 1
ATOM 2731 C C . ILE A 1 366 ? 25.139 2.165 -37.636 1.00 90.19 366 ILE A C 1
ATOM 2733 O O . ILE A 1 366 ? 26.223 2.536 -37.190 1.00 90.19 366 ILE A O 1
ATOM 2737 N N . LYS A 1 367 ? 24.763 0.885 -37.684 1.00 90.19 367 LYS A N 1
ATOM 2738 C CA . LYS A 1 367 ? 25.606 -0.245 -37.281 1.00 90.19 367 LYS A CA 1
ATOM 2739 C C . LYS A 1 367 ? 26.525 -0.676 -38.418 1.00 90.19 367 LYS A C 1
ATOM 2741 O O . LYS A 1 367 ? 27.738 -0.714 -38.262 1.00 90.19 367 LYS A O 1
ATOM 2746 N N . ASP A 1 368 ? 25.923 -0.943 -39.574 1.00 93.44 368 ASP A N 1
ATOM 2747 C CA . ASP A 1 368 ? 26.605 -1.389 -40.786 1.00 93.44 368 ASP A CA 1
ATOM 2748 C C . ASP A 1 368 ? 26.162 -0.527 -41.965 1.00 93.44 368 ASP A C 1
ATOM 2750 O O . ASP A 1 368 ? 24.988 -0.158 -42.068 1.00 93.44 368 ASP A O 1
ATOM 2754 N N . ILE A 1 369 ? 27.078 -0.228 -42.887 1.00 96.75 369 ILE A N 1
ATOM 2755 C CA . ILE A 1 369 ? 26.767 0.529 -44.099 1.00 96.75 369 ILE A CA 1
ATOM 2756 C C . ILE A 1 369 ? 27.436 -0.085 -45.331 1.00 96.75 369 ILE A C 1
ATOM 2758 O O . ILE A 1 369 ? 28.526 -0.633 -45.273 1.00 96.75 369 ILE A O 1
ATOM 2762 N N . ASN A 1 370 ? 26.778 0.025 -46.477 1.00 97.12 370 ASN A N 1
ATOM 2763 C CA . ASN A 1 370 ? 27.361 -0.103 -47.801 1.00 97.12 370 ASN A CA 1
ATOM 2764 C C . ASN A 1 370 ? 26.985 1.166 -48.564 1.00 97.12 370 ASN A C 1
ATOM 2766 O O . ASN A 1 370 ? 25.831 1.344 -48.969 1.00 97.12 370 ASN A O 1
ATOM 2770 N N . PHE A 1 371 ? 2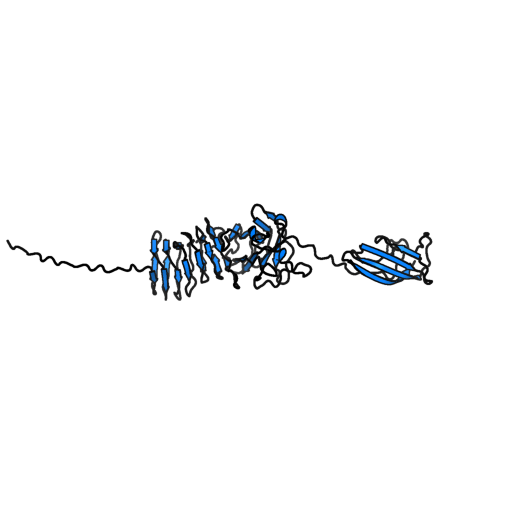7.946 2.077 -48.679 1.00 97.38 371 PHE A N 1
ATOM 2771 C CA . PHE A 1 371 ? 27.754 3.400 -49.251 1.00 97.38 371 PHE A CA 1
ATOM 2772 C C . PHE A 1 371 ? 28.603 3.534 -50.506 1.00 97.38 371 PHE A C 1
ATOM 2774 O O . PHE A 1 371 ? 29.822 3.401 -50.450 1.00 97.38 371 PHE A O 1
ATOM 2781 N N . LYS A 1 372 ? 27.944 3.774 -51.640 1.00 97.31 372 LYS A N 1
ATOM 2782 C CA . LYS A 1 372 ? 28.575 3.874 -52.958 1.00 97.31 372 LYS A CA 1
ATOM 2783 C C . LYS A 1 372 ? 28.145 5.146 -53.664 1.00 97.31 372 LYS A C 1
ATOM 2785 O O . LYS A 1 372 ? 26.979 5.534 -53.567 1.00 97.31 372 LYS A O 1
ATOM 2790 N N . ILE A 1 373 ? 29.068 5.746 -54.406 1.00 97.00 373 ILE A N 1
ATOM 2791 C CA . ILE A 1 373 ? 28.834 6.943 -55.215 1.00 97.00 373 ILE A CA 1
ATOM 2792 C C . ILE A 1 373 ? 29.349 6.707 -56.628 1.00 97.00 373 ILE A C 1
ATOM 2794 O O . ILE A 1 373 ? 30.416 6.127 -56.832 1.00 97.00 373 ILE A O 1
ATOM 2798 N N . TYR A 1 374 ? 28.585 7.182 -57.601 1.00 96.19 374 TYR A N 1
ATOM 2799 C CA . TYR A 1 374 ? 28.792 6.993 -59.023 1.00 96.19 374 TYR A CA 1
ATOM 2800 C C . TYR A 1 374 ? 28.774 8.338 -59.742 1.00 96.19 374 TYR A C 1
ATOM 2802 O O . TYR A 1 374 ? 27.997 9.234 -59.401 1.00 96.19 374 TYR A O 1
ATOM 2810 N N . ASN A 1 375 ? 29.596 8.469 -60.778 1.00 94.06 375 ASN A N 1
ATOM 2811 C CA . ASN A 1 375 ? 29.503 9.603 -61.691 1.00 94.06 375 ASN A CA 1
ATOM 2812 C C . ASN A 1 375 ? 28.313 9.460 -62.658 1.00 94.06 375 ASN A C 1
ATOM 2814 O O . ASN A 1 375 ? 27.615 8.444 -62.680 1.00 94.06 375 ASN A O 1
ATOM 2818 N N . ARG A 1 376 ? 28.100 10.475 -63.503 1.00 88.81 376 ARG A N 1
ATOM 2819 C CA . ARG A 1 376 ? 26.994 10.519 -64.476 1.00 88.81 376 ARG A CA 1
ATOM 2820 C C . ARG A 1 376 ? 26.968 9.340 -65.458 1.00 88.81 376 ARG A C 1
ATOM 2822 O O . ARG A 1 376 ? 25.901 9.000 -65.958 1.00 88.81 376 ARG A O 1
ATOM 2829 N N . TRP A 1 377 ? 28.113 8.715 -65.721 1.00 92.00 377 TRP A N 1
ATOM 2830 C CA . TRP A 1 377 ? 28.231 7.562 -66.619 1.00 92.00 377 TRP A CA 1
ATOM 2831 C C . TRP A 1 377 ? 28.076 6.213 -65.901 1.00 92.00 377 TRP A C 1
ATOM 2833 O O . TRP A 1 377 ? 28.250 5.173 -66.525 1.00 92.00 377 TRP A O 1
ATOM 2843 N N . GLY A 1 378 ? 27.767 6.212 -64.599 1.00 90.75 378 GLY A N 1
ATOM 2844 C CA . GLY A 1 378 ? 27.590 4.993 -63.806 1.00 90.75 378 GLY A CA 1
ATOM 2845 C C . GLY A 1 378 ? 28.892 4.367 -63.303 1.00 90.75 378 GLY A C 1
ATOM 2846 O O . GLY A 1 378 ? 28.856 3.292 -62.710 1.00 90.75 378 GLY A O 1
ATOM 2847 N N . ASN A 1 379 ? 30.041 5.026 -63.487 1.00 92.44 379 ASN A N 1
ATOM 2848 C CA . ASN A 1 379 ? 31.307 4.535 -62.946 1.00 92.44 379 ASN A CA 1
ATOM 2849 C C . ASN A 1 379 ? 31.397 4.838 -61.447 1.00 92.44 379 ASN A C 1
ATOM 2851 O O . ASN A 1 379 ? 31.116 5.963 -61.027 1.00 92.44 379 ASN A O 1
ATOM 2855 N N . LEU A 1 380 ? 31.817 3.848 -60.656 1.00 93.81 380 LEU A N 1
ATOM 2856 C CA . LEU A 1 380 ? 32.028 3.975 -59.214 1.00 93.81 380 LEU A CA 1
ATOM 2857 C C . LEU A 1 380 ? 33.189 4.939 -58.928 1.00 93.81 380 LEU A C 1
ATOM 2859 O O . LEU A 1 380 ? 34.296 4.743 -59.429 1.00 93.81 380 LEU A O 1
ATOM 2863 N N . VAL A 1 381 ? 32.939 5.961 -58.111 1.00 95.25 381 VAL A N 1
ATOM 2864 C CA . VAL A 1 381 ? 33.944 6.960 -57.704 1.00 95.25 381 VAL A CA 1
ATOM 2865 C C . VAL A 1 381 ? 34.254 6.927 -56.208 1.00 95.25 381 VAL A C 1
ATOM 2867 O O . VAL A 1 381 ? 35.303 7.417 -55.812 1.00 95.25 381 VAL A O 1
ATOM 2870 N N . PHE A 1 382 ? 33.397 6.319 -55.387 1.00 96.31 382 PHE A N 1
ATOM 2871 C CA . PHE A 1 382 ? 33.641 6.118 -53.958 1.00 96.31 382 PHE A CA 1
ATOM 2872 C C . PHE A 1 382 ? 32.849 4.913 -53.447 1.00 96.31 382 PHE A C 1
ATOM 2874 O O . PHE A 1 382 ? 31.703 4.705 -53.850 1.00 96.31 382 PHE A O 1
ATOM 2881 N N . GLU A 1 383 ? 33.451 4.136 -52.550 1.00 96.12 383 GLU A N 1
ATOM 2882 C CA . GLU A 1 383 ? 32.791 3.061 -51.813 1.00 96.12 383 GLU A CA 1
ATOM 2883 C C . GLU A 1 383 ? 33.363 2.972 -50.397 1.00 96.12 383 GLU A C 1
ATOM 2885 O O . GLU A 1 383 ? 34.577 3.035 -50.207 1.00 96.12 383 GLU A O 1
ATOM 2890 N N . THR A 1 384 ? 32.491 2.794 -49.407 1.00 95.69 384 THR A N 1
ATOM 2891 C CA . THR A 1 384 ? 32.890 2.496 -48.030 1.00 95.69 384 THR A CA 1
ATOM 2892 C C . THR A 1 384 ? 31.881 1.581 -47.345 1.00 95.69 384 THR A C 1
ATOM 2894 O O . THR A 1 384 ? 30.676 1.623 -47.624 1.00 95.69 384 THR A O 1
ATOM 2897 N N . THR A 1 385 ? 32.388 0.778 -46.413 1.00 96.25 385 THR A N 1
ATOM 2898 C CA . THR A 1 385 ? 31.593 0.065 -45.405 1.00 96.25 385 THR A CA 1
ATOM 2899 C C . THR A 1 385 ? 31.816 0.589 -43.987 1.00 96.25 385 THR A C 1
ATOM 2901 O O . THR A 1 385 ? 31.234 0.085 -43.035 1.00 96.25 385 THR A O 1
ATOM 2904 N N . ASP A 1 386 ? 32.662 1.607 -43.841 1.00 94.00 386 ASP A N 1
ATOM 2905 C CA . ASP A 1 386 ? 32.973 2.265 -42.578 1.00 94.00 386 ASP A CA 1
ATOM 2906 C C . ASP A 1 386 ? 32.039 3.465 -42.379 1.00 94.00 386 ASP A C 1
ATOM 2908 O O . ASP A 1 386 ? 32.037 4.397 -43.190 1.00 94.00 386 ASP A O 1
ATOM 2912 N N . VAL A 1 387 ? 31.255 3.432 -41.297 1.00 92.06 387 VAL A N 1
ATOM 2913 C CA . VAL A 1 387 ? 30.260 4.455 -40.926 1.00 92.06 387 VAL A CA 1
ATOM 2914 C C . VAL A 1 387 ? 30.883 5.811 -40.585 1.00 92.06 387 VAL A C 1
ATOM 2916 O O . VAL A 1 387 ? 30.202 6.836 -40.624 1.00 92.06 387 VAL A O 1
ATOM 2919 N N . THR A 1 388 ? 32.177 5.846 -40.256 1.00 90.81 388 THR A N 1
ATOM 2920 C CA . THR A 1 388 ? 32.880 7.086 -39.902 1.00 90.81 388 THR A CA 1
ATOM 2921 C C . THR A 1 388 ? 33.324 7.871 -41.138 1.00 90.81 388 THR A C 1
ATOM 2923 O O . THR A 1 388 ? 33.427 9.105 -41.081 1.00 90.81 388 THR A O 1
ATOM 2926 N N . LYS A 1 389 ? 33.510 7.178 -42.271 1.00 93.25 389 LYS A N 1
ATOM 2927 C CA . LYS A 1 389 ? 34.006 7.743 -43.531 1.00 93.25 389 LYS A CA 1
ATOM 2928 C C . LYS A 1 389 ? 32.904 8.434 -44.331 1.00 93.25 389 LYS A C 1
ATOM 2930 O O . LYS A 1 389 ? 31.748 8.018 -44.349 1.00 93.25 389 LYS A O 1
ATOM 2935 N N . GLY A 1 390 ? 33.294 9.489 -45.034 1.00 93.75 390 GLY A N 1
ATOM 2936 C CA . GLY A 1 390 ? 32.471 10.179 -46.020 1.00 93.75 390 GLY A CA 1
ATOM 2937 C C . GLY A 1 390 ? 33.263 10.426 -47.291 1.00 93.75 390 GLY A C 1
ATOM 2938 O O . GLY A 1 390 ? 34.471 10.200 -47.324 1.00 93.75 390 GLY A O 1
ATOM 2939 N N . TRP A 1 391 ? 32.569 10.862 -48.333 1.00 96.31 391 TRP A N 1
ATOM 2940 C CA . TRP A 1 391 ? 33.201 11.219 -49.591 1.00 96.31 391 TRP A CA 1
ATOM 2941 C C . TRP A 1 391 ? 33.604 12.689 -49.596 1.00 96.31 391 TRP A C 1
ATOM 2943 O O . TRP A 1 391 ? 32.785 13.548 -49.288 1.00 96.31 391 TRP A O 1
ATOM 2953 N N . ASP A 1 392 ? 34.848 12.952 -49.969 1.00 93.50 392 ASP A N 1
ATOM 2954 C CA . ASP A 1 392 ? 35.510 14.260 -50.006 1.00 93.50 392 ASP A CA 1
ATOM 2955 C C . ASP A 1 392 ? 35.582 14.858 -51.423 1.00 93.50 392 ASP A C 1
ATOM 2957 O O . ASP A 1 392 ? 36.269 15.844 -51.654 1.00 93.50 392 ASP A O 1
ATOM 2961 N N . GLY A 1 393 ? 34.915 14.252 -52.410 1.00 93.62 393 GLY A N 1
ATOM 2962 C CA . GLY A 1 393 ? 35.023 14.693 -53.804 1.00 93.62 393 GLY A CA 1
ATOM 2963 C C . GLY A 1 393 ? 36.272 14.176 -54.530 1.00 93.62 393 GLY A C 1
ATOM 2964 O O . GLY A 1 393 ? 36.629 14.708 -55.584 1.00 93.62 393 GLY A O 1
ATOM 2965 N N . SER A 1 394 ? 36.912 13.116 -54.027 1.00 92.06 394 SER A N 1
ATOM 2966 C CA . SER A 1 394 ? 38.042 12.451 -54.686 1.00 92.06 394 SER A CA 1
ATOM 2967 C C . SER A 1 394 ? 37.731 11.012 -55.108 1.00 92.06 394 SER A C 1
ATOM 2969 O O . SER A 1 394 ? 36.865 10.331 -54.562 1.00 92.06 394 SER A O 1
ATOM 2971 N N . THR A 1 395 ? 38.432 10.535 -56.134 1.00 88.62 395 THR A N 1
ATOM 2972 C CA . THR A 1 395 ? 38.425 9.122 -56.552 1.00 88.62 395 THR A CA 1
ATOM 2973 C C . THR A 1 395 ? 39.199 8.250 -55.554 1.00 88.62 395 THR A C 1
ATOM 2975 O O . THR A 1 395 ? 40.012 8.776 -54.792 1.00 88.62 395 THR A O 1
ATOM 2978 N N . PRO A 1 396 ? 39.098 6.904 -55.610 1.00 80.88 396 PRO A N 1
ATOM 2979 C CA . PRO A 1 396 ? 39.848 6.024 -54.707 1.00 80.88 396 PRO A CA 1
ATOM 2980 C C . PRO A 1 396 ? 41.376 6.136 -54.852 1.00 80.88 396 PRO A C 1
ATOM 2982 O O . PRO A 1 396 ? 42.115 5.648 -54.006 1.00 80.88 396 PRO A O 1
ATOM 2985 N N . ARG A 1 397 ? 41.859 6.767 -55.933 1.00 82.50 397 ARG A N 1
ATOM 2986 C CA . ARG A 1 397 ? 43.280 7.063 -56.176 1.00 82.50 397 ARG A CA 1
ATOM 2987 C C . ARG A 1 397 ? 43.692 8.463 -55.696 1.00 82.50 397 ARG A C 1
ATOM 2989 O O . ARG A 1 397 ? 44.770 8.919 -56.058 1.00 82.50 397 ARG A O 1
ATOM 2996 N N . GLY A 1 398 ? 42.830 9.166 -54.957 1.00 82.62 398 GLY A N 1
ATOM 2997 C CA . GLY A 1 398 ? 43.084 10.510 -54.428 1.00 82.62 398 GLY A CA 1
ATOM 2998 C C . GLY A 1 398 ? 43.003 11.638 -55.461 1.00 82.62 398 GLY A C 1
ATOM 2999 O O . GLY A 1 398 ? 43.308 12.778 -55.139 1.00 82.62 398 GLY A O 1
ATOM 3000 N N . LYS A 1 399 ? 42.608 11.351 -56.710 1.00 88.31 399 LYS A N 1
ATOM 3001 C CA . LYS A 1 399 ? 42.397 12.392 -57.725 1.00 88.31 399 LYS A CA 1
ATOM 3002 C C . LYS A 1 399 ? 41.023 13.023 -57.536 1.00 88.31 399 LYS A C 1
ATOM 3004 O O . LYS A 1 399 ? 40.034 12.292 -57.599 1.00 88.31 399 LYS A O 1
ATOM 3009 N N . GLU A 1 400 ? 40.976 14.341 -57.395 1.00 89.88 400 GLU A N 1
ATOM 3010 C CA . GLU A 1 400 ? 39.737 15.118 -57.341 1.00 89.88 400 GLU A CA 1
ATOM 3011 C C . GLU A 1 400 ? 38.852 14.904 -58.577 1.00 89.88 400 GLU A C 1
ATOM 3013 O O . GLU A 1 400 ? 39.339 14.785 -59.709 1.00 89.88 400 GLU A O 1
ATOM 3018 N N . VAL A 1 401 ? 37.536 14.874 -58.361 1.00 91.38 401 VAL A N 1
ATOM 3019 C CA . VAL A 1 401 ? 36.549 14.846 -59.445 1.00 91.38 401 VAL A CA 1
ATOM 3020 C C . VAL A 1 401 ? 36.014 16.248 -59.754 1.00 91.38 401 VAL A C 1
ATOM 3022 O O . VAL A 1 401 ? 36.153 17.179 -58.957 1.00 91.38 401 VAL A O 1
ATOM 3025 N N . ASN A 1 402 ? 35.403 16.397 -60.933 1.00 92.75 402 ASN A N 1
ATOM 3026 C CA . ASN A 1 402 ? 34.789 17.655 -61.359 1.00 92.75 402 ASN A CA 1
ATOM 3027 C C . ASN A 1 402 ? 33.534 17.962 -60.532 1.00 92.75 402 ASN A C 1
ATOM 3029 O O . ASN A 1 402 ? 32.809 17.044 -60.137 1.00 92.75 402 ASN A O 1
ATOM 3033 N N . GLU A 1 403 ? 33.232 19.243 -60.349 1.00 93.94 403 GLU A N 1
ATOM 3034 C CA . GLU A 1 403 ? 31.939 19.686 -59.827 1.00 93.94 403 GLU A CA 1
ATOM 3035 C C . GLU A 1 403 ? 30.773 19.126 -60.646 1.00 93.94 403 GLU A C 1
ATOM 3037 O O . GLU A 1 403 ? 30.871 18.897 -61.858 1.00 93.94 403 GLU A O 1
ATOM 3042 N N . GLY A 1 404 ? 29.650 18.899 -59.968 1.00 94.19 404 GLY A N 1
ATOM 3043 C CA . GLY A 1 404 ? 28.435 18.420 -60.609 1.00 94.19 404 GLY A CA 1
ATOM 3044 C C . GLY A 1 404 ? 27.638 17.440 -59.763 1.00 94.19 404 GLY A C 1
ATOM 3045 O O . GLY A 1 404 ? 27.819 17.310 -58.554 1.00 94.19 404 GLY A O 1
ATOM 3046 N N . VAL A 1 405 ? 26.711 16.752 -60.426 1.00 95.81 405 VAL A N 1
ATOM 3047 C CA . VAL A 1 405 ? 25.755 15.851 -59.781 1.00 95.81 405 VAL A CA 1
ATOM 3048 C C . VAL A 1 405 ? 26.245 14.408 -59.854 1.00 95.81 405 VAL A C 1
ATOM 3050 O O . VAL A 1 405 ? 26.509 13.878 -60.936 1.00 95.81 405 VAL A O 1
ATOM 3053 N N . TYR A 1 406 ? 26.299 13.763 -58.694 1.00 97.19 406 TYR A N 1
ATOM 3054 C CA . TYR A 1 406 ? 26.704 12.373 -58.516 1.00 97.19 406 TYR A CA 1
ATOM 3055 C C . TYR A 1 406 ? 25.542 11.550 -57.978 1.00 97.19 406 TYR A C 1
ATOM 3057 O O . TYR A 1 406 ? 24.710 12.049 -57.222 1.00 97.19 406 TYR A O 1
ATOM 3065 N N . MET A 1 407 ? 25.471 10.281 -58.367 1.00 97.38 407 MET A N 1
ATOM 3066 C CA . MET A 1 407 ? 24.450 9.349 -57.892 1.00 97.38 407 MET A CA 1
ATOM 3067 C C . MET A 1 407 ? 24.992 8.557 -56.711 1.00 97.38 407 MET A C 1
ATOM 3069 O O . MET A 1 407 ? 26.131 8.108 -56.757 1.00 97.38 407 MET A O 1
ATOM 3073 N N . TYR A 1 408 ? 24.187 8.326 -55.679 1.00 97.62 408 TYR A N 1
ATOM 3074 C CA . TYR A 1 408 ? 24.581 7.482 -54.555 1.00 97.62 408 TYR A CA 1
ATOM 3075 C C . TYR A 1 408 ? 23.599 6.341 -54.317 1.00 97.62 408 TYR A C 1
ATOM 3077 O O . TYR A 1 408 ? 22.400 6.442 -54.594 1.00 97.62 408 TYR A O 1
ATOM 3085 N N . THR A 1 409 ? 24.111 5.267 -53.724 1.00 97.31 409 THR A N 1
ATOM 3086 C CA . THR A 1 409 ? 23.310 4.197 -53.131 1.00 97.31 409 THR A CA 1
ATOM 3087 C C . THR A 1 409 ? 23.819 3.892 -51.733 1.00 97.31 409 THR A C 1
ATOM 3089 O O . THR A 1 409 ? 25.020 3.721 -51.534 1.00 97.31 409 THR A O 1
ATOM 3092 N N . ILE A 1 410 ? 22.897 3.789 -50.783 1.00 96.94 410 ILE A N 1
ATOM 3093 C CA . ILE A 1 410 ? 23.168 3.442 -49.393 1.00 96.94 410 ILE A CA 1
ATOM 3094 C C . ILE A 1 410 ? 22.297 2.248 -49.030 1.00 96.94 410 ILE A C 1
ATOM 3096 O O . ILE A 1 410 ? 21.076 2.279 -49.212 1.00 96.94 410 ILE A O 1
ATOM 3100 N N . LYS A 1 411 ? 22.930 1.210 -48.494 1.00 96.44 411 LYS A N 1
ATOM 3101 C CA . LYS A 1 411 ? 22.271 0.145 -47.740 1.00 96.44 411 LYS A CA 1
ATOM 3102 C C . LYS A 1 411 ? 22.855 0.171 -46.336 1.00 96.44 411 LYS A C 1
ATOM 3104 O O . LYS A 1 411 ? 24.063 0.033 -46.209 1.00 96.44 411 LYS A O 1
ATOM 3109 N N . ALA A 1 412 ? 22.037 0.378 -45.317 1.00 94.25 412 ALA A N 1
ATOM 3110 C CA . ALA A 1 412 ? 22.486 0.429 -43.933 1.00 94.25 412 ALA A CA 1
ATOM 3111 C C . ALA A 1 412 ? 21.626 -0.467 -43.042 1.00 94.25 412 ALA A C 1
ATOM 3113 O O . ALA A 1 412 ? 20.431 -0.618 -43.297 1.00 94.25 412 ALA A O 1
ATOM 3114 N N . THR A 1 413 ? 22.239 -1.022 -42.004 1.00 92.06 413 THR A N 1
ATOM 3115 C CA . THR A 1 413 ? 21.558 -1.688 -40.891 1.00 92.06 413 THR A CA 1
ATOM 3116 C C . THR A 1 413 ? 21.692 -0.783 -39.678 1.00 92.06 413 THR A C 1
ATOM 3118 O O . THR A 1 413 ? 22.801 -0.350 -39.357 1.00 92.06 413 THR A O 1
ATOM 3121 N N . LEU A 1 414 ? 20.579 -0.459 -39.031 1.00 90.38 414 LEU A N 1
ATOM 3122 C CA . LEU A 1 414 ? 20.586 0.343 -37.814 1.00 90.38 414 LEU A CA 1
ATOM 3123 C C . LEU A 1 414 ? 20.748 -0.544 -36.569 1.00 90.38 414 LEU A C 1
ATOM 3125 O O . LEU A 1 414 ? 20.604 -1.766 -36.636 1.00 90.38 414 LEU A O 1
ATOM 3129 N N . ASN A 1 415 ? 21.063 0.064 -35.426 1.00 82.50 415 ASN A N 1
ATOM 3130 C CA . ASN A 1 415 ? 21.234 -0.640 -34.151 1.00 82.50 415 ASN A CA 1
ATOM 3131 C C . ASN A 1 415 ? 19.950 -1.344 -33.672 1.00 82.50 415 ASN A C 1
ATOM 3133 O O . ASN A 1 415 ? 20.050 -2.329 -32.946 1.00 82.50 415 ASN A O 1
ATOM 3137 N N . ASP A 1 416 ? 18.772 -0.891 -34.113 1.00 77.19 416 ASP A N 1
ATOM 3138 C CA . ASP A 1 416 ? 17.472 -1.545 -33.885 1.00 77.19 416 ASP A CA 1
ATOM 3139 C C . ASP A 1 416 ? 17.166 -2.689 -34.881 1.00 77.19 416 ASP A C 1
ATOM 3141 O O . ASP A 1 416 ? 16.104 -3.304 -34.824 1.00 77.19 416 ASP A O 1
ATOM 3145 N N . GLY A 1 417 ? 18.090 -2.988 -35.802 1.00 81.69 417 GLY A N 1
ATOM 3146 C CA . GLY A 1 417 ? 17.938 -4.009 -36.840 1.00 81.69 417 GLY A CA 1
ATOM 3147 C C . GLY A 1 417 ? 17.222 -3.537 -38.109 1.00 81.69 417 GLY A C 1
ATOM 3148 O O . GLY A 1 417 ? 17.144 -4.301 -39.075 1.00 81.69 417 GLY A O 1
ATOM 3149 N N . ALA A 1 418 ? 16.734 -2.293 -38.165 1.00 82.38 418 ALA A N 1
ATOM 3150 C CA . ALA A 1 418 ? 16.069 -1.763 -39.347 1.00 82.38 418 ALA A CA 1
ATOM 3151 C C . ALA A 1 418 ? 17.027 -1.679 -40.545 1.00 82.38 418 ALA A C 1
ATOM 3153 O O . ALA A 1 418 ? 18.170 -1.224 -40.443 1.00 82.38 418 ALA A O 1
ATOM 3154 N N . LEU A 1 419 ? 16.534 -2.084 -41.718 1.00 89.31 419 LEU A N 1
ATOM 3155 C CA . LEU A 1 419 ? 17.271 -2.001 -42.976 1.00 89.31 419 LEU A CA 1
ATOM 3156 C C . LEU A 1 419 ? 16.873 -0.741 -43.747 1.00 89.31 419 LEU A C 1
ATOM 3158 O O . LEU A 1 419 ? 15.758 -0.627 -44.256 1.00 89.31 419 LEU A O 1
ATOM 3162 N N . VAL A 1 420 ? 17.819 0.179 -43.913 1.00 90.25 420 VAL A N 1
ATOM 3163 C CA . VAL A 1 420 ? 17.638 1.416 -44.675 1.00 90.25 420 VAL A CA 1
ATOM 3164 C C . VAL A 1 420 ? 18.224 1.256 -46.072 1.00 90.25 420 VAL A C 1
ATOM 3166 O O . VAL A 1 420 ? 19.403 0.950 -46.241 1.00 90.25 420 VAL A O 1
ATOM 3169 N N . LYS A 1 421 ? 17.408 1.505 -47.102 1.00 95.31 421 LYS A N 1
ATOM 3170 C CA . LYS A 1 421 ? 17.848 1.566 -48.504 1.00 95.31 421 LYS A CA 1
ATOM 3171 C C . LYS A 1 421 ? 17.524 2.939 -49.075 1.00 95.31 421 LYS A C 1
ATOM 3173 O O . LYS A 1 421 ? 16.356 3.304 -49.192 1.00 95.31 421 LYS A O 1
ATOM 3178 N N . LYS A 1 422 ? 18.551 3.699 -49.451 1.00 95.06 422 LYS A N 1
ATOM 3179 C CA . LYS A 1 422 ? 18.402 5.029 -50.051 1.00 95.06 422 LYS A CA 1
ATOM 3180 C C . LYS A 1 422 ? 19.193 5.107 -51.348 1.00 95.06 422 LYS A C 1
ATOM 3182 O O . LYS A 1 422 ? 20.289 4.567 -51.463 1.00 95.06 422 LYS A O 1
ATOM 3187 N N . LYS A 1 423 ? 18.613 5.782 -52.330 1.00 96.00 423 LYS A N 1
ATOM 3188 C CA . LYS A 1 423 ? 19.255 6.134 -53.592 1.00 96.00 423 LYS A CA 1
ATOM 3189 C C . LYS A 1 423 ? 18.852 7.555 -53.939 1.00 96.00 423 LYS A C 1
ATOM 3191 O O . LYS A 1 423 ? 17.725 7.952 -53.646 1.00 96.00 423 LYS A O 1
ATOM 3196 N N . GLY A 1 424 ? 19.753 8.295 -54.552 1.00 96.31 424 GLY A N 1
ATOM 3197 C CA . GLY A 1 424 ? 19.498 9.680 -54.900 1.00 96.31 424 GLY A CA 1
ATOM 3198 C C . GLY A 1 424 ? 20.713 10.315 -55.536 1.00 96.31 424 GLY A C 1
ATOM 3199 O O . GLY A 1 424 ? 21.626 9.623 -55.992 1.00 96.31 424 GLY A O 1
ATOM 3200 N N . THR A 1 425 ? 20.705 11.637 -55.551 1.00 96.25 425 THR A N 1
ATOM 3201 C CA . THR A 1 425 ? 21.797 12.438 -56.083 1.00 96.25 425 THR A CA 1
ATOM 3202 C C . THR A 1 425 ? 22.349 13.374 -55.023 1.00 96.25 425 THR A C 1
ATOM 3204 O O . THR A 1 425 ? 21.611 13.834 -54.153 1.00 96.25 425 THR A O 1
ATOM 3207 N N . VAL A 1 426 ? 23.638 13.671 -55.126 1.00 97.00 426 VAL A N 1
ATOM 3208 C CA . VAL A 1 426 ? 24.326 14.703 -54.351 1.00 97.00 426 VAL A CA 1
ATOM 3209 C C . VAL A 1 426 ? 25.025 15.657 -55.312 1.00 97.00 426 VAL A C 1
ATOM 3211 O O . VAL A 1 426 ? 25.557 15.227 -56.337 1.00 97.00 426 VAL A O 1
ATOM 3214 N N . THR A 1 427 ? 25.010 16.946 -54.994 1.00 96.69 427 THR A N 1
ATOM 3215 C CA . THR A 1 427 ? 25.732 17.974 -55.751 1.00 96.69 427 THR A CA 1
ATOM 3216 C C . THR A 1 427 ? 27.070 18.262 -55.077 1.00 96.69 427 THR A C 1
ATOM 3218 O O . THR A 1 427 ? 27.102 18.623 -53.903 1.00 96.69 427 THR A O 1
ATOM 3221 N N . LEU A 1 428 ? 28.165 18.089 -55.812 1.00 95.12 428 LEU A N 1
ATOM 3222 C CA . LEU A 1 428 ? 29.496 18.535 -55.410 1.00 95.12 428 LEU A CA 1
ATOM 3223 C C . LEU A 1 428 ? 29.715 19.962 -55.925 1.00 95.12 428 LEU A C 1
ATOM 3225 O O . LEU A 1 428 ? 29.623 20.185 -57.135 1.00 95.12 428 LEU A O 1
ATOM 3229 N N . LEU A 1 429 ? 30.005 20.879 -55.005 1.00 91.44 429 LEU A N 1
ATOM 3230 C CA . LEU A 1 429 ? 30.329 22.288 -55.247 1.00 91.44 429 LEU A CA 1
ATOM 3231 C C . LEU A 1 429 ? 31.788 22.536 -54.828 1.00 91.44 429 LEU A C 1
ATOM 3233 O O . LEU A 1 429 ? 32.240 21.887 -53.886 1.00 91.44 429 LEU A O 1
ATOM 3237 N N . LYS A 1 430 ? 32.520 23.439 -55.482 1.00 77.38 430 LYS A N 1
ATOM 3238 C CA . LYS A 1 430 ? 33.848 23.878 -55.024 1.00 77.38 430 LYS A CA 1
ATOM 3239 C C . LYS A 1 430 ? 33.960 25.393 -55.032 1.00 77.38 430 LYS A C 1
ATOM 3241 O O . LYS A 1 430 ? 33.235 26.031 -55.829 1.00 77.38 430 LYS A O 1
#

pLDDT: mean 88.63, std 14.16, range [30.67, 98.75]

Secondary structure (DSSP, 8-state):
-PPPPP----------------EEEESSSEEEE-TT-EEEESSEEEEEET-EEEESSEEEESS-EEEEETT-SB-S--SEEEE-SSSEEEESSS--EESEEEE-SSS-EEESS-EEE-TTT--EEE-SSEEE-TT-EEEE---STTSEEESS-EEE---SSSS---EEEEE-TT--EEEEE-BB-TTS-B--EEEEEEE---EEEEEEEEEEEEE-BTT-SSSSBSPPTT----B-TTS-B-GGGEEEEEEEEEEEEESSPPEEEEEEE--GGGTSSGGG------GGG-EEEEE-SSSEE---SEEEETTTTEEEEEEE----EEEEE--PPPPP------B--SEE--SSSSSS--B--B-TTEEEEEEEEE-TTS-EEEEE--TT--B-SB-TTSPBPPSEEEEEEEEEEETTS-EEEEEEEEEE--

Sequence (430 aa):
MKKASYIASVIATMPACLFAQTVLYNGGTFITADAGSIIYVDGNINNNSTGAIHNKGDIYLTRDWINDAASGCLDPTTGTVWLYGNAQTITGTQSTTFNNLNCENGGTKTLNIDTYVGGTSGVLQLKSSPFILNTNTLYMTNPSNGGITRTSGYAVSETDPTSGYGIVQWNLGNSTGNYAYPFGTISGGYIPFLYNITAAGAPSGTGNIAVATYPTNVTASPNNRPLPAAIGNLNDASGNESAVTCADRFWITNANNFAPVPTANITFSYRDSEWDNSGGSTNTIAEDSLKSWRWNGTQWLNPTKGTDNSSLNTVTVSSVNILSIWTLKGVEPPPPTLCGDFFIPNAFSPNGDNHNELFKPRNNCIKDINFKIYNRWGNLVFETTDVTKGWDGSTPRGKEVNEGVYMYTIKATLNDGALVKKKGTVTLLK